Protein AF-A0A7R8V3K7-F1 (afdb_monomer_lite)

Structure (mmCIF, N/CA/C/O backbone):
data_AF-A0A7R8V3K7-F1
#
_entry.id   AF-A0A7R8V3K7-F1
#
loop_
_atom_site.group_PDB
_atom_site.id
_atom_site.type_symbol
_atom_site.label_atom_id
_atom_site.label_alt_id
_atom_site.label_comp_id
_atom_site.label_asym_id
_atom_site.label_entity_id
_atom_site.label_seq_id
_atom_site.pdbx_PDB_ins_code
_atom_site.Cartn_x
_atom_site.Cartn_y
_atom_site.Cartn_z
_atom_site.occupancy
_atom_site.B_iso_or_equiv
_atom_site.auth_seq_id
_atom_site.auth_comp_id
_atom_site.auth_asym_id
_atom_site.auth_atom_id
_atom_site.pdbx_PDB_model_num
ATOM 1 N N . MET A 1 1 ? -110.879 -53.919 148.125 1.00 37.84 1 MET A N 1
ATOM 2 C CA . MET A 1 1 ? -111.449 -55.057 148.894 1.00 37.84 1 MET A CA 1
ATOM 3 C C . MET A 1 1 ? -110.841 -55.031 150.306 1.00 37.84 1 MET A C 1
ATOM 5 O O . MET A 1 1 ? -109.874 -54.295 150.468 1.00 37.84 1 MET A O 1
ATOM 9 N N . ALA A 1 2 ? -111.431 -55.669 151.332 1.00 47.25 2 ALA A N 1
ATOM 10 C CA . ALA A 1 2 ? -111.263 -55.240 152.744 1.00 47.25 2 ALA A CA 1
ATOM 11 C C . ALA A 1 2 ? -111.258 -56.365 153.823 1.00 47.25 2 ALA A C 1
ATOM 13 O O . ALA A 1 2 ? -111.755 -57.453 153.549 1.00 47.25 2 ALA A O 1
ATOM 14 N N . GLY A 1 3 ? -110.789 -56.042 155.052 1.00 45.38 3 GLY A N 1
ATOM 15 C CA . GLY A 1 3 ? -110.945 -56.802 156.329 1.00 45.38 3 GLY A CA 1
ATOM 16 C C . GLY A 1 3 ? -109.651 -57.398 156.960 1.00 45.38 3 GLY A C 1
ATOM 17 O O . GLY A 1 3 ? -108.695 -57.584 156.219 1.00 45.38 3 GLY A O 1
ATOM 18 N N . ASP A 1 4 ? -109.524 -57.754 158.268 1.00 48.97 4 ASP A N 1
ATOM 19 C CA . ASP A 1 4 ? -110.300 -57.445 159.515 1.00 48.97 4 ASP A CA 1
ATOM 20 C C . ASP A 1 4 ? -109.651 -57.999 160.865 1.00 48.97 4 ASP A C 1
ATOM 22 O O . ASP A 1 4 ? -108.928 -58.986 160.793 1.00 48.97 4 ASP A O 1
ATOM 26 N N . LYS A 1 5 ? -110.003 -57.459 162.076 1.00 47.41 5 LYS A N 1
ATOM 27 C CA . LYS A 1 5 ? -109.915 -57.985 163.521 1.00 47.41 5 LYS A CA 1
ATOM 28 C C . LYS A 1 5 ? -108.565 -58.280 164.306 1.00 47.41 5 LYS A C 1
ATOM 30 O O . LYS A 1 5 ? -107.527 -58.355 163.670 1.00 47.41 5 LYS A O 1
ATOM 35 N N . LYS A 1 6 ? -108.498 -58.591 165.658 1.00 49.53 6 LYS A N 1
ATOM 36 C CA . LYS A 1 6 ? -108.843 -57.874 166.974 1.00 49.53 6 LYS A CA 1
ATOM 37 C C . LYS A 1 6 ? -108.502 -58.628 168.357 1.00 49.53 6 LYS A C 1
ATOM 39 O O . LYS A 1 6 ? -108.421 -59.844 168.301 1.00 49.53 6 LYS A O 1
ATOM 44 N N . VAL A 1 7 ? -108.497 -57.943 169.565 1.00 47.50 7 VAL A N 1
ATOM 45 C CA . VAL A 1 7 ? -108.725 -58.399 171.039 1.00 47.50 7 VAL A CA 1
ATOM 46 C C . VAL A 1 7 ? -107.551 -59.060 171.894 1.00 47.50 7 VAL A C 1
ATOM 48 O O . VAL A 1 7 ? -106.673 -59.589 171.231 1.00 47.50 7 VAL A O 1
ATOM 51 N N . ALA A 1 8 ? -107.390 -59.177 173.272 1.00 45.59 8 ALA A N 1
ATOM 52 C CA . ALA A 1 8 ? -107.702 -58.525 174.633 1.00 45.59 8 ALA A CA 1
ATOM 53 C C . ALA A 1 8 ? -107.110 -59.397 175.863 1.00 45.59 8 ALA A C 1
ATOM 55 O O . ALA A 1 8 ? -106.632 -60.473 175.524 1.00 45.59 8 ALA A O 1
ATOM 56 N N . ASP A 1 9 ? -107.113 -59.222 177.240 1.00 45.97 9 ASP A N 1
ATOM 57 C CA . ASP A 1 9 ? -107.102 -58.144 178.324 1.00 45.97 9 ASP A CA 1
ATOM 58 C C . ASP A 1 9 ? -107.103 -58.668 179.865 1.00 45.97 9 ASP A C 1
ATOM 60 O O . ASP A 1 9 ? -107.712 -59.704 180.108 1.00 45.97 9 ASP A O 1
ATOM 64 N N . LYS A 1 10 ? -106.529 -57.945 180.898 1.00 48.19 10 LYS A N 1
ATOM 65 C CA . LYS A 1 10 ? -106.645 -57.985 182.453 1.00 48.19 10 LYS A CA 1
ATOM 66 C C . LYS A 1 10 ? -106.120 -59.183 183.374 1.00 48.19 10 LYS A C 1
ATOM 68 O O . LYS A 1 10 ? -105.672 -60.154 182.789 1.00 48.19 10 LYS A O 1
ATOM 73 N N . THR A 1 11 ? -106.012 -59.259 184.762 1.00 45.34 11 THR A N 1
ATOM 74 C CA . THR A 1 11 ? -106.397 -58.501 186.051 1.00 45.34 11 THR A CA 1
ATOM 75 C C . THR A 1 11 ? -105.673 -58.914 187.431 1.00 45.34 11 THR A C 1
ATOM 77 O O . THR A 1 11 ? -105.114 -60.000 187.481 1.00 45.34 11 THR A O 1
ATOM 80 N N . LEU A 1 12 ? -105.852 -58.150 188.570 1.00 37.69 12 LEU A N 1
ATOM 81 C CA . LEU A 1 12 ? -105.896 -58.459 190.083 1.00 37.69 12 LEU A CA 1
ATOM 82 C C . LEU A 1 12 ? -104.739 -58.212 191.161 1.00 37.69 12 LEU A C 1
ATOM 84 O O . LEU A 1 12 ? -103.602 -57.955 190.787 1.00 37.69 12 LEU A O 1
ATOM 88 N N . MET A 1 13 ? -105.052 -58.184 192.505 1.00 46.16 13 MET A N 1
ATOM 89 C CA . MET A 1 13 ? -104.220 -57.685 193.681 1.00 46.16 13 MET A CA 1
ATOM 90 C C . MET A 1 13 ? -104.732 -58.047 195.147 1.00 46.16 13 MET A C 1
ATOM 92 O O . MET A 1 13 ? -105.946 -58.163 195.269 1.00 46.16 13 MET A O 1
ATOM 96 N N . GLN A 1 14 ? -103.878 -58.128 196.230 1.00 38.84 14 GLN A N 1
ATOM 97 C CA . GLN A 1 14 ? -104.053 -57.714 197.698 1.00 38.84 14 GLN A CA 1
ATOM 98 C C . GLN A 1 14 ? -103.357 -58.566 198.855 1.00 38.84 14 GLN A C 1
ATOM 100 O O . GLN A 1 14 ? -103.158 -59.761 198.686 1.00 38.84 14 GLN A O 1
ATOM 105 N N . VAL A 1 15 ? -103.126 -57.949 200.062 1.00 40.06 15 VAL A N 1
ATOM 106 C CA . VAL A 1 15 ? -102.964 -58.488 201.484 1.00 40.06 15 VAL A CA 1
ATOM 107 C C . VAL A 1 15 ? -101.554 -58.663 202.198 1.00 40.06 15 VAL A C 1
ATOM 109 O O . VAL A 1 15 ? -100.642 -59.248 201.633 1.00 40.06 15 VAL A O 1
ATOM 112 N N . LEU A 1 16 ? -101.469 -58.254 203.505 1.00 35.03 16 LEU A N 1
ATOM 113 C CA . LEU A 1 16 ? -100.551 -58.598 204.668 1.00 35.03 16 LEU A CA 1
ATOM 114 C C . LEU A 1 16 ? -99.273 -57.779 205.122 1.00 35.03 16 LEU A C 1
ATOM 116 O O . LEU A 1 16 ? -98.585 -57.147 204.332 1.00 35.03 16 LEU A O 1
ATOM 120 N N . THR A 1 17 ? -99.056 -57.827 206.466 1.00 41.84 17 THR A N 1
ATOM 121 C CA . THR A 1 17 ? -97.975 -57.429 207.450 1.00 41.84 17 THR A CA 1
ATOM 122 C C . THR A 1 17 ? -97.216 -56.064 207.466 1.00 41.84 17 THR A C 1
ATOM 124 O O . THR A 1 17 ? -97.067 -55.411 206.437 1.00 41.84 17 THR A O 1
ATOM 127 N N . PRO A 1 18 ? -96.703 -55.599 208.649 1.00 50.19 18 PRO A N 1
ATOM 128 C CA . PRO A 1 18 ? -96.034 -54.290 208.811 1.00 50.19 18 PRO A CA 1
ATOM 129 C C . PRO A 1 18 ? -94.519 -54.263 208.541 1.00 50.19 18 PRO A C 1
ATOM 131 O O . PRO A 1 18 ? -94.040 -53.293 207.971 1.00 50.19 18 PRO A O 1
ATOM 134 N N . GLU A 1 19 ? -93.754 -55.289 208.922 1.00 47.09 19 GLU A N 1
ATOM 135 C CA . GLU A 1 19 ? -92.291 -55.310 208.704 1.00 47.09 19 GLU A CA 1
ATOM 136 C C . GLU A 1 19 ? -91.955 -55.725 207.266 1.00 47.09 19 GLU A C 1
ATOM 138 O O . GLU A 1 19 ? -91.131 -55.096 206.603 1.00 47.09 19 GLU A O 1
ATOM 143 N N . ALA A 1 20 ? -92.731 -56.664 206.709 1.00 48.03 20 ALA A N 1
ATOM 144 C CA . ALA A 1 20 ? -92.765 -56.919 205.268 1.00 48.03 20 ALA A CA 1
ATOM 145 C C . ALA A 1 20 ? -93.051 -55.638 204.460 1.00 48.03 20 ALA A C 1
ATOM 147 O O . ALA A 1 20 ? -92.589 -55.502 203.331 1.00 48.03 20 ALA A O 1
ATOM 148 N N . ARG A 1 21 ? -93.765 -54.667 205.046 1.00 49.06 21 ARG A N 1
ATOM 149 C CA . ARG A 1 21 ? -94.119 -53.393 204.410 1.00 49.06 21 ARG A CA 1
ATOM 150 C C . ARG A 1 21 ? -92.898 -52.533 204.090 1.00 49.06 21 ARG A C 1
ATOM 152 O O . ARG A 1 21 ? -92.947 -51.848 203.077 1.00 49.06 21 ARG A O 1
ATOM 159 N N . GLU A 1 22 ? -91.815 -52.561 204.874 1.00 53.12 22 GLU A N 1
ATOM 160 C CA . GLU A 1 22 ? -90.592 -51.808 204.538 1.00 53.12 22 GLU A CA 1
ATOM 161 C C . GLU A 1 22 ? -89.775 -52.474 203.426 1.00 53.12 22 GLU A C 1
ATOM 163 O O . GLU A 1 22 ? -89.318 -51.784 202.511 1.00 53.12 22 GLU A O 1
ATOM 168 N N . GLU A 1 23 ? -89.635 -53.801 203.444 1.00 53.84 23 GLU A N 1
ATOM 169 C CA . GLU A 1 23 ? -88.931 -54.526 202.380 1.00 53.84 23 GLU A CA 1
ATOM 170 C C . GLU A 1 23 ? -89.713 -54.446 201.057 1.00 53.84 23 GLU A C 1
ATOM 172 O O . GLU A 1 23 ? -89.150 -54.105 200.012 1.00 53.84 23 GLU A O 1
ATOM 177 N N . ILE A 1 24 ? -91.041 -54.605 201.115 1.00 54.50 24 ILE A N 1
ATOM 178 C CA . ILE A 1 24 ? -91.942 -54.365 199.982 1.00 54.50 24 ILE A CA 1
ATOM 179 C C . ILE A 1 24 ? -91.881 -52.894 199.549 1.00 54.50 24 ILE A C 1
ATOM 181 O O . ILE A 1 24 ? -91.849 -52.644 198.351 1.00 54.50 24 ILE A O 1
ATOM 185 N N . LEU A 1 25 ? -91.790 -51.904 200.450 1.00 54.66 25 LEU A N 1
ATOM 186 C CA . LEU A 1 25 ? -91.627 -50.492 200.062 1.00 54.66 25 LEU A CA 1
ATOM 187 C C . LEU A 1 25 ? -90.273 -50.199 199.401 1.00 54.66 25 LEU A C 1
ATOM 189 O O . LEU A 1 25 ? -90.229 -49.364 198.497 1.00 54.66 25 LEU A O 1
ATOM 193 N N . LYS A 1 26 ? -89.176 -50.865 199.784 1.00 59.12 26 LYS A N 1
ATOM 194 C CA . LYS A 1 26 ? -87.898 -50.778 199.051 1.00 59.12 26 LYS A CA 1
ATOM 195 C C . LYS A 1 26 ? -88.031 -51.384 197.654 1.00 59.12 26 LYS A C 1
ATOM 197 O O . LYS A 1 26 ? -87.648 -50.734 196.681 1.00 59.12 26 LYS A O 1
ATOM 202 N N . GLN A 1 27 ? -88.628 -52.572 197.539 1.00 59.28 27 GLN A N 1
ATOM 203 C CA . GLN A 1 27 ? -88.876 -53.223 196.249 1.00 59.28 27 GLN A CA 1
ATOM 204 C C . GLN A 1 27 ? -89.802 -52.375 195.360 1.00 59.28 27 GLN A C 1
ATOM 206 O O . GLN A 1 27 ? -89.439 -52.076 194.226 1.00 59.28 27 GLN A O 1
ATOM 211 N N . TYR A 1 28 ? -90.913 -51.848 195.886 1.00 57.88 28 TYR A N 1
ATOM 212 C CA . TYR A 1 28 ? -91.815 -50.944 195.161 1.00 57.88 28 TYR A CA 1
ATOM 213 C C . TYR A 1 28 ? -91.170 -49.599 194.812 1.00 57.88 28 TYR A C 1
ATOM 215 O O . TYR A 1 28 ? -91.480 -49.037 193.766 1.00 57.88 28 TYR A O 1
ATOM 223 N N . ARG A 1 29 ? -90.254 -49.062 195.631 1.00 59.78 29 ARG A N 1
ATOM 224 C CA . ARG A 1 29 ? -89.466 -47.867 195.272 1.00 59.78 29 ARG A CA 1
ATOM 225 C C . ARG A 1 29 ? -88.481 -48.154 194.139 1.00 59.78 29 ARG A C 1
ATOM 227 O O . ARG A 1 29 ? -88.236 -47.259 193.333 1.00 59.78 29 ARG A O 1
ATOM 234 N N . ASN A 1 30 ? -87.947 -49.369 194.041 1.00 61.38 30 ASN A N 1
ATOM 235 C CA . ASN A 1 30 ? -87.094 -49.774 192.924 1.00 61.38 30 ASN A CA 1
ATOM 236 C C . ASN A 1 30 ? -87.922 -50.042 191.657 1.00 61.38 30 ASN A C 1
ATOM 238 O O . ASN A 1 30 ? -87.656 -49.398 190.647 1.00 61.38 30 ASN A O 1
ATOM 242 N N . HIS A 1 31 ? -89.010 -50.813 191.734 1.00 57.22 31 HIS A N 1
ATOM 243 C CA . HIS A 1 31 ? -89.963 -50.969 190.626 1.00 57.22 31 HIS A CA 1
ATOM 244 C C . HIS A 1 31 ? -90.587 -49.636 190.181 1.00 57.22 31 HIS A C 1
ATOM 246 O O . HIS A 1 31 ? -90.818 -49.433 188.996 1.00 57.22 31 HIS A O 1
ATOM 252 N N . SER A 1 32 ? -90.805 -48.676 191.084 1.00 56.97 32 SER A N 1
ATOM 253 C CA . SER A 1 32 ? -91.239 -47.318 190.726 1.00 56.97 32 SER A CA 1
ATOM 254 C C . SER A 1 32 ? -90.152 -46.552 189.958 1.00 56.97 32 SER A C 1
ATOM 256 O O . SER A 1 32 ? -90.452 -45.905 188.958 1.00 56.97 32 SER A O 1
ATOM 258 N N . LYS A 1 33 ? -88.871 -46.675 190.339 1.00 66.88 33 LYS A N 1
ATOM 259 C CA . LYS A 1 33 ? -87.746 -46.119 189.559 1.00 66.88 33 LYS A CA 1
ATOM 260 C C . LYS A 1 33 ? -87.598 -46.794 188.191 1.00 66.88 33 LYS A C 1
ATOM 262 O O . LYS A 1 33 ? -87.293 -46.105 187.221 1.00 66.88 33 LYS A O 1
ATOM 267 N N . GLU A 1 34 ? -87.832 -48.101 188.099 1.00 63.81 34 GLU A N 1
ATOM 268 C CA . GLU A 1 34 ? -87.831 -48.852 186.837 1.00 63.81 34 GLU A CA 1
ATOM 269 C C . GLU A 1 34 ? -89.012 -48.456 185.949 1.00 63.81 34 GLU A C 1
ATOM 271 O O . GLU A 1 34 ? -88.803 -48.136 184.785 1.00 63.81 34 GLU A O 1
ATOM 276 N N . LEU A 1 35 ? -90.225 -48.343 186.495 1.00 60.72 35 LEU A N 1
ATOM 277 C CA . LEU A 1 35 ? -91.392 -47.818 185.781 1.00 60.72 35 LEU A CA 1
ATOM 278 C C . LEU A 1 35 ? -91.189 -46.362 185.341 1.00 60.72 35 LEU A C 1
ATOM 280 O O . LEU A 1 35 ? -91.603 -46.006 184.244 1.00 60.72 35 LEU A O 1
ATOM 284 N N . VAL A 1 36 ? -90.505 -45.525 186.127 1.00 64.94 36 VAL A N 1
ATOM 285 C CA . VAL A 1 36 ? -90.144 -44.153 185.723 1.00 64.94 36 VAL A CA 1
ATOM 286 C C . VAL A 1 36 ? -89.047 -44.136 184.649 1.00 64.94 36 VAL A C 1
ATOM 288 O O . VAL A 1 36 ? -89.082 -43.257 183.789 1.00 64.94 36 VAL A O 1
ATOM 291 N N . LYS A 1 37 ? -88.106 -45.093 184.629 1.00 66.38 37 LYS A N 1
ATOM 292 C CA . LYS A 1 37 ? -87.187 -45.289 183.490 1.00 66.38 37 LYS A CA 1
ATOM 293 C C . LYS A 1 37 ? -87.947 -45.730 182.240 1.00 66.38 37 LYS A C 1
ATOM 295 O O . LYS A 1 37 ? -87.899 -45.033 181.232 1.00 66.38 37 LYS A O 1
ATOM 300 N N . LEU A 1 38 ? -88.725 -46.806 182.335 1.00 60.75 38 LEU A N 1
ATOM 301 C CA . LEU A 1 38 ? -89.507 -47.361 181.232 1.00 60.75 38 LEU A CA 1
ATOM 302 C C . LEU A 1 38 ? -90.515 -46.345 180.677 1.00 60.75 38 LEU A C 1
ATOM 304 O O . LEU A 1 38 ? -90.649 -46.236 179.466 1.00 60.75 38 LEU A O 1
ATOM 308 N N . GLN A 1 39 ? -91.157 -45.520 181.513 1.00 57.62 39 GLN A N 1
ATOM 309 C CA . GLN A 1 39 ? -92.018 -44.422 181.048 1.00 57.62 39 GLN A CA 1
ATOM 310 C C . GLN A 1 39 ? -91.245 -43.261 180.403 1.00 57.62 39 GLN A C 1
ATOM 312 O O . GLN A 1 39 ? -91.803 -42.588 179.536 1.00 57.62 39 GLN A O 1
ATOM 317 N N . ARG A 1 40 ? -89.981 -43.010 180.777 1.00 60.22 40 ARG A N 1
ATOM 318 C CA . ARG A 1 40 ? -89.111 -42.051 180.067 1.00 60.22 40 ARG A CA 1
ATOM 319 C C . ARG A 1 40 ? -88.677 -42.605 178.711 1.00 60.22 40 ARG A C 1
ATOM 321 O O . ARG A 1 40 ? -88.725 -41.878 177.726 1.00 60.22 40 ARG A O 1
ATOM 328 N N . GLU A 1 41 ? -88.333 -43.886 178.641 1.00 56.81 41 GLU A N 1
ATOM 329 C CA . GLU A 1 41 ? -87.937 -44.570 177.405 1.00 56.81 41 GLU A CA 1
ATOM 330 C C . GLU A 1 41 ? -89.127 -44.724 176.436 1.00 56.81 41 GLU A C 1
ATOM 332 O O . GLU A 1 41 ? -89.000 -44.383 175.260 1.00 56.81 41 GLU A O 1
ATOM 337 N N . TYR A 1 42 ? -90.326 -45.073 176.922 1.00 53.38 42 TYR A N 1
ATOM 338 C CA . TYR A 1 42 ? -91.550 -45.071 176.105 1.00 53.38 42 TYR A CA 1
ATOM 339 C C . TYR A 1 42 ? -91.961 -43.664 175.642 1.00 53.38 42 TYR A C 1
ATOM 341 O O . TYR A 1 42 ? -92.395 -43.509 174.500 1.00 53.38 42 TYR A O 1
ATOM 349 N N . LYS A 1 43 ? -91.783 -42.620 176.471 1.00 55.19 43 LYS A N 1
ATOM 350 C CA . LYS A 1 43 ? -91.965 -41.222 176.029 1.00 55.19 43 LYS A CA 1
ATOM 351 C C . LYS A 1 43 ? -90.911 -40.765 175.019 1.00 55.19 43 LYS A C 1
ATOM 353 O O . LYS A 1 43 ? -91.214 -39.883 174.224 1.00 55.19 43 LYS A O 1
ATOM 358 N N . SER A 1 44 ? -89.714 -41.350 175.033 1.00 50.19 44 SER A N 1
ATOM 359 C CA . SER A 1 44 ? -88.674 -41.093 174.031 1.00 50.19 44 SER A CA 1
ATOM 360 C C . SER A 1 44 ? -89.042 -41.717 172.678 1.00 50.19 44 SER A C 1
ATOM 362 O O . SER A 1 44 ? -89.018 -41.041 171.654 1.00 50.19 44 SER A O 1
ATOM 364 N N . LEU A 1 45 ? -89.471 -42.986 172.667 1.00 51.31 45 LEU A N 1
ATOM 365 C CA . LEU A 1 45 ? -89.758 -43.725 171.429 1.00 51.31 45 LEU A CA 1
ATOM 366 C C . LEU A 1 45 ? -91.073 -43.323 170.744 1.00 51.31 45 LEU A C 1
ATOM 368 O O . LEU A 1 45 ? -91.095 -43.157 169.526 1.00 51.31 45 LEU A O 1
ATOM 372 N N . LEU A 1 46 ? -92.147 -43.074 171.502 1.00 46.00 46 LEU A N 1
ATOM 373 C CA . LEU A 1 46 ? -93.382 -42.474 170.963 1.00 46.00 46 LEU A CA 1
ATOM 374 C C . LEU A 1 46 ? -93.279 -40.940 170.810 1.00 46.00 46 LEU A C 1
ATOM 376 O O . LEU A 1 46 ? -94.244 -40.284 170.424 1.00 46.00 46 LEU A O 1
ATOM 380 N N . GLY A 1 47 ? -92.104 -40.368 171.088 1.00 40.34 47 GLY A N 1
ATOM 381 C CA . GLY A 1 47 ? -91.781 -38.944 170.999 1.00 40.34 47 GLY A CA 1
ATOM 382 C C . GLY A 1 47 ? -91.253 -38.487 169.635 1.00 40.34 47 GLY A C 1
ATOM 383 O O . GLY A 1 47 ? -90.486 -37.530 169.588 1.00 40.34 47 GLY A O 1
ATOM 384 N N . THR A 1 48 ? -91.646 -39.132 168.529 1.00 42.44 48 THR A N 1
ATOM 385 C CA . THR A 1 48 ? -91.208 -38.787 167.155 1.00 42.44 48 THR A CA 1
ATOM 386 C C . THR A 1 48 ? -92.339 -38.237 166.258 1.00 42.44 48 THR A C 1
ATOM 388 O O . THR A 1 48 ? -92.734 -38.870 165.277 1.00 42.44 48 THR A O 1
ATOM 391 N N . PRO A 1 49 ? -92.899 -37.044 166.552 1.00 43.56 49 PRO A N 1
ATOM 392 C CA . PRO A 1 49 ? -93.932 -36.427 165.724 1.00 43.56 49 PRO A CA 1
ATOM 393 C C . PRO A 1 49 ? -93.359 -35.664 164.513 1.00 43.56 49 PRO A C 1
ATOM 395 O O . PRO A 1 49 ? -92.466 -34.837 164.658 1.00 43.56 49 PRO A O 1
ATOM 398 N N . VAL A 1 50 ? -94.000 -35.849 163.352 1.00 42.78 50 VAL A N 1
ATOM 399 C CA . VAL A 1 50 ? -93.980 -34.959 162.166 1.00 42.78 50 VAL A CA 1
ATOM 400 C C . VAL A 1 50 ? -92.614 -34.753 161.478 1.00 42.78 50 VAL A C 1
ATOM 402 O O . VAL A 1 50 ? -91.808 -33.910 161.864 1.00 42.78 50 VAL A O 1
ATOM 405 N N . LEU A 1 51 ? -92.426 -35.440 160.342 1.00 40.28 51 LEU A N 1
ATOM 406 C CA . LEU A 1 51 ? -91.370 -35.143 159.359 1.00 40.28 51 LEU A CA 1
ATOM 407 C C . LEU A 1 51 ? -91.461 -33.693 158.851 1.00 40.28 51 LEU A C 1
ATOM 409 O O . LEU A 1 51 ? -92.549 -33.124 158.718 1.00 40.28 51 LEU A O 1
ATOM 413 N N . SER A 1 52 ? -90.313 -33.087 158.551 1.00 44.41 52 SER A N 1
ATOM 414 C CA . SER A 1 52 ? -90.210 -31.636 158.370 1.00 44.41 52 SER A CA 1
ATOM 415 C C . SER A 1 52 ? -90.911 -31.133 157.101 1.00 44.41 52 SER A C 1
ATOM 417 O O . SER A 1 52 ? -90.917 -31.797 156.060 1.00 44.41 52 SER A O 1
ATOM 419 N N . LYS A 1 53 ? -91.400 -29.878 157.126 1.00 56.34 53 LYS A N 1
ATOM 420 C CA . LYS A 1 53 ? -91.837 -29.150 155.912 1.00 56.34 53 LYS A CA 1
ATOM 421 C C . LYS A 1 53 ? -90.800 -29.248 154.787 1.00 56.34 53 LYS A C 1
ATOM 423 O O . LYS A 1 53 ? -91.181 -29.382 153.629 1.00 56.34 53 LYS A O 1
ATOM 428 N N . VAL A 1 54 ? -89.507 -29.234 155.125 1.00 59.50 54 VAL A N 1
ATOM 429 C CA . VAL A 1 54 ? -88.393 -29.343 154.167 1.00 59.50 54 VAL A CA 1
ATOM 430 C C . VAL A 1 54 ? -88.436 -30.655 153.376 1.00 59.50 54 VAL A C 1
ATOM 432 O O . VAL A 1 54 ? -88.109 -30.666 152.193 1.00 59.50 54 VAL A O 1
ATOM 435 N N . GLU A 1 55 ? -88.871 -31.757 153.982 1.00 54.19 55 GLU A N 1
ATOM 436 C CA . GLU A 1 55 ? -88.885 -33.079 153.345 1.00 54.19 55 GLU A CA 1
ATOM 437 C C . GLU A 1 55 ? -90.114 -33.267 152.453 1.00 54.19 55 GLU A C 1
ATOM 439 O O . GLU A 1 55 ? -89.996 -33.816 151.360 1.00 54.19 55 GLU A O 1
ATOM 444 N N . ASN A 1 56 ? -91.265 -32.703 152.835 1.00 59.81 56 ASN A N 1
ATOM 445 C CA . ASN A 1 56 ? -92.419 -32.598 151.937 1.00 59.81 56 ASN A CA 1
ATOM 446 C C . ASN A 1 56 ? -92.164 -31.623 150.770 1.00 59.81 56 ASN A C 1
ATOM 448 O O . ASN A 1 56 ? -92.600 -31.894 149.650 1.00 59.81 56 ASN A O 1
ATOM 452 N N . ILE A 1 57 ? -91.395 -30.547 150.977 1.00 62.06 57 ILE A N 1
ATOM 453 C CA . ILE A 1 57 ? -90.928 -29.672 149.886 1.00 62.06 57 ILE A CA 1
ATOM 454 C C . ILE A 1 57 ? -89.968 -30.439 148.965 1.00 62.06 57 ILE A C 1
ATOM 456 O O . ILE A 1 57 ? -90.166 -30.436 147.755 1.00 62.06 57 ILE A O 1
ATOM 460 N N . LYS A 1 58 ? -88.994 -31.187 149.503 1.00 67.12 58 LYS A N 1
ATOM 461 C CA . LYS A 1 58 ? -88.137 -32.073 148.692 1.00 67.12 58 LYS A CA 1
ATOM 462 C C . LYS A 1 58 ? -88.961 -33.104 147.913 1.00 67.12 58 LYS A C 1
ATOM 464 O O . LYS A 1 58 ? -88.747 -33.252 146.719 1.00 67.12 58 LYS A O 1
ATOM 469 N N . ARG A 1 59 ? -89.935 -33.774 148.540 1.00 62.47 59 ARG A N 1
ATOM 470 C CA . ARG A 1 59 ? -90.777 -34.796 147.889 1.00 62.47 59 ARG A CA 1
ATOM 471 C C . ARG A 1 59 ? -91.670 -34.219 146.789 1.00 62.47 59 ARG A C 1
ATOM 473 O O . ARG A 1 59 ? -91.789 -34.828 145.731 1.00 62.47 59 ARG A O 1
ATOM 480 N N . THR A 1 60 ? -92.255 -33.042 147.001 1.00 64.50 60 THR A N 1
ATOM 481 C CA . THR A 1 60 ? -93.035 -32.345 145.962 1.00 64.50 60 THR A CA 1
ATOM 482 C C . THR A 1 60 ? -92.150 -31.770 144.854 1.00 64.50 60 THR A C 1
ATOM 484 O O . THR A 1 60 ? -92.560 -31.801 143.698 1.00 64.50 60 THR A O 1
ATOM 487 N N . ASN A 1 61 ? -90.917 -31.349 145.151 1.00 72.06 61 ASN A N 1
ATOM 488 C CA . ASN A 1 61 ? -89.931 -30.987 144.129 1.00 72.06 61 ASN A CA 1
ATOM 489 C C . ASN A 1 61 ? -89.460 -32.209 143.323 1.00 72.06 61 ASN A C 1
ATOM 491 O O . ASN A 1 61 ? -89.410 -32.126 142.106 1.00 72.06 61 ASN A O 1
ATOM 495 N N . PHE A 1 62 ? -89.202 -33.367 143.942 1.00 74.12 62 PHE A N 1
ATOM 496 C CA . PHE A 1 62 ? -88.879 -34.595 143.200 1.00 74.12 62 PHE A CA 1
ATOM 497 C C . PHE A 1 62 ? -90.029 -35.046 142.288 1.00 74.12 62 PHE A C 1
ATOM 499 O O . PHE A 1 62 ? -89.773 -35.467 141.165 1.00 74.12 62 PHE A O 1
ATOM 506 N N . LEU A 1 63 ? -91.287 -34.905 142.723 1.00 75.25 63 LEU A N 1
ATOM 507 C CA . LEU A 1 63 ? -92.455 -35.171 141.873 1.00 75.25 63 LEU A CA 1
ATOM 508 C C . LEU A 1 63 ? -92.583 -34.163 140.719 1.00 75.25 63 LEU A C 1
ATOM 510 O O . LEU A 1 63 ? -92.882 -34.570 139.602 1.00 75.25 63 LEU A O 1
ATOM 514 N N . LYS A 1 64 ? -92.299 -32.873 140.948 1.00 77.75 64 LYS A N 1
ATOM 515 C CA . LYS A 1 64 ? -92.235 -31.864 139.874 1.00 77.75 64 LYS A CA 1
ATOM 516 C C . LYS A 1 64 ? -91.109 -32.145 138.881 1.00 77.75 64 LYS A C 1
ATOM 518 O O . LYS A 1 64 ? -91.340 -32.048 137.685 1.00 77.75 64 LYS A O 1
ATOM 523 N N . ASN A 1 65 ? -89.925 -32.526 139.358 1.00 79.31 65 ASN A N 1
ATOM 524 C CA . ASN A 1 65 ? -88.795 -32.878 138.501 1.00 79.31 65 ASN A CA 1
ATOM 525 C C . ASN A 1 65 ? -89.087 -34.151 137.691 1.00 79.31 65 ASN A C 1
ATOM 527 O O . ASN A 1 65 ? -88.719 -34.209 136.526 1.00 79.31 65 ASN A O 1
ATOM 531 N N . LEU A 1 66 ? -89.791 -35.137 138.262 1.00 78.25 66 LEU A N 1
ATOM 532 C CA . LEU A 1 66 ? -90.300 -36.290 137.509 1.00 78.25 66 LEU A CA 1
ATOM 533 C C . LEU A 1 66 ? -91.282 -35.857 136.415 1.00 78.25 66 LEU A C 1
ATOM 535 O O . LEU A 1 66 ? -91.068 -36.202 135.263 1.00 78.25 66 LEU A O 1
ATOM 539 N N . GLN A 1 67 ? -92.277 -35.027 136.738 1.00 80.19 67 GLN A N 1
ATOM 540 C CA . GLN A 1 67 ? -93.219 -34.488 135.746 1.00 80.19 67 GLN A CA 1
ATOM 541 C C . GLN A 1 67 ? -92.543 -33.610 134.680 1.00 80.19 67 GLN A C 1
ATOM 543 O O . GLN A 1 67 ? -93.037 -33.512 133.559 1.00 80.19 67 GLN A O 1
ATOM 548 N N . GLN A 1 68 ? -91.427 -32.956 135.011 1.00 82.25 68 GLN A N 1
ATOM 549 C CA . GLN A 1 68 ? -90.622 -32.213 134.047 1.00 82.25 68 GLN A CA 1
ATOM 550 C C . GLN A 1 68 ? -89.838 -33.167 133.134 1.00 82.25 68 GLN A C 1
ATOM 552 O O . GLN A 1 68 ? -89.912 -33.012 131.924 1.00 82.25 68 GLN A O 1
ATOM 557 N N . LEU A 1 69 ? -89.186 -34.198 133.680 1.00 82.19 69 LEU A N 1
ATOM 558 C CA . LEU A 1 69 ? -88.489 -35.231 132.901 1.00 82.19 69 LEU A CA 1
ATOM 559 C C . LEU A 1 69 ? -89.446 -36.068 132.033 1.00 82.19 69 LEU A C 1
ATOM 561 O O . LEU A 1 69 ? -89.077 -36.495 130.943 1.00 82.19 69 LEU A O 1
ATOM 565 N N . GLU A 1 70 ? -90.682 -36.293 132.485 1.00 80.31 70 GLU A N 1
ATOM 566 C CA . GLU A 1 70 ? -91.741 -36.922 131.687 1.00 80.31 70 GLU A CA 1
ATOM 567 C C . GLU A 1 70 ? -92.142 -36.032 130.504 1.00 80.31 70 GLU A C 1
ATOM 569 O O . GLU A 1 70 ? -92.225 -36.531 129.384 1.00 80.31 70 GLU A O 1
ATOM 574 N N . LYS A 1 71 ? -92.276 -34.714 130.711 1.00 84.44 71 LYS A N 1
ATOM 575 C CA . LYS A 1 71 ? -92.508 -33.751 129.623 1.00 84.44 71 LYS A CA 1
ATOM 576 C C . LYS A 1 71 ? -91.325 -33.628 128.672 1.00 84.44 71 LYS A C 1
ATOM 578 O O . LYS A 1 71 ? -91.537 -33.668 127.472 1.00 84.44 71 LYS A O 1
ATOM 583 N N . GLU A 1 72 ? -90.097 -33.536 129.177 1.00 84.88 72 GLU A N 1
ATOM 584 C CA . GLU A 1 72 ? -88.880 -33.502 128.354 1.00 84.88 72 GLU A CA 1
ATOM 585 C C . GLU A 1 72 ? -88.752 -34.791 127.524 1.00 84.88 72 GLU A C 1
ATOM 587 O O . GLU A 1 72 ? -88.388 -34.745 126.353 1.00 84.88 72 GLU A O 1
ATOM 592 N N . LYS A 1 73 ? -89.139 -35.948 128.078 1.00 83.44 73 LYS A N 1
ATOM 593 C CA . LYS A 1 73 ? -89.240 -37.214 127.338 1.00 83.44 73 LYS A CA 1
ATOM 594 C C . LYS A 1 73 ? -90.338 -37.181 126.267 1.00 83.44 73 LYS A C 1
ATOM 596 O O . LYS A 1 73 ? -90.092 -37.653 125.160 1.00 83.44 73 LYS A O 1
ATOM 601 N N . GLU A 1 74 ? -91.534 -36.676 126.567 1.00 83.31 74 GLU A N 1
ATOM 602 C CA . GLU A 1 74 ? -92.623 -36.529 125.585 1.00 83.31 74 GLU A CA 1
ATOM 603 C C . GLU A 1 74 ? -92.256 -35.535 124.471 1.00 83.31 74 GLU A C 1
ATOM 605 O O . GLU A 1 74 ? -92.506 -35.802 123.297 1.00 83.31 74 GLU A O 1
ATOM 610 N N . GLU A 1 75 ? -91.576 -34.444 124.814 1.00 85.75 75 GLU A N 1
ATOM 611 C CA . GLU A 1 75 ? -91.045 -33.448 123.889 1.00 85.75 75 GLU A CA 1
ATOM 612 C C . GLU A 1 75 ? -89.953 -34.056 122.996 1.00 85.75 75 GLU A C 1
ATOM 614 O O . GLU A 1 75 ? -90.063 -33.984 121.774 1.00 85.75 75 GLU A O 1
ATOM 619 N N . ILE A 1 76 ? -88.971 -34.773 123.557 1.00 82.88 76 ILE A N 1
ATOM 620 C CA . ILE A 1 76 ? -87.963 -35.526 122.788 1.00 82.88 76 ILE A CA 1
ATOM 621 C C . ILE A 1 76 ? -88.614 -36.582 121.880 1.00 82.88 76 ILE A C 1
ATOM 623 O O . ILE A 1 76 ? -88.198 -36.727 120.731 1.00 82.88 76 ILE A O 1
ATOM 627 N N . LEU A 1 77 ? -89.646 -37.294 122.344 1.00 83.19 77 LEU A N 1
ATOM 628 C CA . LEU A 1 77 ? -90.385 -38.255 121.518 1.00 83.19 77 LEU A CA 1
ATOM 629 C C . LEU A 1 77 ? -91.154 -37.567 120.382 1.00 83.19 77 LEU A C 1
ATOM 631 O O . LEU A 1 77 ? -91.131 -38.071 119.261 1.00 83.19 77 LEU A O 1
ATOM 635 N N . SER A 1 78 ? -91.763 -36.403 120.626 1.00 78.56 78 SER A N 1
ATOM 636 C CA . SER A 1 78 ? -92.401 -35.605 119.572 1.00 78.56 78 SER A CA 1
ATOM 637 C C . SER A 1 78 ? -91.381 -35.069 118.563 1.00 78.56 78 SER A C 1
ATOM 639 O O . SER A 1 78 ? -91.610 -35.173 117.363 1.00 78.56 78 SER A O 1
ATOM 641 N N . ASN A 1 79 ? -90.209 -34.615 119.016 1.00 82.62 79 ASN A N 1
ATOM 642 C CA . ASN A 1 79 ? -89.121 -34.146 118.156 1.00 82.62 79 ASN A CA 1
ATOM 643 C C . ASN A 1 79 ? -88.536 -35.289 117.310 1.00 82.62 79 ASN A C 1
ATOM 645 O O . ASN A 1 79 ? -88.292 -35.104 116.120 1.00 82.62 79 ASN A O 1
ATOM 649 N N . LEU A 1 80 ? -88.395 -36.494 117.874 1.00 77.88 80 LEU A N 1
ATOM 650 C CA . LEU A 1 80 ? -88.063 -37.709 117.119 1.00 77.88 80 LEU A CA 1
ATOM 651 C C . LEU A 1 80 ? -89.158 -38.073 116.107 1.00 77.88 80 LEU A C 1
ATOM 653 O O . LEU A 1 80 ? -88.841 -38.452 114.984 1.00 77.88 80 LEU A O 1
ATOM 657 N N . GLN A 1 81 ? -90.436 -37.939 116.465 1.00 78.75 81 GLN A N 1
ATOM 658 C CA . GLN A 1 81 ? -91.562 -38.239 115.574 1.00 78.75 81 GLN A CA 1
ATOM 659 C C . GLN A 1 81 ? -91.731 -37.200 114.449 1.00 78.75 81 GLN A C 1
ATOM 661 O O . GLN A 1 81 ? -92.163 -37.559 113.354 1.00 78.75 81 GLN A O 1
ATOM 666 N N . VAL A 1 82 ? -91.350 -35.941 114.689 1.00 78.75 82 VAL A N 1
ATOM 667 C CA . VAL A 1 82 ? -91.244 -34.884 113.671 1.00 78.75 82 VAL A CA 1
ATOM 668 C C . VAL A 1 82 ? -90.038 -35.136 112.765 1.00 78.75 82 VAL A C 1
ATOM 670 O O . VAL A 1 82 ? -90.205 -35.149 111.549 1.00 78.75 82 VAL A O 1
ATOM 673 N N . ALA A 1 83 ? -88.856 -35.429 113.319 1.00 71.94 83 ALA A N 1
ATOM 674 C CA . ALA A 1 83 ? -87.639 -35.722 112.551 1.00 71.94 83 ALA A CA 1
ATOM 675 C C . ALA A 1 83 ? -87.757 -36.993 111.683 1.00 71.94 83 ALA A C 1
ATOM 677 O O . ALA A 1 83 ? -87.277 -37.023 110.553 1.00 71.94 83 ALA A O 1
ATOM 678 N N . LEU A 1 84 ? -88.451 -38.023 112.180 1.00 75.19 84 LEU A N 1
ATOM 679 C CA . LEU A 1 84 ? -88.850 -39.223 111.426 1.00 75.19 84 LEU A CA 1
ATOM 680 C C . LEU A 1 84 ? -90.162 -39.021 110.638 1.00 75.19 84 LEU A C 1
ATOM 682 O O . LEU A 1 84 ? -90.731 -39.971 110.094 1.00 75.19 84 LEU A O 1
ATOM 686 N N . GLY A 1 85 ? -90.662 -37.787 110.580 1.00 79.19 85 GLY A N 1
ATOM 687 C CA . GLY A 1 85 ? -91.854 -37.407 109.844 1.00 79.19 85 GLY A CA 1
ATOM 688 C C . GLY A 1 85 ? -91.671 -37.590 108.339 1.00 79.19 85 GLY A C 1
ATOM 689 O O . GLY A 1 85 ? -90.608 -37.339 107.770 1.00 79.19 85 GLY A O 1
ATOM 690 N N . LYS A 1 86 ? -92.749 -38.002 107.662 1.00 77.00 86 LYS A N 1
ATOM 691 C CA . LYS A 1 86 ? -92.725 -38.310 106.220 1.00 77.00 86 LYS A CA 1
ATOM 692 C C . LYS A 1 86 ? -92.261 -37.137 105.348 1.00 77.00 86 LYS A C 1
ATOM 694 O O . LYS A 1 86 ? -91.698 -37.389 104.291 1.00 77.00 86 LYS A O 1
ATOM 699 N N . VAL A 1 87 ? -92.473 -35.895 105.794 1.00 76.25 87 VAL A N 1
ATOM 700 C CA . VAL A 1 87 ? -92.028 -34.680 105.092 1.00 76.25 87 VAL A CA 1
ATOM 701 C C . VAL A 1 87 ? -90.500 -34.615 105.051 1.00 76.25 87 VAL A C 1
ATOM 703 O O . VAL A 1 87 ? -89.937 -34.625 103.963 1.00 76.25 87 VAL A O 1
ATOM 706 N N . HIS A 1 88 ? -89.821 -34.677 106.201 1.00 76.12 88 HIS A N 1
ATOM 707 C CA . HIS A 1 88 ? -88.356 -34.650 106.243 1.00 76.12 88 HIS A CA 1
ATOM 708 C C . HIS A 1 88 ? -87.726 -35.864 105.547 1.00 76.12 88 HIS A C 1
ATOM 710 O O . HIS A 1 88 ? -86.726 -35.718 104.854 1.00 76.12 88 HIS A O 1
ATOM 716 N N . LEU A 1 89 ? -88.339 -37.052 105.620 1.00 78.19 89 LEU A N 1
ATOM 717 C CA . LEU A 1 89 ? -87.897 -38.210 104.825 1.00 78.19 89 LEU A CA 1
ATOM 718 C C . LEU A 1 89 ? -88.002 -37.963 103.306 1.00 78.19 89 LEU A C 1
ATOM 720 O O . LEU A 1 89 ? -87.095 -38.337 102.562 1.00 78.19 89 LEU A O 1
ATOM 724 N N . GLN A 1 90 ? -89.064 -37.297 102.840 1.00 79.56 90 GLN A N 1
ATOM 725 C CA . GLN A 1 90 ? -89.216 -36.897 101.436 1.00 79.56 90 GLN A CA 1
ATOM 726 C C . GLN A 1 90 ? -88.243 -35.778 101.035 1.00 79.56 90 GLN A C 1
ATOM 728 O O . GLN A 1 90 ? -87.738 -35.793 99.913 1.00 79.56 90 GLN A O 1
ATOM 733 N N . GLU A 1 91 ? -87.923 -34.852 101.940 1.00 81.50 91 GLU A N 1
ATOM 734 C CA . GLU A 1 91 ? -86.887 -33.831 101.742 1.00 81.50 91 GLU A CA 1
ATOM 735 C C . GLU A 1 91 ? -85.495 -34.469 101.649 1.00 81.50 91 GLU A C 1
ATOM 737 O O . GLU A 1 91 ? -84.775 -34.194 100.693 1.00 81.50 91 GLU A O 1
ATOM 742 N N . TYR A 1 92 ? -85.134 -35.402 102.538 1.00 81.44 92 TYR A N 1
ATOM 743 C CA . TYR A 1 92 ? -83.885 -36.166 102.437 1.00 81.44 92 TYR A CA 1
ATOM 744 C C . TYR A 1 92 ? -83.806 -36.974 101.135 1.00 81.44 92 TYR A C 1
ATOM 746 O O . TYR A 1 92 ? -82.778 -36.941 100.460 1.00 81.44 92 TYR A O 1
ATOM 754 N N . GLU A 1 93 ? -84.885 -37.646 100.719 1.00 84.00 93 GLU A N 1
ATOM 755 C CA . GLU A 1 93 ? -84.946 -38.290 99.401 1.00 84.00 93 GLU A CA 1
ATOM 756 C C . GLU A 1 93 ? -84.772 -37.294 98.245 1.00 84.00 93 GLU A C 1
ATOM 758 O O . GLU A 1 93 ? -84.113 -37.617 97.256 1.00 84.00 93 GLU A O 1
ATOM 763 N N . SER A 1 94 ? -85.363 -36.101 98.348 1.00 83.94 94 SER A N 1
ATOM 764 C CA . SER A 1 94 ? -85.235 -35.028 97.358 1.00 83.94 94 SER A CA 1
ATOM 765 C C . SER A 1 94 ? -83.789 -34.540 97.272 1.00 83.94 94 SER A C 1
ATOM 767 O O . SER A 1 94 ? -83.198 -34.553 96.195 1.00 83.94 94 SER A O 1
ATOM 769 N N . HIS A 1 95 ? -83.157 -34.237 98.409 1.00 85.44 95 HIS A N 1
ATOM 770 C CA . HIS A 1 95 ? -81.743 -33.873 98.482 1.00 85.44 95 HIS A CA 1
ATOM 771 C C . HIS A 1 95 ? -80.834 -34.977 97.926 1.00 85.44 95 HIS A C 1
ATOM 773 O O . HIS A 1 95 ? -79.923 -34.671 97.165 1.00 85.44 95 HIS A O 1
ATOM 779 N N . ILE A 1 96 ? -81.103 -36.258 98.206 1.00 87.12 96 ILE A N 1
ATOM 780 C CA . ILE A 1 96 ? -80.349 -37.387 97.631 1.00 87.12 96 ILE A CA 1
ATOM 781 C C . ILE A 1 96 ? -80.523 -37.466 96.104 1.00 87.12 96 ILE A C 1
ATOM 783 O O . ILE A 1 96 ? -79.553 -37.743 95.398 1.00 87.12 96 ILE A O 1
ATOM 787 N N . LYS A 1 97 ? -81.723 -37.204 95.569 1.00 88.12 97 LYS A N 1
ATOM 788 C CA . LYS A 1 97 ? -81.972 -37.146 94.115 1.00 88.12 97 LYS A CA 1
ATOM 789 C C . LYS A 1 97 ? -81.223 -35.970 93.475 1.00 88.12 97 LYS A C 1
ATOM 791 O O . LYS A 1 97 ? -80.557 -36.165 92.462 1.00 88.12 97 LYS A O 1
ATOM 796 N N . THR A 1 98 ? -81.240 -34.797 94.106 1.00 89.12 98 THR A N 1
ATOM 797 C CA . THR A 1 98 ? -80.503 -33.600 93.665 1.00 89.12 98 THR A CA 1
ATOM 798 C C . THR A 1 98 ? -78.985 -33.804 93.718 1.00 89.12 98 THR A C 1
ATOM 800 O O . THR A 1 98 ? -78.297 -33.493 92.751 1.00 89.12 98 THR A O 1
ATOM 803 N N . ILE A 1 99 ? -78.448 -34.411 94.783 1.00 87.75 99 ILE A N 1
ATOM 804 C CA . ILE A 1 99 ? -77.021 -34.760 94.893 1.00 87.75 99 ILE A CA 1
ATOM 805 C C . ILE A 1 99 ? -76.618 -35.743 93.786 1.00 87.75 99 ILE A C 1
ATOM 807 O O . ILE A 1 99 ? -75.614 -35.518 93.118 1.00 87.75 99 ILE A O 1
ATOM 811 N N . LYS A 1 100 ? -77.415 -36.789 93.523 1.00 89.69 100 LYS A N 1
ATOM 812 C CA . LYS A 1 100 ? -77.158 -37.725 92.411 1.00 89.69 100 LYS A CA 1
ATOM 813 C C . LYS A 1 100 ? -77.179 -37.035 91.044 1.00 89.69 100 LYS A C 1
ATOM 815 O O . LYS A 1 100 ? -76.339 -37.344 90.207 1.00 89.69 100 LYS A O 1
ATOM 820 N N . ALA A 1 101 ? -78.090 -36.085 90.830 1.00 88.62 101 ALA A N 1
ATOM 821 C CA . ALA A 1 101 ? -78.122 -35.283 89.608 1.00 88.62 101 ALA A CA 1
ATOM 822 C C . ALA A 1 101 ? -76.876 -34.386 89.470 1.00 88.62 101 ALA A C 1
ATOM 824 O O . ALA A 1 101 ? -76.332 -34.275 88.374 1.00 88.62 101 ALA A O 1
ATOM 825 N N . HIS A 1 102 ? -76.382 -33.795 90.564 1.00 89.56 102 HIS A N 1
ATOM 826 C CA . HIS A 1 102 ? -75.135 -33.025 90.552 1.00 89.56 102 HIS A CA 1
ATOM 827 C C . HIS A 1 102 ? -73.897 -33.894 90.303 1.00 89.56 102 HIS A C 1
ATOM 829 O O . HIS A 1 102 ? -73.058 -33.488 89.507 1.00 89.56 102 HIS A O 1
ATOM 835 N N . VAL A 1 103 ? -73.800 -35.085 90.906 1.00 91.56 103 VAL A N 1
ATOM 836 C CA . VAL A 1 103 ? -72.691 -36.026 90.652 1.00 91.56 103 VAL A CA 1
ATOM 837 C C . VAL A 1 103 ? -72.688 -36.473 89.189 1.00 91.56 103 VAL A C 1
ATOM 839 O O . VAL A 1 103 ? -71.675 -36.315 88.525 1.00 91.56 103 VAL A O 1
ATOM 842 N N . CYS A 1 104 ? -73.831 -36.896 88.643 1.00 90.75 104 CYS A N 1
ATOM 843 C CA . CYS A 1 104 ? -73.940 -37.281 87.231 1.00 90.75 104 CYS A CA 1
ATOM 844 C C . CYS A 1 104 ? -73.632 -36.112 86.268 1.00 90.75 104 CYS A C 1
ATOM 846 O O . CYS A 1 104 ? -73.029 -36.303 85.213 1.00 90.75 104 CYS A O 1
ATOM 848 N N . CYS A 1 105 ? -73.991 -34.879 86.643 1.00 89.75 105 CYS A N 1
ATOM 849 C CA . CYS A 1 105 ? -73.608 -33.681 85.895 1.00 89.75 105 CYS A CA 1
ATOM 850 C C . CYS A 1 105 ? -72.093 -33.417 85.968 1.00 89.75 105 CYS A C 1
ATOM 852 O O . CYS A 1 105 ? -71.487 -33.084 84.955 1.00 89.75 105 CYS A O 1
ATOM 854 N N . GLN A 1 106 ? -71.469 -33.604 87.136 1.00 90.25 106 GLN A N 1
ATOM 855 C CA . GLN A 1 106 ? -70.022 -33.475 87.321 1.00 90.25 106 GLN A CA 1
ATOM 856 C C . GLN A 1 106 ? -69.247 -34.550 86.545 1.00 90.25 106 GLN A C 1
ATOM 858 O O . GLN A 1 106 ? -68.250 -34.223 85.913 1.00 90.25 106 GLN A O 1
ATOM 863 N N . GLU A 1 107 ? -69.715 -35.800 86.550 1.00 91.31 107 GLU A N 1
ATOM 864 C CA . GLU A 1 107 ? -69.148 -36.904 85.766 1.00 91.31 107 GLU A CA 1
ATOM 865 C C . GLU A 1 107 ? -69.186 -36.575 84.266 1.00 91.31 107 GLU A C 1
ATOM 867 O O . GLU A 1 107 ? -68.149 -36.602 83.608 1.00 91.31 107 GLU A O 1
ATOM 872 N N . ARG A 1 108 ? -70.340 -36.140 83.738 1.00 91.75 108 ARG A N 1
ATOM 873 C CA . ARG A 1 108 ? -70.458 -35.755 82.322 1.00 91.75 108 ARG A CA 1
ATOM 874 C C . ARG A 1 108 ? -69.623 -34.519 81.966 1.00 91.75 108 ARG A C 1
ATOM 876 O O . ARG A 1 108 ? -69.041 -34.465 80.890 1.00 91.75 108 ARG A O 1
ATOM 883 N N . LEU A 1 109 ? -69.530 -33.531 82.860 1.00 91.69 109 LEU A N 1
ATOM 884 C CA . LEU A 1 109 ? -68.649 -32.374 82.666 1.00 91.69 109 LEU A CA 1
ATOM 885 C C . LEU A 1 109 ? -67.167 -32.775 82.685 1.00 91.69 109 LEU A C 1
ATOM 887 O O . LEU A 1 109 ? -66.386 -32.177 81.954 1.00 91.69 109 LEU A O 1
ATOM 891 N N . GLN A 1 110 ? -66.778 -33.790 83.463 1.00 92.00 110 GLN A N 1
ATOM 892 C CA . GLN A 1 110 ? -65.421 -34.338 83.431 1.00 92.00 110 GLN A CA 1
ATOM 893 C C . GLN A 1 110 ? -65.142 -35.039 82.092 1.00 92.00 110 GLN A C 1
ATOM 895 O O . GLN A 1 110 ? -64.110 -34.771 81.487 1.00 92.00 110 GLN A O 1
ATOM 900 N N . GLU A 1 111 ? -66.079 -35.842 81.574 1.00 92.19 111 GLU A N 1
ATOM 901 C CA . GLU A 1 111 ? -65.977 -36.439 80.230 1.00 92.19 111 GLU A CA 1
ATOM 902 C C . GLU A 1 111 ? -65.872 -35.367 79.125 1.00 92.19 111 GLU A C 1
ATOM 904 O O . GLU A 1 111 ? -65.041 -35.479 78.223 1.00 92.19 111 GLU A O 1
ATOM 909 N N . GLU A 1 112 ? -66.673 -34.296 79.207 1.00 92.25 112 GLU A N 1
ATOM 910 C CA . GLU A 1 112 ? -66.604 -33.142 78.296 1.00 92.25 112 GLU A CA 1
ATOM 911 C C . GLU A 1 112 ? -65.243 -32.413 78.395 1.00 92.25 112 GLU A C 1
ATOM 913 O O . GLU A 1 112 ? -64.681 -32.015 77.373 1.00 92.25 112 GLU A O 1
ATOM 918 N N . ILE A 1 113 ? -64.675 -32.277 79.599 1.00 92.00 113 ILE A N 1
ATOM 919 C CA . ILE A 1 113 ? -63.358 -31.666 79.849 1.00 92.00 113 ILE A CA 1
ATOM 920 C C . ILE A 1 113 ? -62.212 -32.541 79.317 1.00 92.00 113 ILE A C 1
ATOM 922 O O . ILE A 1 113 ? -61.317 -32.025 78.648 1.00 92.00 113 ILE A O 1
ATOM 926 N N . ASP A 1 114 ? -62.244 -33.852 79.545 1.00 93.38 114 ASP A N 1
ATOM 927 C CA . ASP A 1 114 ? -61.212 -34.785 79.076 1.00 93.38 114 ASP A CA 1
ATOM 928 C C . ASP A 1 114 ? -61.241 -34.917 77.536 1.00 93.38 114 ASP A C 1
ATOM 930 O O . ASP A 1 114 ? -60.196 -34.993 76.872 1.00 93.38 114 ASP A O 1
ATOM 934 N N . LEU A 1 115 ? -62.433 -34.830 76.932 1.00 94.31 115 LEU A N 1
ATOM 935 C CA . LEU A 1 115 ? -62.600 -34.693 75.483 1.00 94.31 115 LEU A CA 1
ATOM 936 C C . LEU A 1 115 ? -62.019 -33.363 74.967 1.00 94.31 115 LEU A C 1
ATOM 938 O O . LEU A 1 115 ? -61.404 -33.331 73.900 1.00 94.31 115 LEU A O 1
ATOM 942 N N . LEU A 1 116 ? -62.172 -32.256 75.698 1.00 92.38 116 LEU A N 1
ATOM 943 C CA . LEU A 1 116 ? -61.561 -30.977 75.323 1.00 92.38 116 LEU A CA 1
ATOM 944 C C . LEU A 1 116 ? -60.030 -31.012 75.446 1.00 92.38 116 LEU A C 1
ATOM 946 O O . LEU A 1 116 ? -59.358 -30.542 74.530 1.00 92.38 116 LEU A O 1
ATOM 950 N N . TYR A 1 117 ? -59.468 -31.622 76.495 1.00 94.69 117 TYR A N 1
ATOM 951 C CA . TYR A 1 117 ? -58.016 -31.800 76.631 1.00 94.69 117 TYR A CA 1
ATOM 952 C C . TYR A 1 117 ? -57.424 -32.628 75.485 1.00 94.69 117 TYR A C 1
ATOM 954 O O . TYR A 1 117 ? -56.479 -32.183 74.836 1.00 94.69 117 TYR A O 1
ATOM 962 N N . THR A 1 118 ? -58.020 -33.776 75.153 1.00 93.69 118 THR A N 1
ATOM 963 C CA . THR A 1 118 ? -57.543 -34.612 74.035 1.00 93.69 118 THR A CA 1
ATOM 964 C C . THR A 1 118 ? -57.665 -33.918 72.670 1.00 93.69 118 THR A C 1
ATOM 966 O O . THR A 1 118 ? -56.800 -34.095 71.809 1.00 93.69 118 THR A O 1
ATOM 969 N N . ASN A 1 119 ? -58.676 -33.062 72.471 1.00 94.25 119 ASN A N 1
ATOM 970 C CA . ASN A 1 119 ? -58.763 -32.198 71.288 1.00 94.25 119 ASN A CA 1
ATOM 971 C C . ASN A 1 119 ? -57.679 -31.104 71.268 1.00 94.25 119 ASN A C 1
ATOM 973 O O . ASN A 1 119 ? -57.123 -30.827 70.204 1.00 94.25 119 ASN A O 1
ATOM 977 N N . ILE A 1 120 ? -57.351 -30.501 72.416 1.00 92.50 120 ILE A N 1
ATOM 978 C CA . ILE A 1 120 ? -56.268 -29.512 72.542 1.00 92.50 120 ILE A CA 1
ATOM 979 C C . ILE A 1 120 ? -54.914 -30.157 72.219 1.00 92.50 120 ILE A C 1
ATOM 981 O O . ILE A 1 120 ? -54.193 -29.631 71.373 1.00 92.50 120 ILE A O 1
ATOM 985 N N . ASP A 1 121 ? -54.598 -31.320 72.793 1.00 94.12 121 ASP A N 1
ATOM 986 C CA . ASP A 1 121 ? -53.351 -32.049 72.514 1.00 94.12 121 ASP A CA 1
ATOM 987 C C . ASP A 1 121 ? -53.224 -32.425 71.030 1.00 94.12 121 ASP A C 1
ATOM 989 O O . ASP A 1 121 ? -52.157 -32.288 70.424 1.00 94.12 121 ASP A O 1
ATOM 993 N N . HIS A 1 122 ? -54.327 -32.844 70.401 1.00 94.62 122 HIS A N 1
ATOM 994 C CA . HIS A 1 122 ? -54.365 -33.116 68.967 1.00 94.62 122 HIS A CA 1
ATOM 995 C C . HIS A 1 122 ? -54.096 -31.855 68.126 1.00 94.62 122 HIS A C 1
ATOM 997 O O . HIS A 1 122 ? -53.305 -31.914 67.181 1.00 94.62 122 HIS A O 1
ATOM 1003 N N . LEU A 1 123 ? -54.690 -30.708 68.478 1.00 94.06 123 LEU A N 1
ATOM 1004 C CA . LEU A 1 123 ? -54.450 -29.429 67.798 1.00 94.06 123 LEU A CA 1
ATOM 1005 C C . LEU A 1 123 ? -53.008 -28.934 67.993 1.00 94.06 123 LEU A C 1
ATOM 1007 O O . LEU A 1 123 ? -52.382 -28.513 67.021 1.00 94.06 123 LEU A O 1
ATOM 1011 N N . VAL A 1 124 ? -52.436 -29.068 69.193 1.00 94.69 124 VAL A N 1
ATOM 1012 C CA . VAL A 1 124 ? -51.017 -28.772 69.468 1.00 94.69 124 VAL A CA 1
ATOM 1013 C C . VAL A 1 124 ? -50.102 -29.670 68.627 1.00 94.69 124 VAL A C 1
ATOM 1015 O O . VAL A 1 124 ? -49.150 -29.188 68.013 1.00 94.69 124 VAL A O 1
ATOM 1018 N N . HIS A 1 125 ? -50.414 -30.963 68.500 1.00 93.56 125 HIS A N 1
ATOM 1019 C CA . HIS A 1 125 ? -49.677 -31.867 67.614 1.00 93.56 125 HIS A CA 1
ATOM 1020 C C . HIS A 1 125 ? -49.826 -31.536 66.120 1.00 93.56 125 HIS A C 1
ATOM 1022 O O . HIS A 1 125 ? -48.888 -31.787 65.357 1.00 93.56 125 HIS A O 1
ATOM 1028 N N . GLN A 1 126 ? -50.960 -30.983 65.678 1.00 93.38 126 GLN A N 1
ATOM 1029 C CA . GLN A 1 126 ? -51.109 -30.477 64.309 1.00 93.38 126 GLN A CA 1
ATOM 1030 C C . GLN A 1 126 ? -50.306 -29.190 64.093 1.00 93.38 126 GLN A C 1
ATOM 1032 O O . GLN A 1 126 ? -49.593 -29.092 63.094 1.00 93.38 126 GLN A O 1
ATOM 1037 N N . GLN A 1 127 ? -50.340 -28.255 65.045 1.00 90.69 127 GLN A N 1
ATOM 1038 C CA . GLN A 1 127 ? -49.551 -27.024 64.999 1.00 90.69 127 GLN A CA 1
ATOM 1039 C C . GLN A 1 127 ? -48.048 -27.332 64.915 1.00 90.69 127 GLN A C 1
ATOM 1041 O O . GLN A 1 127 ? -47.385 -26.873 63.992 1.00 90.69 127 GLN A O 1
ATOM 1046 N N . LEU A 1 128 ? -47.530 -28.224 65.768 1.00 93.56 128 LEU A N 1
ATOM 1047 C CA . LEU A 1 128 ? -46.125 -28.653 65.731 1.00 93.56 128 LEU A CA 1
ATOM 1048 C C . LEU A 1 128 ? -45.716 -29.308 64.397 1.00 93.56 128 LEU A C 1
ATOM 1050 O O . LEU A 1 128 ? -44.554 -29.212 63.999 1.00 93.56 128 LEU A O 1
ATOM 1054 N N . LYS A 1 129 ? -46.639 -29.975 63.689 1.00 93.38 129 LYS A N 1
ATOM 1055 C CA . LYS A 1 129 ? -46.380 -30.495 62.333 1.00 93.38 129 LYS A CA 1
ATOM 1056 C C . LYS A 1 129 ? -46.333 -29.369 61.303 1.00 93.38 129 LYS A C 1
ATOM 1058 O O . LYS A 1 129 ? -45.397 -29.341 60.506 1.00 93.38 129 LYS A O 1
ATOM 1063 N N . ALA A 1 130 ? -47.283 -28.435 61.354 1.00 91.38 130 ALA A N 1
ATOM 1064 C CA . ALA A 1 130 ? -47.302 -27.262 60.486 1.00 91.38 130 ALA A CA 1
ATOM 1065 C C . ALA A 1 130 ? -4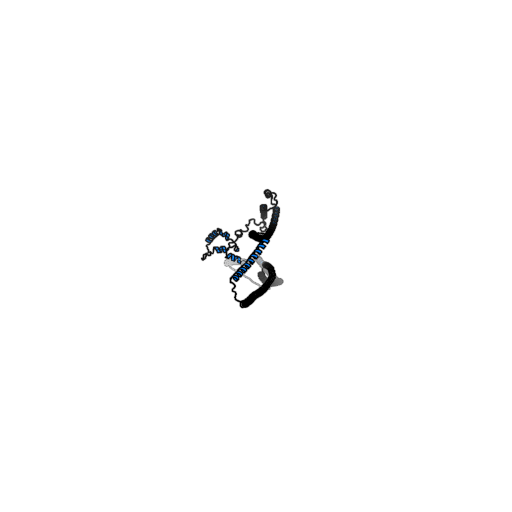6.037 -26.407 60.673 1.00 91.38 130 ALA A C 1
ATOM 1067 O O . ALA A 1 130 ? -45.380 -26.081 59.690 1.00 91.38 130 ALA A O 1
ATOM 1068 N N . ASP A 1 131 ? -45.616 -26.147 61.914 1.00 90.50 131 ASP A N 1
ATOM 1069 C CA . ASP A 1 131 ? -44.384 -25.415 62.234 1.00 90.50 131 ASP A CA 1
ATOM 1070 C C . ASP A 1 131 ? -43.134 -26.121 61.676 1.00 90.50 131 ASP A C 1
ATOM 1072 O O . ASP A 1 131 ? -42.248 -25.480 61.105 1.00 90.50 131 ASP A O 1
ATOM 1076 N N . GLN A 1 132 ? -43.068 -27.457 61.758 1.00 90.81 132 GLN A N 1
ATOM 1077 C CA . GLN A 1 132 ? -41.986 -28.233 61.142 1.00 90.81 132 GLN A CA 1
ATOM 1078 C C . GLN A 1 132 ? -42.002 -28.186 59.608 1.00 90.81 132 GLN A C 1
ATOM 1080 O O . GLN A 1 132 ? -40.938 -28.255 58.991 1.00 90.81 132 GLN A O 1
ATOM 1085 N N . GLU A 1 133 ? -43.169 -28.121 58.970 1.00 89.38 133 GLU A N 1
ATOM 1086 C CA . GLU A 1 133 ? -43.280 -27.994 57.513 1.00 89.38 133 GLU A CA 1
ATOM 1087 C C . GLU A 1 133 ? -42.952 -26.575 57.045 1.00 89.38 133 GLU A C 1
ATOM 1089 O O . GLU A 1 133 ? -42.158 -26.423 56.118 1.00 89.38 133 GLU A O 1
ATOM 1094 N N . ILE A 1 134 ? -43.427 -25.549 57.753 1.00 86.44 134 ILE A N 1
ATOM 1095 C CA . ILE A 1 134 ? -43.041 -24.145 57.565 1.00 86.44 134 ILE A CA 1
ATOM 1096 C C . ILE A 1 134 ? -41.522 -23.989 57.716 1.00 86.44 134 ILE A C 1
ATOM 1098 O O . ILE A 1 134 ? -40.891 -23.368 56.865 1.00 86.44 134 ILE A O 1
ATOM 1102 N N . TYR A 1 135 ? -40.898 -24.614 58.720 1.00 87.31 135 TYR A N 1
ATOM 1103 C CA . TYR A 1 135 ? -39.439 -24.607 58.871 1.00 87.31 135 TYR A CA 1
ATOM 1104 C C . TYR A 1 135 ? -38.723 -25.283 57.687 1.00 87.31 135 TYR A C 1
ATOM 1106 O O . TYR A 1 135 ? -37.782 -24.719 57.130 1.00 87.31 135 TYR A O 1
ATOM 1114 N N . LYS A 1 136 ? -39.185 -26.463 57.243 1.00 87.50 136 LYS A N 1
ATOM 1115 C CA . LYS A 1 136 ? -38.620 -27.176 56.075 1.00 87.50 136 LYS A CA 1
ATOM 1116 C C . LYS A 1 136 ? -38.797 -26.398 54.767 1.00 87.50 136 LYS A C 1
ATOM 1118 O O . LYS A 1 136 ? -37.941 -26.505 53.889 1.00 87.50 136 LYS A O 1
ATOM 1123 N N . LEU A 1 137 ? -39.889 -25.647 54.622 1.00 83.38 137 LEU A N 1
ATOM 1124 C CA . LEU A 1 137 ? -40.147 -24.780 53.474 1.00 83.38 137 LEU A CA 1
ATOM 1125 C C . LEU A 1 137 ? -39.266 -23.530 53.532 1.00 83.38 137 LEU A C 1
ATOM 1127 O O . LEU A 1 137 ? -38.553 -23.276 52.570 1.00 83.38 137 LEU A O 1
ATOM 1131 N N . ASN A 1 138 ? -39.209 -22.827 54.665 1.00 80.00 138 ASN A N 1
ATOM 1132 C CA . ASN A 1 138 ? -38.359 -21.647 54.857 1.00 80.00 138 ASN A CA 1
ATOM 1133 C C . ASN A 1 138 ? -36.858 -21.962 54.729 1.00 80.00 138 ASN A C 1
ATOM 1135 O O . ASN A 1 138 ? -36.106 -21.132 54.238 1.00 80.00 138 ASN A O 1
ATOM 1139 N N . PHE A 1 139 ? -36.416 -23.167 55.107 1.00 77.75 139 PHE A N 1
ATOM 1140 C CA . PHE A 1 139 ? -35.033 -23.616 54.898 1.00 77.75 139 PHE A CA 1
ATOM 1141 C C . PHE A 1 139 ? -34.705 -23.898 53.417 1.00 77.75 139 PHE A C 1
ATOM 1143 O O . PHE A 1 139 ? -33.556 -23.775 53.000 1.00 77.75 139 PHE A O 1
ATOM 1150 N N . LYS A 1 140 ? -35.704 -24.284 52.610 1.00 76.94 140 LYS A N 1
ATOM 1151 C CA . LYS A 1 140 ? -35.557 -24.497 51.156 1.00 76.94 140 LYS A CA 1
ATOM 1152 C C . LYS A 1 140 ? -35.813 -23.231 50.337 1.00 76.94 140 LYS A C 1
ATOM 1154 O O . LYS A 1 140 ? -35.310 -23.121 49.222 1.00 76.94 140 LYS A O 1
ATOM 1159 N N . ALA A 1 141 ? -36.607 -22.305 50.864 1.00 73.12 141 ALA A N 1
ATOM 1160 C CA . ALA A 1 141 ? -36.901 -21.028 50.244 1.00 73.12 141 ALA A CA 1
ATOM 1161 C C . ALA A 1 141 ? -35.638 -20.164 50.252 1.00 73.12 141 ALA A C 1
ATOM 1163 O O . ALA A 1 141 ? -35.209 -19.655 51.286 1.00 73.12 141 ALA A O 1
ATOM 1164 N N . THR A 1 142 ? -35.034 -19.989 49.077 1.00 66.25 142 THR A N 1
ATOM 1165 C CA . THR A 1 142 ? -33.993 -18.979 48.879 1.00 66.25 142 THR A CA 1
ATOM 1166 C C . THR A 1 142 ? -34.552 -17.621 49.295 1.00 66.25 142 THR A C 1
ATOM 1168 O O . THR A 1 142 ? -35.638 -17.249 48.849 1.00 66.25 142 THR A O 1
ATOM 1171 N N . SER A 1 143 ? -33.833 -16.888 50.150 1.00 76.12 143 SER A N 1
ATOM 1172 C CA . SER A 1 143 ? -34.296 -15.578 50.619 1.00 76.12 143 SER A CA 1
ATOM 1173 C C . SER A 1 143 ? -34.580 -14.665 49.427 1.00 76.12 143 SER A C 1
ATOM 1175 O O . SER A 1 143 ? -33.806 -14.642 48.469 1.00 76.12 143 SER A O 1
ATOM 1177 N N . GLU A 1 144 ? -35.653 -13.875 49.479 1.00 77.56 144 GLU A N 1
ATOM 1178 C CA . GLU A 1 144 ? -36.015 -12.958 48.393 1.00 77.56 144 GLU A CA 1
ATOM 1179 C C . GLU A 1 144 ? -34.870 -11.979 48.063 1.00 77.56 144 GLU A C 1
ATOM 1181 O O . GLU A 1 144 ? -34.661 -11.628 46.901 1.00 77.56 144 GLU A O 1
ATOM 1186 N N . ALA A 1 145 ? -34.047 -11.618 49.054 1.00 80.31 145 ALA A N 1
ATOM 1187 C CA . ALA A 1 145 ? -32.815 -10.862 48.842 1.00 80.31 145 ALA A CA 1
ATOM 1188 C C . ALA A 1 145 ? -31.784 -11.640 47.998 1.00 80.31 145 ALA A C 1
ATOM 1190 O O . ALA A 1 145 ? -31.253 -11.095 47.033 1.00 80.31 145 ALA A O 1
ATOM 1191 N N . GLN A 1 146 ? -31.546 -12.919 48.312 1.00 81.75 146 GLN A N 1
ATOM 1192 C CA . GLN A 1 146 ? -30.632 -13.797 47.568 1.00 81.75 146 GLN A CA 1
ATOM 1193 C C . GLN A 1 146 ? -31.141 -14.087 46.149 1.00 81.75 146 GLN A C 1
ATOM 1195 O O . GLN A 1 146 ? -30.348 -14.086 45.212 1.00 81.75 146 GLN A O 1
ATOM 1200 N N . TYR A 1 147 ? -32.450 -14.288 45.964 1.00 84.44 147 TYR A N 1
ATOM 1201 C CA . TYR A 1 147 ? -33.052 -14.452 44.637 1.00 84.44 147 TYR A CA 1
ATOM 1202 C C . TYR A 1 147 ? -32.906 -13.176 43.793 1.00 84.44 147 TYR A C 1
ATOM 1204 O O . TYR A 1 147 ? -32.467 -13.224 42.647 1.00 84.44 147 TYR A O 1
ATOM 1212 N N . ASN A 1 148 ? -33.183 -12.005 44.371 1.00 88.12 148 ASN A N 1
ATOM 1213 C CA . ASN A 1 148 ? -32.941 -10.736 43.687 1.00 88.12 148 ASN A CA 1
ATOM 1214 C C . ASN A 1 148 ? -31.446 -10.505 43.395 1.00 88.12 148 ASN A C 1
ATOM 1216 O O . ASN A 1 148 ? -31.108 -9.892 42.382 1.00 88.12 148 ASN A O 1
ATOM 1220 N N . GLU A 1 149 ? -30.537 -11.010 44.232 1.00 87.19 149 GLU A N 1
ATOM 1221 C CA . GLU A 1 149 ? -29.094 -10.956 43.990 1.00 87.19 149 GLU A CA 1
ATOM 1222 C C . GLU A 1 149 ? -28.651 -11.895 42.852 1.00 87.19 149 GLU A C 1
ATOM 1224 O O . GLU A 1 149 ? -27.870 -11.478 41.996 1.00 87.19 149 GLU A O 1
ATOM 1229 N N . THR A 1 150 ? -29.170 -13.128 42.771 1.00 88.69 150 THR A N 1
ATOM 1230 C CA . THR A 1 150 ? -28.877 -14.034 41.645 1.00 88.69 150 THR A CA 1
ATOM 1231 C C . THR A 1 150 ? -29.478 -13.524 40.338 1.00 88.69 150 THR A C 1
ATOM 1233 O O . THR A 1 150 ? -28.801 -13.581 39.315 1.00 88.69 150 THR A O 1
ATOM 1236 N N . VAL A 1 151 ? -30.676 -12.927 40.360 1.00 92.62 151 VAL A N 1
ATOM 1237 C CA . VAL A 1 151 ? -31.271 -12.256 39.190 1.00 92.62 151 VAL A CA 1
ATOM 1238 C C . VAL A 1 151 ? -30.444 -11.039 38.755 1.00 92.62 151 VAL A C 1
ATOM 1240 O O . VAL A 1 151 ? -30.220 -10.861 37.559 1.00 92.62 151 VAL A O 1
ATOM 1243 N N . LYS A 1 152 ? -29.930 -10.222 39.687 1.00 92.38 152 LYS A N 1
ATOM 1244 C CA . LYS A 1 152 ? -29.010 -9.111 39.362 1.00 92.38 152 LYS A CA 1
ATOM 1245 C C . LYS A 1 152 ? -27.701 -9.610 38.745 1.00 92.38 152 LYS A C 1
ATOM 1247 O O . LYS A 1 152 ? -27.283 -9.080 37.720 1.00 92.38 152 LYS A O 1
ATOM 1252 N N . LYS A 1 153 ? -27.090 -10.657 39.313 1.00 93.81 153 LYS A N 1
ATOM 1253 C CA . LYS A 1 153 ? -25.883 -11.298 38.758 1.00 93.81 153 LYS A CA 1
ATOM 1254 C C . LYS A 1 153 ? -26.143 -11.886 37.369 1.00 93.81 153 LYS A C 1
ATOM 1256 O O . LYS A 1 153 ? -25.335 -11.691 36.471 1.00 93.81 153 LYS A O 1
ATOM 1261 N N . ALA A 1 154 ? -27.287 -12.540 37.161 1.00 93.44 154 ALA A N 1
ATOM 1262 C CA . ALA A 1 154 ? -27.678 -13.075 35.859 1.00 93.44 154 ALA A CA 1
ATOM 1263 C C . ALA A 1 154 ? -27.858 -11.969 34.806 1.00 93.44 154 ALA A C 1
ATOM 1265 O O . ALA A 1 154 ? -27.350 -12.118 33.699 1.00 93.44 154 ALA A O 1
ATOM 1266 N N . LYS A 1 155 ? -28.510 -10.848 35.153 1.00 94.62 155 LYS A N 1
ATOM 1267 C CA . LYS A 1 155 ? -28.652 -9.683 34.261 1.00 94.62 155 LYS A CA 1
ATOM 1268 C C . LYS A 1 155 ? -27.307 -9.049 33.914 1.00 94.62 155 LYS A C 1
ATOM 1270 O O . LYS A 1 155 ? -27.014 -8.900 32.737 1.00 94.62 155 LYS A O 1
ATOM 1275 N N . SER A 1 156 ? -26.458 -8.785 34.907 1.00 94.94 156 SER A N 1
ATOM 1276 C CA . SER A 1 156 ? -25.123 -8.220 34.671 1.00 94.94 156 SER A CA 1
ATOM 1277 C C . SER A 1 156 ? -24.239 -9.148 33.823 1.00 94.94 156 SER A C 1
ATOM 1279 O O . SER A 1 156 ? -23.555 -8.691 32.912 1.00 94.94 156 SER A O 1
ATOM 1281 N N . ASN A 1 157 ? -24.314 -10.469 34.028 1.00 95.94 157 ASN A N 1
ATOM 1282 C CA . ASN A 1 157 ? -23.638 -11.439 33.161 1.00 95.94 157 ASN A CA 1
ATOM 1283 C C . ASN A 1 157 ? -24.183 -11.418 31.719 1.00 95.94 157 ASN A C 1
ATOM 1285 O O . ASN A 1 157 ? -23.409 -11.574 30.778 1.00 95.94 157 ASN A O 1
ATOM 1289 N N . LEU A 1 158 ? -25.494 -11.225 31.538 1.00 96.56 158 LEU A N 1
ATOM 1290 C CA . LEU A 1 158 ? -26.137 -11.112 30.225 1.00 96.56 158 LEU A CA 1
ATOM 1291 C C . LEU A 1 158 ? -25.666 -9.835 29.507 1.00 96.56 158 LEU A C 1
ATOM 1293 O O . LEU A 1 158 ? -25.176 -9.922 28.385 1.00 96.56 158 LEU A O 1
ATOM 1297 N N . GLU A 1 159 ? -25.677 -8.691 30.195 1.00 96.62 159 GLU A N 1
ATOM 1298 C CA . GLU A 1 159 ? -25.131 -7.413 29.713 1.00 96.62 159 GLU A CA 1
ATOM 1299 C C . GLU A 1 159 ? -23.646 -7.544 29.315 1.00 96.62 159 GLU A C 1
ATOM 1301 O O . GLU A 1 159 ? -23.231 -7.049 28.267 1.00 96.62 159 GLU A O 1
ATOM 1306 N N . ILE A 1 160 ? -22.827 -8.251 30.103 1.00 96.44 160 ILE A N 1
ATOM 1307 C CA . ILE A 1 160 ? -21.416 -8.519 29.774 1.00 96.44 160 ILE A CA 1
ATOM 1308 C C . ILE A 1 160 ? -21.293 -9.366 28.496 1.00 96.44 160 ILE A C 1
ATOM 1310 O O . ILE A 1 160 ? -20.455 -9.063 27.645 1.00 96.44 160 ILE A O 1
ATOM 1314 N N . LEU A 1 161 ? -22.122 -10.400 28.330 1.00 96.81 161 LEU A N 1
ATOM 1315 C CA . LEU A 1 161 ? -22.118 -11.261 27.141 1.00 96.81 161 LEU A CA 1
ATOM 1316 C C . LEU A 1 161 ? -22.617 -10.527 25.884 1.00 96.81 161 LEU A C 1
ATOM 1318 O O . LEU A 1 161 ? -22.052 -10.716 24.807 1.00 96.81 161 LEU A O 1
ATOM 1322 N N . GLU A 1 162 ? -23.612 -9.646 26.007 1.00 96.75 162 GLU A N 1
ATOM 1323 C CA . GLU A 1 162 ? -24.073 -8.779 24.915 1.00 96.75 162 GLU A CA 1
ATOM 1324 C C . GLU A 1 162 ? -22.990 -7.782 24.487 1.00 96.75 162 GLU A C 1
ATOM 1326 O O . GLU A 1 162 ? -22.715 -7.654 23.293 1.00 96.75 162 GLU A O 1
ATOM 1331 N N . ASN A 1 163 ? -22.299 -7.151 25.443 1.00 97.06 163 ASN A N 1
ATOM 1332 C CA . ASN A 1 163 ? -21.158 -6.279 25.156 1.00 97.06 163 ASN A CA 1
ATOM 1333 C C . ASN A 1 163 ? -19.996 -7.044 24.493 1.00 97.06 163 ASN A C 1
ATOM 1335 O O . ASN A 1 163 ? -19.389 -6.547 23.544 1.00 97.06 163 ASN A O 1
ATOM 1339 N N . GLN A 1 164 ? -19.699 -8.274 24.930 1.00 97.50 164 GLN A N 1
ATOM 1340 C CA . GLN A 1 164 ? -18.700 -9.129 24.274 1.00 97.50 164 GLN A CA 1
ATOM 1341 C C . GLN A 1 164 ? -19.111 -9.503 22.840 1.00 97.50 164 GLN A C 1
ATOM 1343 O O . GLN A 1 164 ? -18.268 -9.481 21.940 1.00 97.50 164 GLN A O 1
ATOM 1348 N N . LEU A 1 165 ? -20.394 -9.797 22.604 1.00 97.88 165 LEU A N 1
ATOM 1349 C CA . LEU A 1 165 ? -20.933 -10.102 21.278 1.00 97.88 165 LEU A CA 1
ATOM 1350 C C . LEU A 1 165 ? -20.898 -8.883 20.343 1.00 97.88 165 LEU A C 1
ATOM 1352 O O . LEU A 1 165 ? -20.541 -9.026 19.175 1.00 97.88 165 LEU A O 1
ATOM 1356 N N . ASP A 1 166 ? -21.228 -7.690 20.833 1.00 97.75 166 ASP A N 1
ATOM 1357 C CA . ASP A 1 166 ? -21.138 -6.444 20.066 1.00 97.75 166 ASP A CA 1
ATOM 1358 C C . ASP A 1 166 ? -19.680 -6.084 19.726 1.00 97.75 166 ASP A C 1
ATOM 1360 O O . ASP A 1 166 ? -19.367 -5.812 18.567 1.00 97.75 166 ASP A O 1
ATOM 1364 N N . VAL A 1 167 ? -18.751 -6.192 20.683 1.00 97.62 167 VAL A N 1
ATOM 1365 C CA . VAL A 1 167 ? -17.308 -6.025 20.422 1.00 97.62 167 VAL A CA 1
ATOM 1366 C C . VAL A 1 167 ? -16.796 -7.068 19.421 1.00 97.62 167 VAL A C 1
ATOM 1368 O O . VAL A 1 167 ? -15.986 -6.736 18.552 1.00 97.62 167 VAL A O 1
ATOM 1371 N N . SER A 1 168 ? -17.278 -8.313 19.493 1.00 97.06 168 SER A N 1
ATOM 1372 C CA . SER A 1 168 ? -16.952 -9.369 18.528 1.00 97.06 168 SER A CA 1
ATOM 1373 C C . SER A 1 168 ? -17.456 -9.025 17.120 1.00 97.06 168 SER A C 1
ATOM 1375 O O . SER A 1 168 ? -16.653 -8.990 16.188 1.00 97.06 168 SER A O 1
ATOM 1377 N N . LYS A 1 169 ? -18.732 -8.641 16.973 1.00 97.06 169 LYS A N 1
ATOM 1378 C CA . LYS A 1 169 ? -19.324 -8.199 15.697 1.00 97.06 169 LYS A CA 1
ATOM 1379 C C . LYS A 1 169 ? -18.636 -6.960 15.124 1.00 97.06 169 LYS A C 1
ATOM 1381 O O . LYS A 1 169 ? -18.379 -6.900 13.928 1.00 97.06 169 LYS A O 1
ATOM 1386 N N . LYS A 1 170 ? -18.277 -5.977 15.955 1.00 97.56 170 LYS A N 1
ATOM 1387 C CA . LYS A 1 170 ? -17.530 -4.781 15.521 1.00 97.56 170 LYS A CA 1
ATOM 1388 C C . LYS A 1 170 ? -16.136 -5.136 14.995 1.00 97.56 170 LYS A C 1
ATOM 1390 O O . LYS A 1 170 ? -15.701 -4.562 13.997 1.00 97.56 170 LYS A O 1
ATOM 1395 N N . ARG A 1 171 ? -15.451 -6.110 15.609 1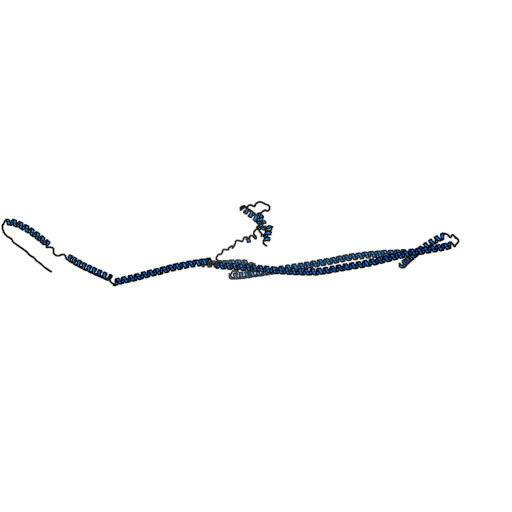.00 97.44 171 ARG A N 1
ATOM 1396 C CA . ARG A 1 171 ? -14.188 -6.663 15.084 1.00 97.44 171 ARG A CA 1
ATOM 1397 C C . ARG A 1 171 ? -14.405 -7.422 13.774 1.00 97.44 171 ARG A C 1
ATOM 1399 O O . ARG A 1 171 ? -13.644 -7.206 12.839 1.00 97.44 171 ARG A O 1
ATOM 1406 N N . GLU A 1 172 ? -15.444 -8.251 13.683 1.00 96.56 172 GLU A N 1
ATOM 1407 C CA . GLU A 1 172 ? -15.804 -8.981 12.461 1.00 96.56 172 GLU A CA 1
ATOM 1408 C C . GLU A 1 172 ? -16.080 -8.022 11.292 1.00 96.56 172 GLU A C 1
ATOM 1410 O O . GLU A 1 172 ? -15.463 -8.154 10.238 1.00 96.56 172 GLU A O 1
ATOM 1415 N N . CYS A 1 173 ? -16.904 -6.990 11.494 1.00 97.25 173 CYS A N 1
ATOM 1416 C CA . CYS A 1 173 ? -17.171 -5.954 10.495 1.00 97.25 173 CYS A CA 1
ATOM 1417 C C . CYS A 1 173 ? -15.888 -5.253 10.018 1.00 97.25 173 CYS A C 1
ATOM 1419 O O . CYS A 1 173 ? -15.700 -5.098 8.813 1.00 97.25 173 CYS A O 1
ATOM 1421 N N . SER A 1 174 ? -14.983 -4.881 10.931 1.00 97.69 174 SER A N 1
ATOM 1422 C CA . SER A 1 174 ? -13.687 -4.273 10.582 1.00 97.69 174 SER A CA 1
ATOM 1423 C C . SER A 1 174 ? -12.756 -5.227 9.820 1.00 97.69 174 SER A C 1
ATOM 1425 O O . SER A 1 174 ? -12.012 -4.798 8.941 1.00 97.69 174 SER A O 1
ATOM 1427 N N . LEU A 1 175 ? -12.804 -6.530 10.115 1.00 97.38 175 LEU A N 1
ATOM 1428 C CA . LEU A 1 175 ? -12.074 -7.543 9.349 1.00 97.38 175 LEU A CA 1
ATOM 1429 C C . LEU A 1 175 ? -12.699 -7.762 7.964 1.00 97.38 175 LEU A C 1
ATOM 1431 O O . LEU A 1 175 ? -11.966 -7.963 7.000 1.00 97.38 175 LEU A O 1
ATOM 1435 N N . ILE A 1 176 ? -14.027 -7.684 7.833 1.00 98.19 176 ILE A N 1
ATOM 1436 C CA . ILE A 1 176 ? -14.740 -7.800 6.552 1.00 98.19 176 ILE A CA 1
ATOM 1437 C C . ILE A 1 176 ? -14.459 -6.594 5.646 1.00 98.19 176 ILE A C 1
ATOM 1439 O O . ILE A 1 176 ? -14.204 -6.790 4.456 1.00 98.19 176 ILE A O 1
ATOM 1443 N N . THR A 1 177 ? -14.457 -5.363 6.172 1.00 98.06 177 THR A N 1
ATOM 1444 C CA . THR A 1 177 ? -14.137 -4.165 5.375 1.00 98.06 177 THR A CA 1
ATOM 1445 C C . THR A 1 177 ? -12.682 -4.166 4.910 1.00 98.06 177 THR A C 1
ATOM 1447 O O . THR A 1 177 ? -12.426 -3.887 3.738 1.00 98.06 177 THR A O 1
ATOM 1450 N N . GLU A 1 178 ? -11.736 -4.576 5.758 1.00 97.94 178 GLU A N 1
ATOM 1451 C CA . GLU A 1 178 ? -10.338 -4.748 5.349 1.00 97.94 178 GLU A CA 1
ATOM 1452 C C . GLU A 1 178 ? -10.170 -5.902 4.343 1.00 97.94 178 GLU A C 1
ATOM 1454 O O . GLU A 1 178 ? -9.467 -5.754 3.345 1.00 97.94 178 GLU A O 1
ATOM 1459 N N . ASN A 1 179 ? -10.879 -7.026 4.512 1.00 97.81 179 ASN A N 1
ATOM 1460 C CA . ASN A 1 179 ? -10.868 -8.123 3.538 1.00 97.81 179 ASN A CA 1
ATOM 1461 C C . ASN A 1 179 ? -11.423 -7.672 2.173 1.00 97.81 179 ASN A C 1
ATOM 1463 O O . ASN A 1 179 ? -10.866 -8.031 1.138 1.00 97.81 179 ASN A O 1
ATOM 1467 N N . MET A 1 180 ? -12.472 -6.841 2.156 1.00 98.12 180 MET A N 1
ATOM 1468 C CA . MET A 1 180 ? -12.993 -6.213 0.937 1.00 98.12 180 MET A CA 1
ATOM 1469 C C . MET A 1 180 ? -11.963 -5.267 0.304 1.00 98.12 180 MET A C 1
ATOM 1471 O O . MET A 1 180 ? -11.724 -5.352 -0.901 1.00 98.12 180 MET A O 1
ATOM 1475 N N . ARG A 1 181 ? -11.297 -4.419 1.099 1.00 98.06 181 ARG A N 1
ATOM 1476 C CA . ARG A 1 181 ? -10.238 -3.515 0.620 1.00 98.06 181 ARG A CA 1
ATOM 1477 C C . ARG A 1 181 ? -9.079 -4.285 -0.020 1.00 98.06 181 ARG A C 1
ATOM 1479 O O . ARG A 1 181 ? -8.618 -3.913 -1.097 1.00 98.06 181 ARG A O 1
ATOM 1486 N N . LEU A 1 182 ? -8.647 -5.382 0.605 1.00 98.19 182 LEU A N 1
ATOM 1487 C CA . LEU A 1 182 ? -7.599 -6.264 0.085 1.00 98.19 182 LEU A CA 1
ATOM 1488 C C . LEU A 1 182 ? -8.039 -7.008 -1.186 1.00 98.19 182 LEU A C 1
ATOM 1490 O O . LEU A 1 182 ? -7.243 -7.129 -2.114 1.00 98.19 182 LEU A O 1
ATOM 1494 N N . ARG A 1 183 ? -9.299 -7.459 -1.283 1.00 98.31 183 ARG A N 1
ATOM 1495 C CA . ARG A 1 183 ? -9.841 -8.055 -2.521 1.00 98.31 183 ARG A CA 1
ATOM 1496 C C . ARG A 1 183 ? -9.844 -7.063 -3.679 1.00 98.31 183 ARG A C 1
ATOM 1498 O O . ARG A 1 183 ? -9.420 -7.436 -4.768 1.00 98.31 183 ARG A O 1
ATOM 1505 N N . ASN A 1 184 ? -10.276 -5.825 -3.444 1.00 98.06 184 ASN A N 1
ATOM 1506 C CA . ASN A 1 184 ? -10.274 -4.783 -4.471 1.00 98.06 184 ASN A CA 1
ATOM 1507 C C . ASN A 1 184 ? -8.841 -4.506 -4.950 1.00 98.06 184 ASN A C 1
ATOM 1509 O O . ASN A 1 184 ? -8.577 -4.605 -6.142 1.00 98.06 184 ASN A O 1
ATOM 1513 N N . LEU A 1 185 ? -7.890 -4.335 -4.023 1.00 98.31 185 LEU A N 1
ATOM 1514 C CA . LEU A 1 185 ? -6.470 -4.160 -4.350 1.00 98.31 185 LEU A CA 1
ATOM 1515 C C . LEU A 1 185 ? -5.893 -5.329 -5.177 1.00 98.31 185 LEU A C 1
ATOM 1517 O O . LEU A 1 185 ? -5.102 -5.109 -6.091 1.00 98.31 185 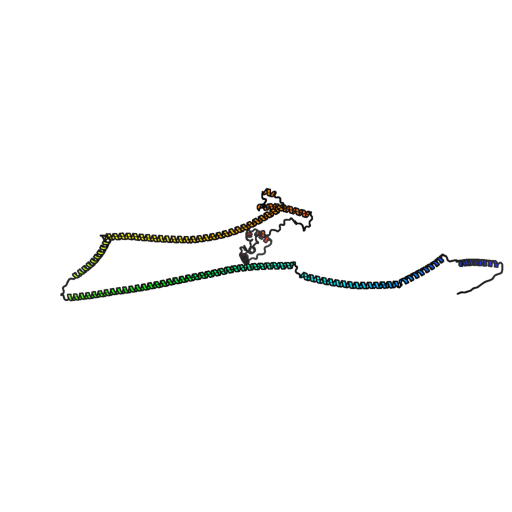LEU A O 1
ATOM 1521 N N . ILE A 1 186 ? -6.297 -6.572 -4.890 1.00 98.12 186 ILE A N 1
ATOM 1522 C CA . ILE A 1 186 ? -5.910 -7.749 -5.687 1.00 98.12 186 ILE A CA 1
ATOM 1523 C C . ILE A 1 186 ? -6.524 -7.693 -7.095 1.00 98.12 186 ILE A C 1
ATOM 1525 O O . ILE A 1 186 ? -5.840 -8.023 -8.062 1.00 98.12 186 ILE A O 1
ATOM 1529 N N . VAL A 1 187 ? -7.785 -7.270 -7.237 1.00 98.25 187 VAL A N 1
ATOM 1530 C CA . VAL A 1 187 ? -8.439 -7.089 -8.546 1.00 98.25 187 VAL A CA 1
ATOM 1531 C C . VAL A 1 187 ? -7.740 -6.000 -9.364 1.00 98.25 187 VAL A C 1
ATOM 1533 O O . VAL A 1 187 ? -7.449 -6.235 -10.537 1.00 98.25 187 VAL A O 1
ATOM 1536 N N . ASP A 1 188 ? -7.390 -4.872 -8.745 1.00 97.88 188 ASP A N 1
ATOM 1537 C CA . ASP A 1 188 ? -6.660 -3.773 -9.386 1.00 97.88 188 ASP A CA 1
ATOM 1538 C C . ASP A 1 188 ? -5.271 -4.241 -9.865 1.00 97.88 188 ASP A C 1
ATOM 1540 O O . ASP A 1 188 ? -4.934 -4.110 -11.042 1.00 97.88 188 ASP A O 1
ATOM 1544 N N . MET A 1 189 ? -4.502 -4.923 -9.004 1.00 98.06 189 MET A N 1
ATOM 1545 C CA . MET A 1 189 ? -3.200 -5.505 -9.372 1.00 98.06 189 MET A CA 1
ATOM 1546 C C . MET A 1 189 ? -3.300 -6.560 -10.489 1.00 98.06 189 MET A C 1
ATOM 1548 O O . MET A 1 189 ? -2.397 -6.677 -11.323 1.00 98.06 189 MET A O 1
ATOM 1552 N N . LEU A 1 190 ? -4.383 -7.344 -10.536 1.00 98.06 190 LEU A N 1
ATOM 1553 C CA . LEU A 1 190 ? -4.638 -8.297 -11.621 1.00 98.06 190 LEU A CA 1
ATOM 1554 C C . LEU A 1 190 ? -5.018 -7.586 -12.928 1.00 98.06 190 LEU A C 1
ATOM 1556 O O . LEU A 1 190 ? -4.587 -8.022 -14.001 1.00 98.06 190 LEU A O 1
ATOM 1560 N N . TYR A 1 191 ? -5.772 -6.486 -12.857 1.00 98.38 191 TYR A N 1
ATOM 1561 C CA . TYR A 1 191 ? -6.080 -5.645 -14.010 1.00 98.38 191 TYR A CA 1
ATOM 1562 C C . TYR A 1 191 ? -4.809 -5.014 -14.590 1.00 98.38 191 TYR A C 1
ATOM 1564 O O . TYR A 1 191 ? -4.554 -5.184 -15.789 1.00 98.38 191 TYR A O 1
ATOM 1572 N N . ASP A 1 192 ? -3.975 -4.399 -13.747 1.00 97.69 192 ASP A N 1
ATOM 1573 C CA . ASP A 1 192 ? -2.695 -3.791 -14.126 1.00 97.69 192 ASP A CA 1
ATOM 1574 C C . ASP A 1 192 ? -1.734 -4.820 -14.723 1.00 97.69 192 ASP A C 1
ATOM 1576 O O . ASP A 1 192 ? -1.159 -4.589 -15.787 1.00 97.69 192 ASP A O 1
ATOM 1580 N N . ARG A 1 193 ? -1.630 -6.016 -14.127 1.00 98.25 193 ARG A N 1
ATOM 1581 C CA . ARG A 1 193 ? -0.874 -7.132 -14.717 1.00 98.25 193 ARG A CA 1
ATOM 1582 C C . ARG A 1 193 ? -1.427 -7.536 -16.088 1.00 98.25 193 ARG A C 1
ATOM 1584 O O . ARG A 1 193 ? -0.651 -7.845 -16.993 1.00 98.25 193 ARG A O 1
ATOM 1591 N N . SER A 1 194 ? -2.750 -7.518 -16.279 1.00 98.31 194 SER A N 1
ATOM 1592 C CA . SER A 1 194 ? -3.361 -7.787 -17.588 1.00 98.31 194 SER A CA 1
ATOM 1593 C C . SER A 1 194 ? -3.022 -6.701 -18.616 1.00 98.31 194 SER A C 1
ATOM 1595 O O . SER A 1 194 ? -2.792 -7.016 -19.783 1.00 98.31 194 SER A O 1
ATOM 1597 N N . LEU A 1 195 ? -2.980 -5.433 -18.194 1.00 98.25 195 LEU A N 1
ATOM 1598 C CA . LEU A 1 195 ? -2.656 -4.283 -19.034 1.00 98.25 195 LEU A CA 1
ATOM 1599 C C . LEU A 1 195 ? -1.173 -4.289 -19.417 1.00 98.25 195 LEU A C 1
ATOM 1601 O O . LEU A 1 195 ? -0.855 -4.194 -20.602 1.00 98.25 195 LEU A O 1
ATOM 1605 N N . PHE A 1 196 ? -0.285 -4.508 -18.446 1.00 98.25 196 PHE A N 1
ATOM 1606 C CA . PHE A 1 196 ? 1.146 -4.687 -18.666 1.00 98.25 196 PHE A CA 1
ATOM 1607 C C . PHE A 1 196 ? 1.415 -5.824 -19.655 1.00 98.25 196 PHE A C 1
ATOM 1609 O O . PHE A 1 196 ? 2.093 -5.604 -20.654 1.00 98.25 196 PHE A O 1
ATOM 1616 N N . ASN A 1 197 ? 0.810 -7.003 -19.465 1.00 98.19 197 ASN A N 1
ATOM 1617 C CA . ASN A 1 197 ? 0.961 -8.119 -20.403 1.00 98.19 197 ASN A CA 1
ATOM 1618 C C . ASN A 1 197 ? 0.474 -7.758 -21.821 1.00 98.19 197 ASN A C 1
ATOM 1620 O O . ASN A 1 197 ? 1.149 -8.079 -22.797 1.00 98.19 197 ASN A O 1
ATOM 1624 N N . LYS A 1 198 ? -0.662 -7.057 -21.962 1.00 98.25 198 LYS A N 1
ATOM 1625 C CA . LYS A 1 198 ? -1.171 -6.593 -23.271 1.00 98.25 198 LYS A CA 1
ATOM 1626 C C . LYS A 1 198 ? -0.211 -5.613 -23.956 1.00 98.25 198 LYS A C 1
ATOM 1628 O O . LYS A 1 198 ? -0.076 -5.670 -25.176 1.00 98.25 198 LYS A O 1
ATOM 1633 N N . LEU A 1 199 ? 0.436 -4.721 -23.202 1.00 97.81 199 LEU A N 1
ATOM 1634 C CA . LEU A 1 199 ? 1.431 -3.775 -23.722 1.00 97.81 199 LEU A CA 1
ATOM 1635 C C . LEU A 1 199 ? 2.748 -4.482 -24.073 1.00 97.81 199 LEU A C 1
ATOM 1637 O O . LEU A 1 199 ? 3.260 -4.296 -25.175 1.00 97.81 199 LEU A O 1
ATOM 1641 N N . TRP A 1 200 ? 3.236 -5.356 -23.190 1.00 98.31 200 TRP A N 1
ATOM 1642 C CA . TRP A 1 200 ? 4.427 -6.182 -23.390 1.00 98.31 200 TRP A CA 1
ATOM 1643 C C . TRP A 1 200 ? 4.318 -7.051 -24.645 1.00 98.31 200 TRP A C 1
ATOM 1645 O O . TRP A 1 200 ? 5.210 -7.023 -25.488 1.00 98.31 200 TRP A O 1
ATOM 1655 N N . HIS A 1 201 ? 3.200 -7.765 -24.829 1.00 98.31 201 HIS A N 1
ATOM 1656 C CA . HIS A 1 201 ? 2.971 -8.543 -26.048 1.00 98.31 201 HIS A CA 1
ATOM 1657 C C . HIS A 1 201 ? 2.975 -7.661 -27.301 1.00 98.31 201 HIS A C 1
ATOM 1659 O O . HIS A 1 201 ? 3.579 -8.052 -28.295 1.00 98.31 201 HIS A O 1
ATOM 1665 N N . ARG A 1 202 ? 2.374 -6.463 -27.249 1.00 98.19 202 ARG A N 1
ATOM 1666 C CA . ARG A 1 202 ? 2.335 -5.527 -28.386 1.00 98.19 202 ARG A CA 1
ATOM 1667 C C . ARG A 1 202 ? 3.734 -5.014 -28.756 1.00 98.19 202 ARG A C 1
ATOM 1669 O O . ARG A 1 202 ? 4.090 -5.001 -29.932 1.00 98.19 202 ARG A O 1
ATOM 1676 N N . MET A 1 203 ? 4.541 -4.668 -27.752 1.00 97.81 203 MET A N 1
ATOM 1677 C CA . MET A 1 203 ? 5.946 -4.282 -27.916 1.00 97.81 203 MET A CA 1
ATOM 1678 C C . MET A 1 203 ? 6.788 -5.439 -28.472 1.00 97.81 203 MET A C 1
ATOM 1680 O O . MET A 1 203 ? 7.546 -5.246 -29.416 1.00 97.81 203 MET A O 1
ATOM 1684 N N . MET A 1 204 ? 6.602 -6.658 -27.955 1.00 97.75 204 MET A N 1
ATOM 1685 C CA . MET A 1 204 ? 7.303 -7.852 -28.434 1.00 97.75 204 MET A CA 1
ATOM 1686 C C . MET A 1 204 ? 6.925 -8.206 -29.881 1.00 97.75 204 MET A C 1
ATOM 1688 O O . MET A 1 204 ? 7.790 -8.603 -30.659 1.00 97.75 204 MET A O 1
ATOM 1692 N N . THR A 1 205 ? 5.659 -8.033 -30.285 1.00 98.12 205 THR A N 1
ATOM 1693 C CA . THR A 1 205 ? 5.258 -8.209 -31.692 1.00 98.12 205 THR A CA 1
ATOM 1694 C C . THR A 1 205 ? 5.864 -7.152 -32.611 1.00 98.12 205 THR A C 1
ATOM 1696 O O . THR A 1 205 ? 6.239 -7.499 -33.727 1.00 98.12 205 THR A O 1
ATOM 1699 N N . HIS A 1 206 ? 6.018 -5.907 -32.145 1.00 97.88 206 HIS A N 1
ATOM 1700 C CA . HIS A 1 206 ? 6.691 -4.851 -32.906 1.00 97.88 206 HIS A CA 1
ATOM 1701 C C . HIS A 1 206 ? 8.180 -5.178 -33.082 1.00 97.88 206 HIS A C 1
ATOM 1703 O O . HIS A 1 206 ? 8.643 -5.306 -34.206 1.00 97.88 206 HIS A O 1
ATOM 1709 N N . LEU A 1 207 ? 8.893 -5.475 -31.991 1.00 97.81 207 LEU A N 1
ATOM 1710 C CA . LEU A 1 207 ? 10.320 -5.818 -32.020 1.00 97.81 207 LEU A CA 1
ATOM 1711 C C . LEU A 1 207 ? 10.613 -7.060 -32.881 1.00 97.81 207 LEU A C 1
ATOM 1713 O O . LEU A 1 207 ? 11.616 -7.102 -33.591 1.00 97.81 207 LEU A O 1
ATOM 1717 N N . ASN A 1 208 ? 9.732 -8.066 -32.866 1.00 97.50 208 ASN A N 1
ATOM 1718 C CA . ASN A 1 208 ? 9.846 -9.227 -33.755 1.00 97.50 208 ASN A CA 1
ATOM 1719 C C . ASN A 1 208 ? 9.585 -8.876 -35.233 1.00 97.50 208 ASN A C 1
ATOM 1721 O O . ASN A 1 208 ? 10.210 -9.474 -36.109 1.00 97.50 208 ASN A O 1
ATOM 1725 N N . HIS A 1 209 ? 8.694 -7.920 -35.518 1.00 98.00 209 HIS A N 1
ATOM 1726 C CA . HIS A 1 209 ? 8.470 -7.406 -36.870 1.00 98.00 209 HIS A CA 1
ATOM 1727 C C . HIS A 1 209 ? 9.676 -6.595 -37.363 1.00 98.00 209 HIS A C 1
ATOM 1729 O O . HIS A 1 209 ? 10.190 -6.894 -38.437 1.00 98.00 209 HIS A O 1
ATOM 1735 N N . ASP A 1 210 ? 10.194 -5.669 -36.550 1.00 97.44 210 ASP A N 1
ATOM 1736 C CA . ASP A 1 210 ? 11.390 -4.872 -36.856 1.00 97.44 210 ASP A CA 1
ATOM 1737 C C . ASP A 1 210 ? 12.607 -5.774 -37.092 1.00 97.44 210 ASP A C 1
ATOM 1739 O O . ASP A 1 210 ? 13.340 -5.607 -38.064 1.00 97.44 210 ASP A O 1
ATOM 1743 N N . LYS A 1 211 ? 12.795 -6.794 -36.240 1.00 97.69 211 LYS A N 1
ATOM 1744 C CA . LYS A 1 211 ? 13.851 -7.795 -36.415 1.00 97.69 211 LYS A CA 1
ATOM 1745 C C . LYS A 1 211 ? 13.698 -8.555 -37.732 1.00 97.69 211 LYS A C 1
ATOM 1747 O O . LYS A 1 211 ? 14.708 -8.799 -38.386 1.00 97.69 211 LYS A O 1
ATOM 1752 N N . LYS A 1 212 ? 12.474 -8.933 -38.128 1.00 97.56 212 LYS A N 1
ATOM 1753 C CA . LYS A 1 212 ? 12.252 -9.570 -39.434 1.00 97.56 212 LYS A CA 1
ATOM 1754 C C . LYS A 1 212 ? 12.577 -8.598 -40.567 1.00 97.56 212 LYS A C 1
ATOM 1756 O O . LYS A 1 212 ? 13.337 -8.966 -41.444 1.00 97.56 212 LYS A O 1
ATOM 1761 N N . PHE A 1 213 ? 12.084 -7.363 -40.514 1.00 97.88 213 PHE A N 1
ATOM 1762 C CA . PHE A 1 213 ? 12.374 -6.340 -41.521 1.00 97.88 213 PHE A CA 1
ATOM 1763 C C . PHE A 1 213 ? 13.883 -6.088 -41.686 1.00 97.88 213 PHE A C 1
ATOM 1765 O O . PHE A 1 213 ? 14.362 -5.962 -42.808 1.00 97.88 213 PHE A O 1
ATOM 1772 N N . LEU A 1 214 ? 14.652 -6.084 -40.591 1.00 96.88 214 LEU A N 1
ATOM 1773 C CA . LEU A 1 214 ? 16.114 -5.983 -40.638 1.00 96.88 214 LEU A CA 1
ATOM 1774 C C . LEU A 1 214 ? 16.787 -7.217 -41.263 1.00 96.88 214 LEU A C 1
ATOM 1776 O O . LEU A 1 214 ? 17.789 -7.058 -41.951 1.00 96.88 214 LEU A O 1
ATOM 1780 N N . ILE A 1 215 ? 16.253 -8.425 -41.052 1.00 98.00 215 ILE A N 1
ATOM 1781 C CA . ILE A 1 215 ? 16.736 -9.647 -41.719 1.00 98.00 215 ILE A CA 1
ATOM 1782 C C . ILE A 1 215 ? 16.405 -9.590 -43.215 1.00 98.00 215 ILE A C 1
ATOM 1784 O O . ILE A 1 215 ? 17.321 -9.675 -44.025 1.00 98.00 215 ILE A O 1
ATOM 1788 N N . ASP A 1 216 ? 15.143 -9.332 -43.572 1.00 98.00 216 ASP A N 1
ATOM 1789 C CA . ASP A 1 216 ? 14.672 -9.188 -44.956 1.00 98.00 216 ASP A CA 1
ATOM 1790 C C . ASP A 1 216 ? 15.497 -8.117 -45.721 1.00 98.00 216 ASP A C 1
ATOM 1792 O O . ASP A 1 216 ? 15.813 -8.281 -46.900 1.00 98.00 216 ASP A O 1
ATOM 1796 N N . LEU A 1 217 ? 15.891 -7.024 -45.049 1.00 98.00 217 LEU A N 1
ATOM 1797 C CA . LEU A 1 217 ? 16.744 -5.962 -45.600 1.00 98.00 217 LEU A CA 1
ATOM 1798 C C . LEU A 1 217 ? 18.211 -6.392 -45.776 1.00 98.00 217 LEU A C 1
ATOM 1800 O O . LEU A 1 217 ? 18.845 -5.989 -46.751 1.00 98.00 217 LEU A O 1
ATOM 1804 N N . VAL A 1 218 ? 18.761 -7.186 -44.852 1.00 97.31 218 VAL A N 1
ATOM 1805 C CA . VAL A 1 218 ? 20.130 -7.725 -44.954 1.00 97.31 218 VAL A CA 1
ATOM 1806 C C . VAL A 1 218 ? 20.216 -8.792 -46.042 1.00 97.31 218 VAL A C 1
ATOM 1808 O O . VAL A 1 218 ? 21.156 -8.755 -46.829 1.00 97.31 218 VAL A O 1
ATOM 1811 N N . GLU A 1 219 ? 19.226 -9.679 -46.149 1.00 97.69 219 GLU A N 1
ATOM 1812 C CA . GLU A 1 219 ? 19.099 -10.639 -47.254 1.00 97.69 219 GLU A CA 1
ATOM 1813 C C . GLU A 1 219 ? 19.047 -9.893 -48.596 1.00 97.69 219 GLU A C 1
ATOM 1815 O O . GLU A 1 219 ? 19.893 -10.118 -49.461 1.00 97.69 219 GLU A O 1
ATOM 1820 N N . ARG A 1 220 ? 18.179 -8.877 -48.718 1.00 97.56 220 ARG A N 1
ATOM 1821 C CA . ARG A 1 220 ? 18.096 -8.041 -49.927 1.00 97.56 220 ARG A CA 1
ATOM 1822 C C . ARG A 1 220 ? 19.394 -7.285 -50.245 1.00 97.56 220 ARG A C 1
ATOM 1824 O O . ARG A 1 220 ? 19.671 -7.017 -51.415 1.00 97.56 220 ARG A O 1
ATOM 1831 N N . ALA A 1 221 ? 20.193 -6.927 -49.239 1.00 97.44 221 ALA A N 1
ATOM 1832 C CA . ALA A 1 221 ? 21.506 -6.318 -49.444 1.00 97.44 221 ALA A CA 1
ATOM 1833 C C . ALA A 1 221 ? 22.544 -7.343 -49.932 1.00 97.44 221 ALA A C 1
ATOM 1835 O O . ALA A 1 221 ? 23.332 -7.018 -50.819 1.00 97.44 221 ALA A O 1
ATOM 1836 N N . ILE A 1 222 ? 22.520 -8.570 -49.398 1.00 97.56 222 ILE A N 1
ATOM 1837 C CA . ILE A 1 222 ? 23.373 -9.682 -49.842 1.00 97.56 222 ILE A CA 1
ATOM 1838 C C . ILE A 1 222 ? 23.078 -10.021 -51.306 1.00 97.56 222 ILE A C 1
ATOM 1840 O O . ILE A 1 222 ? 24.025 -10.033 -52.088 1.00 97.56 222 ILE A O 1
ATOM 1844 N N . ASP A 1 223 ? 21.804 -10.154 -51.707 1.00 97.75 223 ASP A N 1
ATOM 1845 C CA . ASP A 1 223 ? 21.411 -10.347 -53.115 1.00 97.75 223 ASP A CA 1
ATOM 1846 C C . ASP A 1 223 ? 22.097 -9.318 -54.036 1.00 97.75 223 ASP A C 1
ATOM 1848 O O . ASP A 1 223 ? 22.737 -9.664 -55.027 1.00 97.75 223 ASP A O 1
ATOM 1852 N N . CYS A 1 224 ? 21.993 -8.029 -53.684 1.00 97.44 224 CYS A N 1
ATOM 1853 C CA . CYS A 1 224 ? 22.551 -6.928 -54.470 1.00 97.44 224 CYS A CA 1
ATOM 1854 C C . CYS A 1 224 ? 24.088 -6.973 -54.537 1.00 97.44 224 CYS A C 1
ATOM 1856 O O . CYS A 1 224 ? 24.675 -6.569 -55.545 1.00 97.44 224 CYS A O 1
ATOM 1858 N N . PHE A 1 225 ? 24.755 -7.453 -53.482 1.00 97.56 225 PHE A N 1
ATOM 1859 C CA . PHE A 1 225 ? 26.200 -7.674 -53.502 1.00 97.56 225 PHE A CA 1
ATOM 1860 C C . PHE A 1 225 ? 26.577 -8.884 -54.364 1.00 97.56 225 PHE A C 1
ATOM 1862 O O . PHE A 1 225 ? 27.531 -8.781 -55.133 1.00 97.56 225 PHE A O 1
ATOM 1869 N N . GLU A 1 226 ? 25.834 -9.990 -54.303 1.00 97.62 226 GLU A N 1
ATOM 1870 C CA . GLU A 1 226 ? 26.074 -11.168 -55.144 1.00 97.62 226 GLU A CA 1
ATOM 1871 C C . GLU A 1 226 ? 25.873 -10.834 -56.632 1.00 97.62 226 GLU A C 1
ATOM 1873 O O . GLU A 1 226 ? 26.808 -11.021 -57.418 1.00 97.62 226 GLU A O 1
ATOM 1878 N N . GLU A 1 227 ? 24.750 -10.198 -57.000 1.00 97.31 227 GLU A N 1
ATOM 1879 C CA . GLU A 1 227 ? 24.498 -9.625 -58.336 1.00 97.31 227 GLU A CA 1
ATOM 1880 C C . GLU A 1 227 ? 25.668 -8.727 -58.797 1.00 97.31 227 GLU A C 1
ATOM 1882 O O . GLU A 1 227 ? 26.171 -8.856 -59.920 1.00 97.31 227 GLU A O 1
ATOM 1887 N N . GLY A 1 228 ? 26.151 -7.845 -57.914 1.00 97.19 228 GLY A N 1
ATOM 1888 C CA . GLY A 1 228 ? 27.298 -6.974 -58.170 1.00 97.19 228 GLY A CA 1
ATOM 1889 C C . GLY A 1 228 ? 28.600 -7.742 -58.421 1.00 97.19 228 GLY A C 1
ATOM 1890 O O . GLY A 1 228 ? 29.322 -7.439 -59.376 1.00 97.19 228 GLY A O 1
ATOM 1891 N N . THR A 1 229 ? 28.900 -8.769 -57.618 1.00 97.38 229 THR A N 1
ATOM 1892 C CA . THR A 1 229 ? 30.096 -9.603 -57.821 1.00 97.38 229 THR A CA 1
ATOM 1893 C C . THR A 1 229 ? 30.024 -10.418 -59.108 1.00 97.38 229 THR A C 1
ATOM 1895 O O . THR A 1 229 ? 31.038 -10.514 -59.803 1.00 97.38 229 THR A O 1
ATOM 1898 N N . GLU A 1 230 ? 28.850 -10.931 -59.494 1.00 96.81 230 GLU A N 1
ATOM 1899 C CA . GLU A 1 230 ? 28.676 -11.583 -60.793 1.00 96.81 230 GLU A CA 1
ATOM 1900 C C . GLU A 1 230 ? 28.978 -10.621 -61.950 1.00 96.81 230 GLU A C 1
ATOM 1902 O O . GLU A 1 230 ? 29.626 -11.011 -62.923 1.00 96.81 230 GLU A O 1
ATOM 1907 N N . ILE A 1 231 ? 28.513 -9.369 -61.875 1.00 96.50 231 ILE A N 1
ATOM 1908 C CA . ILE A 1 231 ? 28.765 -8.355 -62.909 1.00 96.50 231 ILE A CA 1
ATOM 1909 C C . ILE A 1 231 ? 30.266 -8.055 -63.011 1.00 96.50 231 ILE A C 1
ATOM 1911 O O . ILE A 1 231 ? 30.805 -8.051 -64.121 1.00 96.50 231 ILE A O 1
ATOM 1915 N N . CYS A 1 232 ? 30.964 -7.894 -61.884 1.00 96.81 232 CYS A N 1
ATOM 1916 C CA . CYS A 1 232 ? 32.420 -7.726 -61.862 1.00 96.81 232 CYS A CA 1
ATOM 1917 C C . CYS A 1 232 ? 33.152 -8.930 -62.482 1.00 96.81 232 CYS A C 1
ATOM 1919 O O . CYS A 1 232 ? 33.952 -8.749 -63.398 1.00 96.81 232 CYS A O 1
ATOM 1921 N N . GLN A 1 233 ? 32.809 -10.164 -62.094 1.00 97.00 233 GLN A N 1
ATOM 1922 C CA . GLN A 1 233 ? 33.394 -11.379 -62.683 1.00 97.00 233 GLN A CA 1
ATOM 1923 C C . GLN A 1 233 ? 33.131 -11.482 -64.197 1.00 97.00 233 GLN A C 1
ATOM 1925 O O . GLN A 1 233 ? 34.016 -11.866 -64.970 1.00 97.00 233 GLN A O 1
ATOM 1930 N N . LYS A 1 234 ? 31.928 -11.107 -64.655 1.00 96.88 234 LYS A N 1
ATOM 1931 C CA . LYS A 1 234 ? 31.581 -11.058 -66.085 1.00 96.88 234 LYS A CA 1
ATOM 1932 C C . LYS A 1 234 ? 32.456 -10.036 -66.820 1.00 96.88 234 LYS A C 1
ATOM 1934 O O . LYS A 1 234 ? 33.012 -10.388 -67.866 1.00 96.88 234 LYS A O 1
ATOM 1939 N N . LEU A 1 235 ? 32.647 -8.835 -66.265 1.00 96.62 235 LEU A N 1
ATOM 1940 C CA . LEU A 1 235 ? 33.535 -7.795 -66.807 1.00 96.62 235 LEU A CA 1
ATOM 1941 C C . LEU A 1 235 ? 35.001 -8.253 -66.868 1.00 96.62 235 LEU A C 1
ATOM 1943 O O . LEU A 1 235 ? 35.617 -8.146 -67.931 1.00 96.62 235 LEU A O 1
ATOM 1947 N N . ASP A 1 236 ? 35.533 -8.843 -65.797 1.00 96.75 236 ASP A N 1
ATOM 1948 C CA . ASP A 1 236 ? 36.900 -9.382 -65.759 1.00 96.75 236 ASP A CA 1
ATOM 1949 C C . ASP A 1 236 ? 37.102 -10.507 -66.781 1.00 96.75 236 ASP A C 1
ATOM 1951 O O . ASP A 1 236 ? 38.145 -10.581 -67.440 1.00 96.75 236 ASP A O 1
ATOM 1955 N N . SER A 1 237 ? 36.084 -11.348 -67.002 1.00 96.81 237 SER A N 1
ATOM 1956 C CA . SER A 1 237 ? 36.119 -12.380 -68.045 1.00 96.81 237 SER A CA 1
ATOM 1957 C C . SER A 1 237 ? 36.184 -11.781 -69.458 1.00 96.81 237 SER A C 1
ATOM 1959 O O . SER A 1 237 ? 36.878 -12.319 -70.324 1.00 96.81 237 SER A O 1
ATOM 1961 N N . ILE A 1 238 ? 35.494 -10.659 -69.699 1.00 96.56 238 ILE A N 1
ATOM 1962 C CA . ILE A 1 238 ? 35.471 -9.952 -70.988 1.00 96.56 238 ILE A CA 1
ATOM 1963 C C . ILE A 1 238 ? 36.798 -9.224 -71.215 1.00 96.56 238 ILE A C 1
ATOM 1965 O O . ILE A 1 238 ? 37.381 -9.348 -72.291 1.00 96.56 238 ILE A O 1
ATOM 1969 N N . GLN A 1 239 ? 37.321 -8.528 -70.204 1.00 96.50 239 GLN A N 1
ATOM 1970 C CA . GLN A 1 239 ? 38.626 -7.869 -70.266 1.00 96.50 239 GLN A CA 1
ATOM 1971 C C . GLN A 1 239 ? 39.761 -8.897 -70.443 1.00 96.50 239 GLN A C 1
ATOM 1973 O O . GLN A 1 239 ? 40.657 -8.685 -71.258 1.00 96.50 239 GLN A O 1
ATOM 1978 N N . SER A 1 240 ? 39.683 -10.058 -69.784 1.00 95.56 240 SER A N 1
ATOM 1979 C CA . SER A 1 240 ? 40.630 -11.168 -69.974 1.00 95.56 240 SER A CA 1
ATOM 1980 C C . SER A 1 240 ? 40.578 -11.762 -71.386 1.00 95.56 240 SER A C 1
ATOM 1982 O O . SER A 1 240 ? 41.626 -12.045 -71.965 1.00 95.56 240 SER A O 1
ATOM 1984 N N . LYS A 1 241 ? 39.381 -11.932 -71.971 1.00 96.50 241 LYS A N 1
ATOM 1985 C CA . LYS A 1 241 ? 39.218 -12.347 -73.380 1.00 96.50 241 LYS A CA 1
ATOM 1986 C C . LYS A 1 241 ? 39.817 -11.307 -74.327 1.00 96.50 241 LYS A C 1
ATOM 1988 O O . LYS A 1 241 ? 40.680 -11.645 -75.124 1.00 96.50 241 LYS A O 1
ATOM 1993 N N . LYS A 1 242 ? 39.456 -10.033 -74.159 1.00 95.75 242 LYS A N 1
ATOM 1994 C CA . LYS A 1 242 ? 39.975 -8.901 -74.942 1.00 95.75 242 LYS A CA 1
ATOM 1995 C C . LYS A 1 242 ? 41.503 -8.793 -74.896 1.00 95.75 242 LYS A C 1
ATOM 1997 O O . LYS A 1 242 ? 42.107 -8.506 -75.924 1.00 95.75 242 LYS A O 1
ATOM 2002 N N . ASN A 1 243 ? 42.131 -9.029 -73.743 1.00 94.94 243 ASN A N 1
ATOM 2003 C CA . ASN A 1 243 ? 43.591 -9.029 -73.629 1.00 94.94 243 ASN A CA 1
ATOM 2004 C C . ASN A 1 243 ? 44.213 -10.173 -74.448 1.00 94.94 243 ASN A C 1
ATOM 2006 O O . ASN A 1 243 ? 45.103 -9.919 -75.257 1.00 94.94 243 ASN A O 1
ATOM 2010 N N . ARG A 1 244 ? 43.676 -11.397 -74.340 1.00 95.88 244 ARG A N 1
ATOM 2011 C CA . ARG A 1 244 ? 44.103 -12.545 -75.166 1.00 95.88 244 ARG A CA 1
ATOM 2012 C C . ARG A 1 244 ? 43.883 -12.291 -76.660 1.00 95.88 244 ARG A C 1
ATOM 2014 O O . ARG A 1 244 ? 44.763 -12.586 -77.456 1.00 95.88 244 ARG A O 1
ATOM 2021 N N . ASP A 1 245 ? 42.761 -11.678 -77.038 1.00 95.50 245 ASP A N 1
ATOM 2022 C CA . ASP A 1 245 ? 42.450 -11.293 -78.423 1.00 95.50 245 ASP A CA 1
ATOM 2023 C C . ASP A 1 245 ? 43.381 -10.200 -78.974 1.00 95.50 245 ASP A C 1
ATOM 2025 O O . ASP A 1 245 ? 43.465 -10.017 -80.189 1.00 95.50 245 ASP A O 1
ATOM 2029 N N . VAL A 1 246 ? 44.036 -9.424 -78.106 1.00 95.50 246 VAL A N 1
ATOM 2030 C CA . VAL A 1 246 ? 45.086 -8.466 -78.480 1.00 95.50 246 VAL A CA 1
ATOM 2031 C C . VAL A 1 246 ? 46.433 -9.181 -78.592 1.00 95.50 246 VAL A C 1
ATOM 2033 O O . VAL A 1 246 ? 47.156 -8.949 -79.558 1.00 95.50 246 VAL A O 1
ATOM 2036 N N . GLU A 1 247 ? 46.754 -10.089 -77.669 1.00 95.50 247 GLU A N 1
ATOM 2037 C CA . GLU A 1 247 ? 47.967 -10.916 -77.710 1.00 95.50 247 GLU A CA 1
ATOM 2038 C C . GLU A 1 247 ? 48.023 -11.795 -78.970 1.00 95.50 247 GLU A C 1
ATOM 2040 O O . GLU A 1 247 ? 49.034 -11.779 -79.676 1.00 95.50 247 GLU A O 1
ATOM 2045 N N . THR A 1 248 ? 46.934 -12.489 -79.322 1.00 95.25 248 THR A N 1
ATOM 2046 C CA . THR A 1 248 ? 46.853 -13.297 -80.553 1.00 95.25 248 THR A CA 1
ATOM 2047 C C . THR A 1 248 ? 47.036 -12.435 -81.797 1.00 95.25 248 THR A C 1
ATOM 2049 O O . THR A 1 248 ? 47.896 -12.745 -82.615 1.00 95.25 248 THR A O 1
ATOM 2052 N N . LYS A 1 249 ? 46.343 -11.294 -81.905 1.00 94.44 249 LYS A N 1
ATOM 2053 C CA . LYS A 1 249 ? 46.502 -10.354 -83.034 1.00 94.44 249 LYS A CA 1
ATOM 2054 C C . LYS A 1 249 ? 47.907 -9.758 -83.123 1.00 94.44 249 LYS A C 1
ATOM 2056 O O . LYS A 1 249 ? 48.393 -9.498 -84.223 1.00 94.44 249 LYS A O 1
ATOM 2061 N N . ILE A 1 250 ? 48.595 -9.559 -81.995 1.00 94.25 250 ILE A N 1
ATOM 2062 C CA . ILE A 1 250 ? 50.008 -9.157 -81.979 1.00 94.25 250 ILE A CA 1
ATOM 2063 C C . ILE A 1 250 ? 50.892 -10.284 -82.528 1.00 94.25 250 ILE A C 1
ATOM 2065 O O . ILE A 1 250 ? 51.775 -10.002 -83.340 1.00 94.25 250 ILE A O 1
ATOM 2069 N N . VAL A 1 251 ? 50.662 -11.544 -82.145 1.00 95.12 251 VAL A N 1
ATOM 2070 C CA . VAL A 1 251 ? 51.409 -12.703 -82.669 1.00 95.12 251 VAL A CA 1
ATOM 2071 C C . VAL A 1 251 ? 51.134 -12.918 -84.161 1.00 95.12 251 VAL A C 1
ATOM 2073 O O . VAL A 1 251 ? 52.082 -13.017 -84.938 1.00 95.12 251 VAL A O 1
ATOM 2076 N N . GLU A 1 252 ? 49.871 -12.888 -84.591 1.00 94.38 252 GLU A N 1
ATOM 2077 C CA . GLU A 1 252 ? 49.458 -12.961 -85.999 1.00 94.38 252 GLU A CA 1
ATOM 2078 C C . GLU A 1 252 ? 50.101 -11.848 -86.832 1.00 94.38 252 GLU A C 1
ATOM 2080 O O . GLU A 1 252 ? 50.697 -12.112 -87.877 1.00 94.38 252 GLU A O 1
ATOM 2085 N N . MET A 1 253 ? 50.058 -10.598 -86.358 1.00 92.44 253 MET A N 1
ATOM 2086 C CA . MET A 1 253 ? 50.688 -9.480 -87.059 1.00 92.44 253 MET A CA 1
ATOM 2087 C C . MET A 1 253 ? 52.217 -9.605 -87.076 1.00 92.44 253 MET A C 1
ATOM 2089 O O . MET A 1 253 ? 52.832 -9.312 -88.101 1.00 92.44 253 MET A O 1
ATOM 2093 N N . GLN A 1 254 ? 52.851 -10.102 -86.006 1.00 93.75 254 GLN A N 1
ATOM 2094 C CA . GLN A 1 254 ? 54.277 -10.442 -86.027 1.00 93.75 254 GLN A CA 1
ATOM 2095 C C . GLN A 1 254 ? 54.591 -11.550 -87.038 1.00 93.75 254 GLN A C 1
ATOM 2097 O O . GLN A 1 254 ? 55.628 -11.483 -87.694 1.00 93.75 254 GLN A O 1
ATOM 2102 N N . GLU A 1 255 ? 53.734 -12.559 -87.194 1.00 91.88 255 GLU A N 1
ATOM 2103 C CA . GLU A 1 255 ? 53.898 -13.591 -88.217 1.00 91.88 255 GLU A CA 1
ATOM 2104 C C . GLU A 1 255 ? 53.724 -13.048 -89.632 1.00 91.88 255 GLU A C 1
ATOM 2106 O O . GLU A 1 255 ? 54.573 -13.314 -90.478 1.00 91.88 255 GLU A O 1
ATOM 2111 N N . LEU A 1 256 ? 52.696 -12.243 -89.898 1.00 92.56 256 LEU A N 1
ATOM 2112 C CA . LEU A 1 256 ? 52.507 -11.587 -91.195 1.00 92.56 256 LEU A CA 1
ATOM 2113 C C . LEU A 1 256 ? 53.689 -10.665 -91.533 1.00 92.56 256 LEU A C 1
ATOM 2115 O O . LEU A 1 256 ? 54.158 -10.651 -92.671 1.00 92.56 256 LEU A O 1
ATOM 2119 N N . ILE A 1 257 ? 54.239 -9.963 -90.537 1.00 91.50 257 ILE A N 1
ATOM 2120 C CA . ILE A 1 257 ? 55.469 -9.173 -90.666 1.00 91.50 257 ILE A CA 1
ATOM 2121 C C . ILE A 1 257 ? 56.680 -10.079 -90.950 1.00 91.50 257 ILE A C 1
ATOM 2123 O O . ILE A 1 257 ? 57.452 -9.768 -91.856 1.00 91.50 257 ILE A O 1
ATOM 2127 N N . LYS A 1 258 ? 56.847 -11.213 -90.251 1.00 92.19 258 LYS A N 1
ATOM 2128 C CA . LYS A 1 258 ? 57.930 -12.190 -90.500 1.00 92.19 258 LYS A CA 1
ATOM 2129 C C . LYS A 1 258 ? 57.839 -12.793 -91.906 1.00 92.19 258 LYS A C 1
ATOM 2131 O O . LYS A 1 258 ? 58.845 -12.784 -92.610 1.00 92.19 258 LYS A O 1
ATOM 2136 N N . ARG A 1 259 ? 56.654 -13.248 -92.334 1.00 92.62 259 ARG A N 1
ATOM 2137 C CA . ARG A 1 259 ? 56.378 -13.782 -93.682 1.00 92.62 259 ARG A CA 1
ATOM 2138 C C . ARG A 1 259 ? 56.666 -12.716 -94.740 1.00 92.62 259 ARG A C 1
ATOM 2140 O O . ARG A 1 259 ? 57.566 -12.896 -95.548 1.00 92.62 259 ARG A O 1
ATOM 2147 N N . GLY A 1 260 ? 56.061 -11.532 -94.624 1.00 91.06 260 GLY A N 1
ATOM 2148 C CA . GLY A 1 260 ? 56.306 -10.414 -95.539 1.00 91.06 260 GLY A CA 1
ATOM 2149 C C . GLY A 1 260 ? 57.754 -9.899 -95.542 1.00 91.06 260 GLY A C 1
ATOM 2150 O O . GLY A 1 260 ? 58.199 -9.333 -96.541 1.00 91.06 260 GLY A O 1
ATOM 2151 N N . HIS A 1 261 ? 58.525 -10.092 -94.465 1.00 89.69 261 HIS A N 1
ATOM 2152 C CA . HIS A 1 261 ? 59.975 -9.885 -94.472 1.00 89.69 261 HIS A CA 1
ATOM 2153 C C . HIS A 1 261 ? 60.719 -11.010 -95.189 1.00 89.69 261 HIS A C 1
ATOM 2155 O O . HIS A 1 261 ? 61.598 -10.696 -95.988 1.00 89.69 261 HIS A O 1
ATOM 2161 N N . ALA A 1 262 ? 60.380 -12.277 -94.943 1.00 89.31 262 ALA A N 1
ATOM 2162 C CA . ALA A 1 262 ? 60.948 -13.424 -95.647 1.00 89.31 262 ALA A CA 1
ATOM 2163 C C . ALA A 1 262 ? 60.696 -13.320 -97.158 1.00 89.31 262 ALA A C 1
ATOM 2165 O O . ALA A 1 262 ? 61.640 -13.439 -97.928 1.00 89.31 262 ALA A O 1
ATOM 2166 N N . ASP A 1 263 ? 59.489 -12.949 -97.585 1.00 88.56 263 ASP A N 1
ATOM 2167 C CA . ASP A 1 263 ? 59.146 -12.706 -98.989 1.00 88.56 263 ASP A CA 1
ATOM 2168 C C . ASP A 1 263 ? 59.945 -11.535 -99.573 1.00 88.56 263 ASP A C 1
ATOM 2170 O O . ASP A 1 263 ? 60.527 -11.652 -100.649 1.00 88.56 263 ASP A O 1
ATOM 2174 N N . LYS A 1 264 ? 60.078 -10.419 -98.841 1.00 88.06 264 LYS A N 1
ATOM 2175 C CA . LYS A 1 264 ? 60.943 -9.296 -99.252 1.00 88.06 264 LYS A CA 1
ATOM 2176 C C . LYS A 1 264 ? 62.424 -9.684 -99.309 1.00 88.06 264 LYS A C 1
ATOM 2178 O O . LYS A 1 264 ? 63.144 -9.129 -100.138 1.00 88.06 264 LYS A O 1
ATOM 2183 N N . TYR A 1 265 ? 62.896 -10.599 -98.463 1.00 88.50 265 TYR A N 1
ATOM 2184 C CA . TYR A 1 265 ? 64.262 -11.126 -98.514 1.00 88.50 265 TYR A CA 1
ATOM 2185 C C . TYR A 1 265 ? 64.444 -12.131 -99.654 1.00 88.50 265 TYR A C 1
ATOM 2187 O O . TYR A 1 265 ? 65.447 -12.033 -100.350 1.00 88.50 265 TYR A O 1
ATOM 2195 N N . ASN A 1 266 ? 63.472 -13.003 -99.921 1.00 86.25 266 ASN A N 1
ATOM 2196 C CA . ASN A 1 266 ? 63.459 -13.934 -101.049 1.00 86.25 266 ASN A CA 1
ATOM 2197 C C . ASN A 1 266 ? 63.418 -13.178 -102.381 1.00 86.25 266 ASN A C 1
ATOM 2199 O O . ASN A 1 266 ? 64.249 -13.428 -103.247 1.00 86.25 266 ASN A O 1
ATOM 2203 N N . MET A 1 267 ? 62.545 -12.177 -102.522 1.00 84.19 267 MET A N 1
ATOM 2204 C CA . MET A 1 267 ? 62.511 -11.293 -103.691 1.00 84.19 267 MET A CA 1
ATOM 2205 C C . MET A 1 267 ? 63.830 -10.533 -103.859 1.00 84.19 267 MET A C 1
ATOM 2207 O O . MET A 1 267 ? 64.382 -10.506 -104.955 1.00 84.19 267 MET A O 1
ATOM 2211 N N . LYS A 1 268 ? 64.404 -9.978 -102.781 1.00 83.38 268 LYS A N 1
ATOM 2212 C CA . LYS A 1 268 ? 65.741 -9.359 -102.837 1.00 83.38 268 LYS A CA 1
ATOM 2213 C C . LYS A 1 268 ? 66.847 -10.354 -103.181 1.00 83.38 268 LYS A C 1
ATOM 2215 O O . LYS A 1 268 ? 67.769 -9.973 -103.887 1.00 83.38 268 LYS A O 1
ATOM 2220 N N . PHE A 1 269 ? 66.770 -11.596 -102.713 1.00 81.44 269 PHE A N 1
ATOM 2221 C CA . PHE A 1 269 ? 67.739 -12.648 -103.008 1.00 81.44 269 PHE A CA 1
ATOM 2222 C C . PHE A 1 269 ? 67.643 -13.100 -104.466 1.00 81.44 269 PHE A C 1
ATOM 2224 O O . PHE A 1 269 ? 68.670 -13.216 -105.121 1.00 81.44 269 PHE A O 1
ATOM 2231 N N . LEU A 1 270 ? 66.436 -13.261 -105.013 1.00 81.00 270 LEU A N 1
ATOM 2232 C CA . LEU A 1 270 ? 66.214 -13.527 -106.436 1.00 81.00 270 LEU A CA 1
ATOM 2233 C C . LEU A 1 270 ? 66.721 -12.360 -107.299 1.00 81.00 270 LEU A C 1
ATOM 2235 O O . LEU A 1 270 ? 67.487 -12.585 -108.231 1.00 81.00 270 LEU A O 1
ATOM 2239 N N . LEU A 1 271 ? 66.399 -11.114 -106.934 1.00 78.44 271 LEU A N 1
ATOM 2240 C CA . LEU A 1 271 ? 66.902 -9.907 -107.605 1.00 78.44 271 LEU A CA 1
ATOM 2241 C C . LEU A 1 271 ? 68.426 -9.725 -107.475 1.00 78.44 271 LEU A C 1
ATOM 2243 O O . LEU A 1 271 ? 69.040 -9.163 -108.374 1.00 78.44 271 LEU A O 1
ATOM 2247 N N . ALA A 1 272 ? 69.044 -10.180 -106.382 1.00 69.19 272 ALA A N 1
ATOM 2248 C CA . ALA A 1 272 ? 70.494 -10.129 -106.176 1.00 69.19 272 ALA A CA 1
ATOM 2249 C C . ALA A 1 272 ? 71.234 -11.316 -106.814 1.00 69.19 272 ALA A C 1
ATOM 2251 O O . ALA A 1 272 ? 72.398 -11.180 -107.166 1.00 69.19 272 ALA A O 1
ATOM 2252 N N . LYS A 1 273 ? 70.572 -12.466 -106.992 1.00 71.62 273 LYS A N 1
ATOM 2253 C CA . LYS A 1 273 ? 71.081 -13.634 -107.729 1.00 71.62 273 LYS A CA 1
ATOM 2254 C C . LYS A 1 273 ? 70.935 -13.452 -109.246 1.00 71.62 273 LYS A C 1
ATOM 2256 O O . LYS A 1 273 ? 71.740 -13.987 -109.996 1.00 71.62 273 LYS A O 1
ATOM 2261 N N . GLY A 1 274 ? 69.941 -12.674 -109.680 1.00 63.81 274 GLY A N 1
ATOM 2262 C CA . GLY A 1 274 ? 69.774 -12.181 -111.052 1.00 63.81 274 GLY A CA 1
ATOM 2263 C C . GLY A 1 274 ? 70.577 -10.913 -111.374 1.00 63.81 274 GLY A C 1
ATOM 2264 O O . GLY A 1 274 ? 70.391 -10.336 -112.442 1.00 63.81 274 GLY A O 1
ATOM 2265 N N . LYS A 1 275 ? 71.454 -10.463 -110.468 1.00 59.88 275 LYS A N 1
ATOM 2266 C CA . LYS A 1 275 ? 72.424 -9.387 -110.697 1.00 59.88 275 LYS A CA 1
ATOM 2267 C C . LYS A 1 275 ? 73.838 -9.923 -110.503 1.00 59.88 275 LYS A C 1
ATOM 2269 O O . LYS A 1 275 ? 74.079 -10.761 -109.637 1.00 59.88 275 LYS A O 1
ATOM 2274 N N . ASN A 1 276 ? 74.785 -9.398 -111.274 1.00 51.03 276 ASN A N 1
ATOM 2275 C CA . ASN A 1 276 ? 76.199 -9.635 -111.002 1.00 51.03 276 ASN A CA 1
ATOM 2276 C C . ASN A 1 276 ? 76.588 -8.980 -109.664 1.00 51.03 276 ASN A C 1
ATOM 2278 O O . ASN A 1 276 ? 76.001 -7.978 -109.252 1.00 51.03 276 ASN A O 1
ATOM 2282 N N . ARG A 1 277 ? 77.551 -9.582 -108.957 1.00 46.38 277 ARG A N 1
ATOM 2283 C CA . ARG A 1 277 ? 77.949 -9.159 -107.606 1.00 46.38 277 ARG A CA 1
ATOM 2284 C C . ARG A 1 277 ? 78.749 -7.856 -107.634 1.00 46.38 277 ARG A C 1
ATOM 2286 O O . ARG A 1 277 ? 79.969 -7.887 -107.746 1.00 46.38 277 ARG A O 1
ATOM 2293 N N . GLU A 1 278 ? 78.071 -6.737 -107.427 1.00 51.53 278 GLU A N 1
ATOM 2294 C CA . GLU A 1 278 ? 78.707 -5.493 -106.987 1.00 51.53 278 GLU A CA 1
ATOM 2295 C C . GLU A 1 278 ? 78.778 -5.465 -105.452 1.00 51.53 278 GLU A C 1
ATOM 2297 O O . GLU A 1 278 ? 77.767 -5.612 -104.759 1.00 51.53 278 GLU A O 1
ATOM 2302 N N . LEU A 1 279 ? 79.988 -5.298 -104.912 1.00 45.47 279 LEU A N 1
ATOM 2303 C CA . LEU A 1 279 ? 80.230 -5.128 -103.479 1.00 45.47 279 LEU A CA 1
ATOM 2304 C C . LEU A 1 279 ? 79.963 -3.668 -103.087 1.00 45.47 279 LEU A C 1
ATOM 2306 O O . LEU A 1 279 ? 80.856 -2.829 -103.140 1.00 45.47 279 LEU A O 1
ATOM 2310 N N . ALA A 1 280 ? 78.721 -3.370 -102.704 1.00 50.75 280 ALA A N 1
ATOM 2311 C CA . ALA A 1 280 ? 78.356 -2.084 -102.112 1.00 50.75 280 ALA A CA 1
ATOM 2312 C C . ALA A 1 280 ? 78.680 -2.056 -100.605 1.00 50.75 280 ALA A C 1
ATOM 2314 O O . ALA A 1 280 ? 78.373 -3.008 -99.883 1.00 50.75 280 ALA A O 1
ATOM 2315 N N . ASP A 1 281 ? 79.283 -0.958 -100.146 1.00 52.25 281 ASP A N 1
ATOM 2316 C CA . ASP A 1 281 ? 79.935 -0.865 -98.834 1.00 52.25 281 ASP A CA 1
ATOM 2317 C C . ASP A 1 281 ? 78.973 -0.909 -97.622 1.00 52.25 281 ASP A C 1
ATOM 2319 O O . ASP A 1 281 ? 77.799 -0.521 -97.683 1.00 52.25 281 ASP A O 1
ATOM 2323 N N . LEU A 1 282 ? 79.495 -1.368 -96.483 1.00 55.06 282 LEU A N 1
ATOM 2324 C CA . LEU A 1 282 ? 78.800 -1.540 -95.207 1.00 55.06 282 LEU A CA 1
ATOM 2325 C C . LEU A 1 282 ? 78.352 -0.207 -94.581 1.00 55.06 282 LEU A C 1
ATOM 2327 O O . LEU A 1 282 ? 77.303 -0.161 -93.925 1.00 55.06 282 LEU A O 1
ATOM 2331 N N . GLU A 1 283 ? 79.093 0.882 -94.810 1.00 58.34 283 GLU A N 1
ATOM 2332 C CA . GLU A 1 283 ? 78.857 2.197 -94.189 1.00 58.34 283 GLU A CA 1
ATOM 2333 C C . GLU A 1 283 ? 77.450 2.762 -94.456 1.00 58.34 283 GLU A C 1
ATOM 2335 O O . GLU A 1 283 ? 76.796 3.320 -93.566 1.00 58.34 283 GLU A O 1
ATOM 2340 N N . ALA A 1 284 ? 76.913 2.548 -95.662 1.00 59.81 284 ALA A N 1
ATOM 2341 C CA . ALA A 1 284 ? 75.601 3.060 -96.065 1.00 59.81 284 ALA A CA 1
ATOM 2342 C C . ALA A 1 284 ? 74.431 2.493 -95.226 1.00 59.81 284 ALA A C 1
ATOM 2344 O O . ALA A 1 284 ? 73.325 3.050 -95.225 1.00 59.81 284 ALA A O 1
ATOM 2345 N N . ARG A 1 285 ? 74.654 1.385 -94.501 1.00 59.28 285 ARG A N 1
ATOM 2346 C CA . ARG A 1 285 ? 73.669 0.748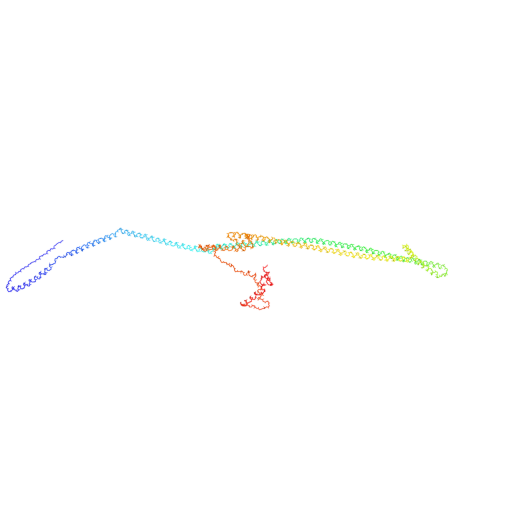 -93.611 1.00 59.28 285 ARG A CA 1
ATOM 2347 C C . ARG A 1 285 ? 73.762 1.240 -92.162 1.00 59.28 285 ARG A C 1
ATOM 2349 O O . ARG A 1 285 ? 72.739 1.258 -91.478 1.00 59.28 285 ARG A O 1
ATOM 2356 N N . GLU A 1 286 ? 74.944 1.669 -91.720 1.00 60.22 286 GLU A N 1
ATOM 2357 C CA . GLU A 1 286 ? 75.176 2.356 -90.439 1.00 60.22 286 GLU A CA 1
ATOM 2358 C C . GLU A 1 286 ? 74.484 3.726 -90.428 1.00 60.22 286 GLU A C 1
ATOM 2360 O O . GLU A 1 286 ? 73.672 4.017 -89.543 1.00 60.22 286 GLU A O 1
ATOM 2365 N N . TYR A 1 287 ? 74.737 4.539 -91.462 1.00 61.66 287 TYR A N 1
ATOM 2366 C CA . TYR A 1 287 ? 74.228 5.912 -91.574 1.00 61.66 287 TYR A CA 1
ATOM 2367 C C . TYR A 1 287 ? 72.699 5.977 -91.413 1.00 61.66 287 TYR A C 1
ATOM 2369 O O . TYR A 1 287 ? 72.172 6.769 -90.630 1.00 61.66 287 TYR A O 1
ATOM 2377 N N . LYS A 1 288 ? 71.978 5.054 -92.064 1.00 65.25 288 LYS A N 1
ATOM 2378 C CA . LYS A 1 288 ? 70.508 4.973 -92.014 1.00 65.25 288 LYS A CA 1
ATOM 2379 C C . LYS A 1 288 ? 69.943 4.599 -90.637 1.00 65.25 288 LYS A C 1
ATOM 2381 O O . LYS A 1 288 ? 68.801 4.953 -90.356 1.00 65.25 288 LYS A O 1
ATOM 2386 N N . ARG A 1 289 ? 70.704 3.945 -89.745 1.00 65.19 289 ARG A N 1
ATOM 2387 C CA . ARG A 1 289 ? 70.270 3.763 -88.342 1.00 65.19 289 ARG A CA 1
ATOM 2388 C C . ARG A 1 289 ? 70.388 5.065 -87.552 1.00 65.19 289 ARG A C 1
ATOM 2390 O O . ARG A 1 289 ? 69.474 5.405 -86.803 1.00 65.19 289 ARG A O 1
ATOM 2397 N N . ARG A 1 290 ? 71.495 5.795 -87.740 1.00 64.81 290 ARG A N 1
ATOM 2398 C CA . ARG A 1 290 ? 71.767 7.074 -87.058 1.00 64.81 290 ARG A CA 1
ATOM 2399 C C . ARG A 1 290 ? 70.733 8.138 -87.460 1.00 64.81 290 ARG A C 1
ATOM 2401 O O . ARG A 1 290 ? 70.217 8.832 -86.590 1.00 64.81 290 ARG A O 1
ATOM 2408 N N . GLU A 1 291 ? 70.353 8.175 -88.737 1.00 69.38 291 GLU A N 1
ATOM 2409 C CA . GLU A 1 291 ? 69.211 8.939 -89.271 1.00 69.38 291 GLU A CA 1
ATOM 2410 C C . GLU A 1 291 ? 67.895 8.649 -88.528 1.00 69.38 291 GLU A C 1
ATOM 2412 O O . GLU A 1 291 ? 67.296 9.548 -87.939 1.00 69.38 291 GLU A O 1
ATOM 2417 N N . ILE A 1 292 ? 67.451 7.386 -88.493 1.00 72.62 292 ILE A N 1
ATOM 2418 C CA . ILE A 1 292 ? 66.166 7.005 -87.877 1.00 72.62 292 ILE A CA 1
ATOM 2419 C C . ILE A 1 292 ? 66.138 7.345 -86.376 1.00 72.62 292 ILE A C 1
ATOM 2421 O O . ILE A 1 292 ? 65.117 7.817 -85.870 1.00 72.62 292 ILE A O 1
ATOM 2425 N N . PHE A 1 293 ? 67.258 7.157 -85.670 1.00 70.81 293 PHE A N 1
ATOM 2426 C CA . PHE A 1 293 ? 67.384 7.513 -84.254 1.00 70.81 293 PHE A CA 1
ATOM 2427 C C . PHE A 1 293 ? 67.312 9.031 -84.017 1.00 70.81 293 PHE A C 1
ATOM 2429 O O . PHE A 1 293 ? 66.646 9.468 -83.075 1.00 70.81 293 PHE A O 1
ATOM 2436 N N . LYS A 1 294 ? 67.936 9.845 -84.883 1.00 71.31 294 LYS A N 1
ATOM 2437 C CA . LYS A 1 294 ? 67.789 11.310 -84.853 1.00 71.31 294 LYS A CA 1
ATOM 2438 C C . LYS A 1 294 ? 66.334 11.717 -85.090 1.00 71.31 294 LYS A C 1
ATOM 2440 O O . LYS A 1 294 ? 65.782 12.471 -84.294 1.00 71.31 294 LYS A O 1
ATOM 2445 N N . VAL A 1 295 ? 65.689 11.189 -86.132 1.00 75.62 295 VAL A N 1
ATOM 2446 C CA . VAL A 1 295 ? 64.303 11.539 -86.495 1.00 75.62 295 VAL A CA 1
ATOM 2447 C C . VAL A 1 295 ? 63.306 11.180 -85.385 1.00 75.62 295 VAL A C 1
ATOM 2449 O O . VAL A 1 295 ? 62.390 11.958 -85.118 1.00 75.62 295 VAL A O 1
ATOM 2452 N N . SER A 1 296 ? 63.473 10.048 -84.692 1.00 74.12 296 SER A N 1
ATOM 2453 C CA . SER A 1 296 ? 62.584 9.679 -83.579 1.00 74.12 296 SER A CA 1
ATOM 2454 C C . SER A 1 296 ? 62.761 10.580 -82.349 1.00 74.12 296 SER A C 1
ATOM 2456 O O . SER A 1 296 ? 61.766 10.956 -81.726 1.00 74.12 296 SER A O 1
ATOM 2458 N N . HIS A 1 297 ? 63.990 11.001 -82.035 1.00 74.94 297 HIS A N 1
ATOM 2459 C CA . HIS A 1 297 ? 64.248 11.942 -80.940 1.00 74.94 297 HIS A CA 1
ATOM 2460 C C . HIS A 1 297 ? 63.812 13.368 -81.278 1.00 74.94 297 HIS A C 1
ATOM 2462 O O . HIS A 1 297 ? 63.202 14.018 -80.432 1.00 74.94 297 HIS A O 1
ATOM 2468 N N . MET A 1 298 ? 64.005 13.825 -82.520 1.00 73.56 298 MET A N 1
ATOM 2469 C CA . MET A 1 298 ? 63.459 15.103 -82.993 1.00 73.56 298 MET A CA 1
ATOM 2470 C C . MET A 1 298 ? 61.932 15.151 -82.843 1.00 73.56 298 MET A C 1
ATOM 2472 O O . MET A 1 298 ? 61.415 16.152 -82.359 1.00 73.56 298 MET A O 1
ATOM 2476 N N . LYS A 1 299 ? 61.212 14.058 -83.149 1.00 78.25 299 LYS A N 1
ATOM 2477 C CA . LYS A 1 299 ? 59.751 13.973 -82.948 1.00 78.25 299 LYS A CA 1
ATOM 2478 C C . LYS A 1 299 ? 59.325 14.032 -81.476 1.00 78.25 299 LYS A C 1
ATOM 2480 O O . LYS A 1 299 ? 58.302 14.639 -81.169 1.00 78.25 299 LYS A O 1
ATOM 2485 N N . LYS A 1 300 ? 60.093 13.434 -80.555 1.00 79.12 300 LYS A N 1
ATOM 2486 C CA . LYS A 1 300 ? 59.843 13.586 -79.108 1.00 79.12 300 LYS A CA 1
ATOM 2487 C C . LYS A 1 300 ? 60.100 15.024 -78.652 1.00 79.12 300 LYS A C 1
ATOM 2489 O O . LYS A 1 300 ? 59.266 15.598 -77.964 1.00 79.12 300 LYS A O 1
ATOM 2494 N N . ILE A 1 301 ? 61.210 15.622 -79.082 1.00 80.75 301 ILE A N 1
ATOM 2495 C CA . ILE A 1 301 ? 61.582 17.002 -78.741 1.00 80.75 301 ILE A CA 1
ATOM 2496 C C . ILE A 1 301 ? 60.562 18.006 -79.296 1.00 80.75 301 ILE A C 1
ATOM 2498 O O . ILE A 1 301 ? 60.175 18.918 -78.573 1.00 80.75 301 ILE A O 1
ATOM 2502 N N . SER A 1 302 ? 60.054 17.824 -80.521 1.00 79.81 302 SER A N 1
ATOM 2503 C CA . SER A 1 302 ? 58.988 18.678 -81.065 1.00 79.81 302 SER A CA 1
ATOM 2504 C C . SER A 1 302 ? 57.663 18.523 -80.316 1.00 79.81 302 SER A C 1
ATOM 2506 O O . SER A 1 302 ? 56.929 19.495 -80.192 1.00 79.81 302 SER A O 1
ATOM 2508 N N . LEU A 1 303 ? 57.356 17.329 -79.795 1.00 82.88 303 LEU A N 1
ATOM 2509 C CA . LEU A 1 303 ? 56.148 17.093 -78.999 1.00 82.88 303 LEU A CA 1
ATOM 2510 C C . LEU A 1 303 ? 56.263 17.736 -77.609 1.00 82.88 303 LEU A C 1
ATOM 2512 O O . LEU A 1 303 ? 55.329 18.408 -77.185 1.00 82.88 303 LEU A O 1
ATOM 2516 N N . TYR A 1 304 ? 57.409 17.607 -76.932 1.00 82.00 304 TYR A N 1
ATOM 2517 C CA . TYR A 1 304 ? 57.645 18.302 -75.661 1.00 82.00 304 TYR A CA 1
ATOM 2518 C C . TYR A 1 304 ? 57.668 19.825 -75.828 1.00 82.00 304 TYR A C 1
ATOM 2520 O O . TYR A 1 304 ? 57.072 20.514 -75.005 1.00 82.00 304 TYR A O 1
ATOM 2528 N N . LYS A 1 305 ? 58.257 20.351 -76.915 1.00 81.19 305 LYS A N 1
ATOM 2529 C CA . LYS A 1 305 ? 58.123 21.771 -77.276 1.00 81.19 305 LYS A CA 1
ATOM 2530 C C . LYS A 1 305 ? 56.657 22.159 -77.449 1.00 81.19 305 LYS A C 1
ATOM 2532 O O . LYS A 1 305 ? 56.188 22.985 -76.690 1.00 81.19 305 LYS A O 1
ATOM 2537 N N . ALA A 1 306 ? 55.887 21.456 -78.280 1.00 83.31 306 ALA A N 1
ATOM 2538 C CA . ALA A 1 306 ? 54.466 21.756 -78.484 1.00 83.31 306 ALA A CA 1
ATOM 2539 C C . ALA A 1 306 ? 53.579 21.633 -77.219 1.00 83.31 306 ALA A C 1
ATOM 2541 O O . ALA A 1 306 ? 52.459 22.145 -77.213 1.00 83.31 306 ALA A O 1
ATOM 2542 N N . ILE A 1 307 ? 54.037 20.957 -76.156 1.00 82.12 307 ILE A N 1
ATOM 2543 C CA . ILE A 1 307 ? 53.399 20.983 -74.828 1.00 82.12 307 ILE A CA 1
ATOM 2544 C C . ILE A 1 307 ? 53.838 22.225 -74.039 1.00 82.12 307 ILE A C 1
ATOM 2546 O O . ILE A 1 307 ? 52.985 22.915 -73.488 1.00 82.12 307 ILE A O 1
ATOM 2550 N N . LEU A 1 308 ? 55.135 22.542 -74.014 1.00 79.00 308 LEU A N 1
ATOM 2551 C CA . LEU A 1 308 ? 55.667 23.747 -73.368 1.00 79.00 308 LEU A CA 1
ATOM 2552 C C . LEU A 1 308 ? 55.112 25.027 -74.010 1.00 79.00 308 LEU A C 1
ATOM 2554 O O . LEU A 1 308 ? 54.615 25.884 -73.293 1.00 79.00 308 LEU A O 1
ATOM 2558 N N . ASP A 1 309 ? 55.088 25.111 -75.339 1.00 78.31 309 ASP A N 1
ATOM 2559 C CA . ASP A 1 309 ? 54.518 26.219 -76.113 1.00 78.31 309 ASP A CA 1
ATOM 2560 C C . ASP A 1 309 ? 53.028 26.423 -75.770 1.00 78.31 309 ASP A C 1
ATOM 2562 O O . ASP A 1 309 ? 52.563 27.553 -75.620 1.00 78.31 309 ASP A O 1
ATOM 2566 N N . LYS A 1 310 ? 52.276 25.328 -75.558 1.00 80.38 310 LYS A N 1
ATOM 2567 C CA . LYS A 1 310 ? 50.886 25.387 -75.077 1.00 80.38 310 LYS A CA 1
ATOM 2568 C C . LYS A 1 310 ? 50.786 25.919 -73.649 1.00 80.38 310 LYS A C 1
ATOM 2570 O O . LYS A 1 310 ? 49.936 26.770 -73.401 1.00 80.38 310 LYS A O 1
ATOM 2575 N N . ILE A 1 311 ? 51.637 25.455 -72.733 1.00 78.19 311 ILE A N 1
ATOM 2576 C CA . ILE A 1 311 ? 51.670 25.934 -71.341 1.00 78.19 311 ILE A CA 1
ATOM 2577 C C . ILE A 1 311 ? 52.011 27.431 -71.304 1.00 78.19 311 ILE A C 1
ATOM 2579 O O . ILE A 1 311 ? 51.285 28.196 -70.679 1.00 78.19 311 ILE A O 1
ATOM 2583 N N . LEU A 1 312 ? 53.030 27.871 -72.048 1.00 76.62 312 LEU A N 1
ATOM 2584 C CA . LEU A 1 312 ? 53.401 29.284 -72.192 1.00 76.62 312 LEU A CA 1
ATOM 2585 C C . LEU A 1 312 ? 52.239 30.124 -72.753 1.00 76.62 312 LEU A C 1
ATOM 2587 O O . LEU A 1 312 ? 51.920 31.176 -72.198 1.00 76.62 312 LEU A O 1
ATOM 2591 N N . SER A 1 313 ? 51.539 29.623 -73.782 1.00 75.81 313 SER A N 1
ATOM 2592 C CA . SER A 1 313 ? 50.367 30.299 -74.363 1.00 75.81 313 SER A CA 1
ATOM 2593 C C . SER A 1 313 ? 49.160 30.385 -73.419 1.00 75.81 313 SER A C 1
ATOM 2595 O O . SER A 1 313 ? 48.381 31.329 -73.516 1.00 75.81 313 SER A O 1
ATOM 2597 N N . PHE A 1 314 ? 49.007 29.429 -72.496 1.00 77.06 314 PHE A N 1
ATOM 2598 C CA . PHE A 1 314 ? 47.918 29.403 -71.514 1.00 77.06 314 PHE A CA 1
ATOM 2599 C C . PHE A 1 314 ? 48.230 30.267 -70.284 1.00 77.06 314 PHE A C 1
ATOM 2601 O O . PHE A 1 314 ? 47.363 30.984 -69.794 1.00 77.06 314 PHE A O 1
ATOM 2608 N N . SER A 1 315 ? 49.475 30.234 -69.804 1.00 70.06 315 SER A N 1
ATOM 2609 C CA . SER A 1 315 ? 49.934 31.020 -68.653 1.00 70.06 315 SER A CA 1
ATOM 2610 C C . SER A 1 315 ? 50.282 32.477 -68.999 1.00 70.06 315 SER A C 1
ATOM 2612 O O . SER A 1 315 ? 50.510 33.269 -68.084 1.00 70.06 315 SER A O 1
ATOM 2614 N N . GLY A 1 316 ? 50.356 32.836 -70.287 1.00 74.81 316 GLY A N 1
ATOM 2615 C CA . GLY A 1 316 ? 50.693 34.187 -70.749 1.00 74.81 316 GLY A CA 1
ATOM 2616 C C . GLY A 1 316 ? 52.112 34.606 -70.355 1.00 74.81 316 GLY A C 1
ATOM 2617 O O . GLY A 1 316 ? 52.300 35.637 -69.707 1.00 74.81 316 GLY A O 1
ATOM 2618 N N . VAL A 1 317 ? 53.104 33.762 -70.657 1.00 73.94 317 VAL A N 1
ATOM 2619 C CA . VAL A 1 317 ? 54.507 33.951 -70.243 1.00 73.94 317 VAL A CA 1
ATOM 2620 C C . VAL A 1 317 ? 55.441 33.623 -71.400 1.00 73.94 317 VAL A C 1
ATOM 2622 O O . VAL A 1 317 ? 55.215 32.640 -72.099 1.00 73.94 317 VAL A O 1
ATOM 2625 N N . GLU A 1 318 ? 56.500 34.411 -71.586 1.00 71.56 318 GLU A N 1
ATOM 2626 C CA . GLU A 1 318 ? 57.462 34.198 -72.678 1.00 71.56 318 GLU A CA 1
ATOM 2627 C C . GLU A 1 318 ? 58.573 33.200 -72.297 1.00 71.56 318 GLU A C 1
ATOM 2629 O O . GLU A 1 318 ? 59.042 32.445 -73.151 1.00 71.56 318 GLU A O 1
ATOM 2634 N N . THR A 1 319 ? 58.944 33.117 -71.011 1.00 76.38 319 THR A N 1
ATOM 2635 C CA . THR A 1 319 ? 60.033 32.248 -70.527 1.00 76.38 319 THR A CA 1
ATOM 2636 C C . THR A 1 319 ? 59.533 31.079 -69.667 1.00 76.38 319 THR A C 1
ATOM 2638 O O . THR A 1 319 ? 58.724 31.241 -68.755 1.00 76.38 319 THR A O 1
ATOM 2641 N N . ILE A 1 320 ? 60.087 29.880 -69.892 1.00 74.12 320 ILE A N 1
ATOM 2642 C CA . ILE A 1 320 ? 59.749 28.655 -69.136 1.00 74.12 320 ILE A CA 1
ATOM 2643 C C . ILE A 1 320 ? 60.085 28.783 -67.638 1.00 74.12 320 ILE A C 1
ATOM 2645 O O . ILE A 1 320 ? 59.345 28.270 -66.801 1.00 74.12 320 ILE A O 1
ATOM 2649 N N . THR A 1 321 ? 61.167 29.480 -67.281 1.00 79.31 321 THR A N 1
ATOM 2650 C CA . THR A 1 321 ? 61.561 29.712 -65.878 1.00 79.31 321 THR A CA 1
ATOM 2651 C C . THR A 1 321 ? 60.533 30.553 -65.127 1.00 79.31 321 THR A C 1
ATOM 2653 O O . THR A 1 321 ? 60.121 30.181 -64.033 1.00 79.31 321 THR A O 1
ATOM 2656 N N . GLU A 1 322 ? 60.045 31.632 -65.741 1.00 78.94 322 GLU A N 1
ATOM 2657 C CA . GLU A 1 322 ? 58.979 32.470 -65.182 1.00 78.94 322 GLU A CA 1
ATOM 2658 C C . GLU A 1 322 ? 57.662 31.701 -65.020 1.00 78.94 322 GLU A C 1
ATOM 2660 O O . GLU A 1 322 ? 56.933 31.929 -64.056 1.00 78.94 322 GLU A O 1
ATOM 2665 N N . ALA A 1 323 ? 57.343 30.782 -65.939 1.00 78.62 323 ALA A N 1
ATOM 2666 C CA . ALA A 1 323 ? 56.167 29.924 -65.807 1.00 78.62 323 ALA A CA 1
ATOM 2667 C C . ALA A 1 323 ? 56.289 28.996 -64.585 1.00 78.62 323 ALA A C 1
ATOM 2669 O O . ALA A 1 323 ? 55.347 28.905 -63.801 1.00 78.62 323 ALA A O 1
ATOM 2670 N N . ILE A 1 324 ? 57.457 28.374 -64.375 1.00 81.69 324 ILE A N 1
ATOM 2671 C CA . ILE A 1 324 ? 57.739 27.549 -63.186 1.00 81.69 324 ILE A CA 1
ATOM 2672 C C . ILE A 1 324 ? 57.635 28.391 -61.907 1.00 81.69 324 ILE A C 1
ATOM 2674 O O . ILE A 1 324 ? 56.932 27.991 -60.983 1.00 81.69 324 ILE A O 1
ATOM 2678 N N . GLU A 1 325 ? 58.240 29.582 -61.870 1.00 83.44 325 GLU A N 1
ATOM 2679 C CA . GLU A 1 325 ? 58.126 30.489 -60.720 1.00 83.44 325 GLU A CA 1
ATOM 2680 C C . GLU A 1 325 ? 56.678 30.913 -60.432 1.00 83.44 325 GLU A C 1
ATOM 2682 O O . GLU A 1 325 ? 56.294 31.015 -59.268 1.00 83.44 325 GLU A O 1
ATOM 2687 N N . LYS A 1 326 ? 55.863 31.179 -61.464 1.00 81.94 326 LYS A N 1
ATOM 2688 C CA . LYS A 1 326 ? 54.439 31.511 -61.283 1.00 81.94 326 LYS A CA 1
ATOM 2689 C C . LYS A 1 326 ? 53.654 30.321 -60.733 1.00 81.94 326 LYS A C 1
ATOM 2691 O O . LYS A 1 326 ? 52.837 30.530 -59.842 1.00 81.94 326 LYS A O 1
ATOM 2696 N N . PHE A 1 327 ? 53.914 29.100 -61.208 1.00 84.00 327 PHE A N 1
ATOM 2697 C CA . PHE A 1 327 ? 53.271 27.900 -60.667 1.00 84.00 327 PHE A CA 1
ATOM 2698 C C . PHE A 1 327 ? 53.691 27.621 -59.221 1.00 84.00 327 PHE A C 1
ATOM 2700 O O . PHE A 1 327 ? 52.813 27.380 -58.403 1.00 84.00 327 PHE A O 1
ATOM 2707 N N . GLN A 1 328 ? 54.973 27.755 -58.869 1.00 86.94 328 GLN A N 1
ATOM 2708 C CA . GLN A 1 328 ? 55.437 27.611 -57.481 1.00 86.94 328 GLN A CA 1
ATOM 2709 C C . GLN A 1 328 ? 54.792 28.653 -56.557 1.00 86.94 328 GLN A C 1
ATOM 2711 O O . GLN A 1 328 ? 54.204 28.294 -55.545 1.00 86.94 328 GLN A O 1
ATOM 2716 N N . LYS A 1 329 ? 54.771 29.933 -56.957 1.00 86.94 329 LYS A N 1
ATOM 2717 C CA . LYS A 1 329 ? 54.106 31.002 -56.186 1.00 86.94 329 LYS A CA 1
ATOM 2718 C C . LYS A 1 329 ? 52.591 30.788 -56.057 1.00 86.94 329 LYS A C 1
ATOM 2720 O O . LYS A 1 329 ? 52.001 31.223 -55.074 1.00 86.94 329 LYS A O 1
ATOM 2725 N N . GLN A 1 330 ? 51.949 30.131 -57.026 1.00 86.81 330 GLN A N 1
ATOM 2726 C CA . GLN A 1 330 ? 50.548 29.710 -56.918 1.00 86.81 330 GLN A CA 1
ATOM 2727 C C . GLN A 1 330 ? 50.381 28.498 -55.991 1.00 86.81 330 GLN A C 1
ATOM 2729 O O . GLN A 1 330 ? 49.450 28.486 -55.194 1.00 86.81 330 GLN A O 1
ATOM 2734 N N . GLU A 1 331 ? 51.275 27.512 -56.056 1.00 88.81 331 GLU A N 1
ATOM 2735 C CA . GLU A 1 331 ? 51.284 26.322 -55.198 1.00 88.81 331 GLU A CA 1
ATOM 2736 C C . GLU A 1 331 ? 51.497 26.692 -53.721 1.00 88.81 331 GLU A C 1
ATOM 2738 O O . GLU A 1 331 ? 50.704 26.271 -52.882 1.00 88.81 331 GLU A O 1
ATOM 2743 N N . ASP A 1 332 ? 52.452 27.577 -53.414 1.00 89.62 332 ASP A N 1
ATOM 2744 C CA . ASP A 1 332 ? 52.667 28.152 -52.076 1.00 89.62 332 ASP A CA 1
ATOM 2745 C C . ASP A 1 332 ? 51.396 28.839 -51.541 1.00 89.62 332 ASP A C 1
ATOM 2747 O O . ASP A 1 332 ? 50.989 28.646 -50.390 1.00 89.62 332 ASP A O 1
ATOM 2751 N N . VAL A 1 333 ? 50.727 29.624 -52.392 1.00 90.75 333 VAL A N 1
ATOM 2752 C CA . VAL A 1 333 ? 49.479 30.320 -52.049 1.00 90.75 333 VAL A CA 1
ATOM 2753 C C . VAL A 1 333 ? 48.336 29.326 -51.822 1.00 90.75 333 VAL A C 1
ATOM 2755 O O . VAL A 1 333 ? 47.638 29.435 -50.811 1.00 90.75 333 VAL A O 1
ATOM 2758 N N . PHE A 1 334 ? 48.162 28.321 -52.685 1.00 91.00 334 PHE A N 1
ATOM 2759 C CA . PHE A 1 334 ? 47.151 27.275 -52.501 1.00 91.00 334 PHE A CA 1
ATOM 2760 C C . PHE A 1 334 ? 47.422 26.416 -51.261 1.00 91.00 334 PHE A C 1
ATOM 2762 O O . PHE A 1 334 ? 46.477 26.082 -50.549 1.00 91.00 334 PHE A O 1
ATOM 2769 N N . TYR A 1 335 ? 48.685 26.126 -50.943 1.00 92.50 335 TYR A N 1
ATOM 2770 C CA . TYR A 1 335 ? 49.076 25.452 -49.706 1.00 92.50 335 TYR A CA 1
ATOM 2771 C C . TYR A 1 335 ? 48.737 26.306 -48.474 1.00 92.50 335 TYR A C 1
ATOM 2773 O O . TYR A 1 335 ? 48.183 25.793 -47.501 1.00 92.50 335 TYR A O 1
ATOM 2781 N N . SER A 1 336 ? 48.959 27.626 -48.532 1.00 92.88 336 SER A N 1
ATOM 2782 C CA . SER A 1 336 ? 48.548 28.543 -47.459 1.00 92.88 336 SER A CA 1
ATOM 2783 C C . SER A 1 336 ? 47.022 28.575 -47.264 1.00 92.88 336 SER A C 1
ATOM 2785 O O . SER A 1 336 ? 46.550 28.491 -46.128 1.00 92.88 336 SER A O 1
ATOM 2787 N N . TYR A 1 337 ? 46.240 28.588 -48.353 1.00 92.94 337 TYR A N 1
ATOM 2788 C CA . TYR A 1 337 ? 44.777 28.517 -48.295 1.00 92.94 337 TYR A CA 1
ATOM 2789 C C . TYR A 1 337 ? 44.268 27.164 -47.791 1.00 92.94 337 TYR A C 1
ATOM 2791 O O . TYR A 1 337 ? 43.316 27.134 -47.015 1.00 92.94 337 TYR A O 1
ATOM 2799 N N . PHE A 1 338 ? 44.898 26.054 -48.181 1.00 94.19 338 PHE A N 1
ATOM 2800 C CA . PHE A 1 338 ? 44.542 24.719 -47.698 1.00 94.19 338 PHE A CA 1
ATOM 2801 C C . PHE A 1 338 ? 44.786 24.588 -46.190 1.00 94.19 338 PHE A C 1
ATOM 2803 O O . PHE A 1 338 ? 43.902 24.142 -45.462 1.00 94.19 338 PHE A O 1
ATOM 2810 N N . ASN A 1 339 ? 45.931 25.065 -45.696 1.00 93.75 339 ASN A N 1
ATOM 2811 C CA . ASN A 1 339 ? 46.227 25.081 -44.263 1.00 93.75 339 ASN A CA 1
ATOM 2812 C C . ASN A 1 339 ? 45.239 25.970 -43.490 1.00 93.75 339 ASN A C 1
ATOM 2814 O O . ASN A 1 339 ? 44.709 25.539 -42.470 1.00 93.75 339 ASN A O 1
ATOM 2818 N N . TYR A 1 340 ? 44.911 27.160 -44.006 1.00 95.44 340 TYR A N 1
ATOM 2819 C CA . TYR A 1 340 ? 43.890 28.027 -43.408 1.00 95.44 340 TYR A CA 1
ATOM 2820 C C . TYR A 1 340 ? 42.491 27.381 -43.397 1.00 95.44 340 TYR A C 1
ATOM 2822 O O . TYR A 1 340 ? 41.773 27.481 -42.406 1.00 95.44 340 TYR A O 1
ATOM 2830 N N . MET A 1 341 ? 42.109 26.672 -44.464 1.00 95.75 341 MET A N 1
ATOM 2831 C CA . MET A 1 341 ? 40.842 25.937 -44.539 1.00 95.75 341 MET A CA 1
ATOM 2832 C C . MET A 1 341 ? 40.790 24.774 -43.536 1.00 95.75 341 MET A C 1
ATOM 2834 O O . MET A 1 341 ? 39.738 24.525 -42.947 1.00 95.75 341 MET A O 1
ATOM 2838 N N . ASN A 1 342 ? 41.912 24.086 -43.308 1.00 94.88 342 ASN A N 1
ATOM 2839 C CA . ASN A 1 342 ? 42.020 23.016 -42.315 1.00 94.88 342 ASN A CA 1
ATOM 2840 C C . ASN A 1 342 ? 41.925 23.566 -40.883 1.00 94.88 342 ASN A C 1
ATOM 2842 O O . ASN A 1 342 ? 41.147 23.041 -40.090 1.00 94.88 342 ASN A O 1
ATOM 2846 N N . GLU A 1 343 ? 42.632 24.657 -40.576 1.00 95.00 343 GLU A N 1
ATOM 2847 C CA . GLU A 1 343 ? 42.523 25.375 -39.295 1.00 95.00 343 GLU A CA 1
ATOM 2848 C C . GLU A 1 343 ? 41.095 25.873 -39.037 1.00 95.00 343 GLU A C 1
ATOM 2850 O O . GLU A 1 343 ? 40.553 25.677 -37.951 1.00 95.00 343 GLU A O 1
ATOM 2855 N N . LEU A 1 344 ? 40.437 26.452 -40.047 1.00 94.94 344 LEU A N 1
ATOM 2856 C CA . LEU A 1 344 ? 39.044 26.887 -39.943 1.00 94.94 344 LEU A CA 1
ATOM 2857 C C . LEU A 1 344 ? 38.095 25.697 -39.715 1.00 94.94 344 LEU A C 1
ATOM 2859 O O . LEU A 1 344 ? 37.192 25.779 -38.887 1.00 94.94 344 LEU A O 1
ATOM 2863 N N . SER A 1 345 ? 38.322 24.573 -40.400 1.00 95.56 345 SER A N 1
ATOM 2864 C CA . SER A 1 345 ? 37.535 23.343 -40.225 1.00 95.56 345 SER A CA 1
ATOM 2865 C C . SER A 1 345 ? 37.715 22.740 -38.828 1.00 95.56 345 SER A C 1
ATOM 2867 O O . SER A 1 345 ? 36.744 22.294 -38.218 1.00 95.56 345 SER A O 1
ATOM 2869 N N . TYR A 1 346 ? 38.936 22.773 -38.289 1.00 96.62 346 TYR A N 1
ATOM 2870 C CA . TYR A 1 346 ? 39.229 22.366 -36.916 1.00 96.62 346 TYR A CA 1
ATOM 2871 C C . TYR A 1 346 ? 38.563 23.301 -35.895 1.00 96.62 346 TYR A C 1
ATOM 2873 O O . TYR A 1 346 ? 37.931 22.830 -34.952 1.00 96.62 346 TYR A O 1
ATOM 2881 N N . GLN A 1 347 ? 38.609 24.619 -36.112 1.00 95.94 347 GLN A N 1
ATOM 2882 C CA . GLN A 1 347 ? 37.913 25.596 -35.267 1.00 95.94 347 GLN A CA 1
ATOM 2883 C C . GLN A 1 347 ? 36.392 25.385 -35.270 1.00 95.94 347 GLN A C 1
ATOM 2885 O O . GLN A 1 347 ? 35.779 25.445 -34.206 1.00 95.94 347 GLN A O 1
ATOM 2890 N N . VAL A 1 348 ? 35.786 25.064 -36.421 1.00 95.81 348 VAL A N 1
ATOM 2891 C CA . VAL A 1 348 ? 34.364 24.680 -36.503 1.00 95.81 348 VAL A CA 1
ATOM 2892 C C . VAL A 1 348 ? 34.086 23.417 -35.682 1.00 95.81 348 VAL A C 1
ATOM 2894 O O . VAL A 1 348 ? 33.184 23.438 -34.854 1.00 95.81 348 VAL A O 1
ATOM 2897 N N . GLN A 1 349 ? 34.898 22.360 -35.803 1.00 95.12 349 GLN A N 1
ATOM 2898 C CA . GLN A 1 349 ? 34.730 21.139 -34.996 1.00 95.12 349 GLN A CA 1
ATOM 2899 C C . GLN A 1 349 ? 34.871 21.395 -33.485 1.00 95.12 349 GLN A C 1
ATOM 2901 O O . GLN A 1 349 ? 34.117 20.837 -32.688 1.00 95.12 349 GLN A O 1
ATOM 2906 N N . VAL A 1 350 ? 35.805 22.255 -33.067 1.00 97.00 350 VAL A N 1
ATOM 2907 C CA . VAL A 1 350 ? 35.962 22.659 -31.657 1.00 97.00 350 VAL A CA 1
ATOM 2908 C C . VAL A 1 350 ? 34.746 23.455 -31.166 1.00 97.00 350 VAL A C 1
ATOM 2910 O O . VAL A 1 350 ? 34.289 23.236 -30.042 1.00 97.00 350 VAL A O 1
ATOM 2913 N N . LEU A 1 351 ? 34.188 24.338 -32.000 1.00 95.81 351 LEU A N 1
ATOM 2914 C CA . LEU A 1 351 ? 32.971 25.090 -31.686 1.00 95.81 351 LEU A CA 1
ATOM 2915 C C . LEU A 1 351 ? 31.731 24.188 -31.619 1.00 95.81 351 LEU A C 1
ATOM 2917 O O . LEU A 1 351 ? 30.961 24.326 -30.673 1.00 95.81 351 LEU A O 1
ATOM 2921 N N . ASP A 1 352 ? 31.567 23.238 -32.542 1.00 95.94 352 ASP A N 1
ATOM 2922 C CA . ASP A 1 352 ? 30.470 22.263 -32.528 1.00 95.94 352 ASP A CA 1
ATOM 2923 C C . ASP A 1 352 ? 30.544 21.346 -31.298 1.00 95.94 352 ASP A C 1
ATOM 2925 O O . ASP A 1 352 ? 29.526 21.081 -30.658 1.00 95.94 352 ASP A O 1
ATOM 2929 N N . ASN A 1 353 ? 31.739 20.897 -30.903 1.00 95.69 353 ASN A N 1
ATOM 2930 C CA . ASN A 1 353 ? 31.925 20.125 -29.671 1.00 95.69 353 ASN A CA 1
ATOM 2931 C C . ASN A 1 353 ? 31.555 20.955 -28.428 1.00 95.69 353 ASN A C 1
ATOM 2933 O O . ASN A 1 353 ? 30.747 20.512 -27.614 1.00 95.69 353 ASN A O 1
ATOM 2937 N N . CYS A 1 354 ? 32.046 22.195 -28.329 1.00 96.81 354 CYS A N 1
ATOM 2938 C CA . CYS A 1 354 ? 31.694 23.121 -27.248 1.00 96.81 354 CYS A CA 1
ATOM 2939 C C . CYS A 1 354 ? 30.179 23.413 -27.197 1.00 96.81 354 CYS A C 1
ATOM 2941 O O . CYS A 1 354 ? 29.572 23.441 -26.126 1.00 96.81 354 CYS A O 1
ATOM 2943 N N . LEU A 1 355 ? 29.538 23.575 -28.358 1.00 95.12 355 LEU A N 1
ATOM 2944 C CA . LEU A 1 355 ? 28.096 23.770 -28.488 1.00 95.12 355 LEU A CA 1
ATOM 2945 C C . LEU A 1 355 ? 27.310 22.535 -28.016 1.00 95.12 355 LEU A C 1
ATOM 2947 O O . LEU A 1 355 ? 26.322 22.676 -27.294 1.00 95.12 355 LEU A O 1
ATOM 2951 N N . ASN A 1 356 ? 27.766 21.329 -28.365 1.00 95.81 356 ASN A N 1
ATOM 2952 C CA . ASN A 1 356 ? 27.184 20.071 -27.896 1.00 95.81 356 ASN A CA 1
ATOM 2953 C C . ASN A 1 356 ? 27.329 19.896 -26.375 1.00 95.81 356 ASN A C 1
ATOM 2955 O O . ASN A 1 356 ? 26.351 19.538 -25.715 1.00 95.81 356 ASN A O 1
ATOM 2959 N N . ASP A 1 357 ? 28.494 20.204 -25.801 1.00 95.81 357 ASP A N 1
ATOM 2960 C CA . ASP A 1 357 ? 28.723 20.171 -24.349 1.00 95.81 357 ASP A CA 1
ATOM 2961 C C . ASP A 1 357 ? 27.821 21.177 -23.612 1.00 95.81 357 ASP A C 1
ATOM 2963 O O . ASP A 1 357 ? 27.212 20.853 -22.587 1.00 95.81 357 ASP A O 1
ATOM 2967 N N . LEU A 1 358 ? 27.652 22.385 -24.164 1.00 95.56 358 LEU A N 1
ATOM 2968 C CA . LEU A 1 358 ? 26.722 23.389 -23.642 1.00 95.56 358 LEU A CA 1
ATOM 2969 C C . LEU A 1 358 ? 25.261 22.919 -23.726 1.00 95.56 358 LEU A C 1
ATOM 2971 O O . LEU A 1 358 ? 24.518 23.086 -22.755 1.00 95.56 358 LEU A O 1
ATOM 2975 N N . TYR A 1 359 ? 24.838 22.287 -24.826 1.00 95.62 359 TYR A N 1
ATOM 2976 C CA . TYR A 1 359 ? 23.494 21.709 -24.935 1.00 95.62 359 TYR A CA 1
ATOM 2977 C C . TYR A 1 359 ? 23.265 20.572 -23.931 1.00 95.62 359 TYR A C 1
ATOM 2979 O O . TYR A 1 359 ? 22.228 20.560 -23.261 1.00 95.62 359 TYR A O 1
ATOM 2987 N N . GLN A 1 360 ? 24.231 19.665 -23.755 1.00 95.12 360 GLN A N 1
ATOM 2988 C CA . GLN A 1 360 ? 24.167 18.618 -22.730 1.00 95.12 360 GLN A CA 1
ATOM 2989 C C . GLN A 1 360 ? 24.090 19.221 -21.319 1.00 95.12 360 GLN A C 1
ATOM 2991 O O . GLN A 1 360 ? 23.239 18.820 -20.523 1.00 95.12 360 GLN A O 1
ATOM 2996 N N . GLY A 1 361 ? 24.890 20.253 -21.027 1.00 95.62 361 GLY A N 1
ATOM 2997 C CA . GLY A 1 361 ? 24.842 20.994 -19.765 1.00 95.62 361 GLY A CA 1
ATOM 2998 C C . GLY A 1 361 ? 23.496 21.686 -19.508 1.00 95.62 361 GLY A C 1
ATOM 2999 O O . GLY A 1 361 ? 23.001 21.672 -18.379 1.00 95.62 361 GLY A O 1
ATOM 3000 N N . ILE A 1 362 ? 22.857 22.242 -20.543 1.00 94.69 362 ILE A N 1
ATOM 3001 C CA . ILE A 1 362 ? 21.504 22.818 -20.459 1.00 94.69 362 ILE A CA 1
ATOM 3002 C C . ILE A 1 362 ? 20.461 21.728 -20.178 1.00 94.69 362 ILE A C 1
ATOM 3004 O O . ILE A 1 362 ? 19.585 21.931 -19.335 1.00 94.69 362 ILE A O 1
ATOM 3008 N N . ILE A 1 363 ? 20.548 20.572 -20.843 1.00 94.56 363 ILE A N 1
ATOM 3009 C CA . ILE A 1 363 ? 19.633 19.441 -20.626 1.00 94.56 363 ILE A CA 1
ATOM 3010 C C . ILE A 1 363 ? 19.782 18.898 -19.198 1.00 94.56 363 ILE A C 1
ATOM 3012 O O . ILE A 1 363 ? 18.779 18.770 -18.498 1.00 94.56 363 ILE A O 1
ATOM 3016 N N . ALA A 1 364 ? 21.012 18.672 -18.730 1.00 94.19 364 ALA A N 1
ATOM 3017 C CA . ALA A 1 364 ? 21.293 18.199 -17.374 1.00 94.19 364 ALA A CA 1
ATOM 3018 C C . ALA A 1 364 ? 20.811 19.184 -16.292 1.00 94.19 364 ALA A C 1
ATOM 3020 O O . ALA A 1 364 ? 20.210 18.777 -15.299 1.00 94.19 364 ALA A O 1
ATOM 3021 N N . ARG A 1 365 ? 20.991 20.498 -16.492 1.00 93.50 365 ARG A N 1
ATOM 3022 C CA . ARG A 1 365 ? 20.431 21.512 -15.578 1.00 93.50 365 ARG A CA 1
ATOM 3023 C C . ARG A 1 365 ? 18.901 21.527 -15.596 1.00 93.50 365 ARG A C 1
ATOM 3025 O O . ARG A 1 365 ? 18.290 21.681 -14.545 1.00 93.50 365 ARG A O 1
ATOM 3032 N N . ARG A 1 366 ? 18.264 21.330 -16.756 1.00 93.81 366 ARG A N 1
ATOM 3033 C CA . ARG A 1 366 ? 16.796 21.235 -16.854 1.00 93.81 366 ARG A CA 1
ATOM 3034 C C . ARG A 1 366 ? 16.246 20.008 -16.126 1.00 93.81 366 ARG A C 1
ATOM 3036 O O . ARG A 1 366 ? 15.261 20.153 -15.409 1.00 93.81 366 ARG A O 1
ATOM 3043 N N . THR A 1 367 ? 16.861 18.832 -16.264 1.00 91.69 367 THR A N 1
ATOM 3044 C CA . THR A 1 367 ? 16.396 17.623 -15.560 1.00 91.69 367 THR A CA 1
ATOM 3045 C C . THR A 1 367 ? 16.582 17.742 -14.048 1.00 91.69 367 THR A C 1
ATOM 3047 O O . THR A 1 367 ? 15.641 17.453 -13.311 1.00 91.69 367 THR A O 1
ATOM 3050 N N . VAL A 1 368 ? 17.727 18.253 -13.580 1.00 93.75 368 VAL A N 1
ATOM 3051 C CA . VAL A 1 368 ? 17.962 18.532 -12.150 1.00 93.75 368 VAL A CA 1
ATOM 3052 C C . VAL A 1 368 ? 16.946 19.538 -11.601 1.00 93.75 368 VAL A C 1
ATOM 3054 O O . VAL A 1 368 ? 16.340 19.271 -10.566 1.00 93.75 368 VAL A O 1
ATOM 3057 N N . ASN A 1 369 ? 16.686 20.646 -12.305 1.00 93.88 369 ASN A N 1
ATOM 3058 C CA . ASN A 1 369 ? 15.702 21.640 -11.865 1.00 93.88 369 ASN A CA 1
ATOM 3059 C C . ASN A 1 369 ? 14.283 21.059 -11.773 1.00 93.88 369 ASN A C 1
ATOM 3061 O O . ASN A 1 369 ? 13.596 21.318 -10.791 1.00 93.88 369 ASN A O 1
ATOM 3065 N N . VAL A 1 370 ? 13.844 20.255 -12.750 1.00 93.69 370 VAL A N 1
ATOM 3066 C CA . VAL A 1 370 ? 12.513 19.615 -12.717 1.00 93.69 370 VAL A CA 1
ATOM 3067 C C . VAL A 1 370 ? 12.390 18.640 -11.541 1.00 93.69 370 VAL A C 1
ATOM 3069 O O . VAL A 1 370 ? 11.344 18.597 -10.897 1.00 93.69 370 VAL A O 1
ATOM 3072 N N . VAL A 1 371 ? 13.449 17.891 -11.216 1.00 92.81 371 VAL A N 1
ATOM 3073 C CA . VAL A 1 371 ? 13.461 16.997 -10.045 1.00 92.81 371 VAL A CA 1
ATOM 3074 C C . VAL A 1 371 ? 13.466 17.790 -8.729 1.00 92.81 371 VAL A C 1
ATOM 3076 O O . VAL A 1 371 ? 12.714 17.433 -7.823 1.00 92.81 371 VAL A O 1
ATOM 3079 N N . SER A 1 372 ? 14.231 18.886 -8.628 1.00 93.06 372 SER A N 1
ATOM 3080 C CA . SER A 1 372 ? 14.224 19.764 -7.441 1.00 93.06 372 SER A CA 1
ATOM 3081 C C . SER A 1 372 ? 12.855 20.406 -7.230 1.00 93.06 372 SER A C 1
ATOM 3083 O O . SER A 1 372 ? 12.289 20.306 -6.148 1.00 93.06 372 SER A O 1
ATOM 3085 N N . GLU A 1 373 ? 12.253 20.962 -8.285 1.00 93.06 373 GLU A N 1
ATOM 3086 C CA . GLU A 1 373 ? 10.933 21.592 -8.221 1.00 93.06 373 GLU A CA 1
ATOM 3087 C C . GLU A 1 373 ? 9.836 20.580 -7.827 1.00 93.06 373 GLU A C 1
ATOM 3089 O O . GLU A 1 373 ? 8.917 20.906 -7.074 1.00 93.06 373 GLU A O 1
ATOM 3094 N N . GLN A 1 374 ? 9.930 19.326 -8.288 1.00 91.62 374 GLN A N 1
ATOM 3095 C CA . GLN A 1 374 ? 9.038 18.246 -7.850 1.00 91.62 374 GLN A CA 1
ATOM 3096 C C . GLN A 1 374 ? 9.262 17.868 -6.379 1.00 91.62 374 GLN A C 1
ATOM 3098 O O . GLN A 1 374 ? 8.286 17.672 -5.651 1.00 91.62 374 GLN A O 1
ATOM 3103 N N . PHE A 1 375 ? 10.515 17.792 -5.922 1.00 93.88 375 PHE A N 1
ATOM 3104 C CA . PHE A 1 375 ? 10.849 17.530 -4.522 1.00 93.88 375 PHE A CA 1
ATOM 3105 C C . PHE A 1 375 ? 10.345 18.650 -3.600 1.00 93.88 375 PHE A C 1
ATOM 3107 O O . PHE A 1 375 ? 9.661 18.370 -2.618 1.00 93.88 375 PHE A O 1
ATOM 3114 N N . GLU A 1 376 ? 10.583 19.912 -3.958 1.00 92.88 376 GLU A N 1
ATOM 3115 C CA . GLU A 1 376 ? 10.103 21.099 -3.245 1.00 92.88 376 GLU A CA 1
ATOM 3116 C C . GLU A 1 376 ? 8.571 21.140 -3.189 1.00 92.88 376 GLU A C 1
ATOM 3118 O O . GLU A 1 376 ? 8.004 21.258 -2.105 1.00 92.88 376 GLU A O 1
ATOM 3123 N N . LYS A 1 377 ? 7.873 20.931 -4.316 1.00 93.50 377 LYS A N 1
ATOM 3124 C CA . LYS A 1 377 ? 6.398 20.845 -4.348 1.00 93.50 377 LYS A CA 1
ATOM 3125 C C . LYS A 1 377 ? 5.852 19.703 -3.489 1.00 93.50 377 LYS A C 1
ATOM 3127 O O . LYS A 1 377 ? 4.785 19.849 -2.895 1.00 93.50 377 LYS A O 1
ATOM 3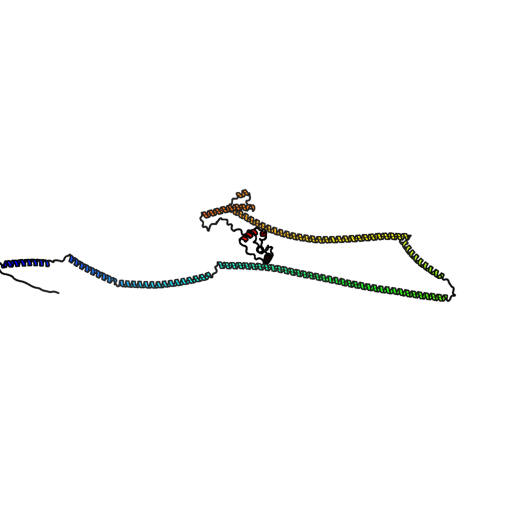132 N N . ASN A 1 378 ? 6.552 18.573 -3.411 1.00 93.00 378 ASN A N 1
ATOM 3133 C CA . ASN A 1 378 ? 6.163 17.468 -2.536 1.00 93.00 378 ASN A CA 1
ATOM 3134 C C . ASN A 1 378 ? 6.439 17.787 -1.058 1.00 93.00 378 ASN A C 1
ATOM 3136 O O . ASN A 1 378 ? 5.609 17.459 -0.212 1.00 93.00 378 ASN A O 1
ATOM 3140 N N . LYS A 1 379 ? 7.541 18.481 -0.746 1.00 93.94 379 LYS A N 1
ATOM 3141 C CA . LYS A 1 379 ? 7.869 18.907 0.620 1.00 93.94 379 LYS A CA 1
ATOM 3142 C C . LYS A 1 379 ? 6.921 19.994 1.130 1.00 93.94 379 LYS A C 1
ATOM 3144 O O . LYS A 1 379 ? 6.493 19.917 2.277 1.00 93.94 379 LYS A O 1
ATOM 3149 N N . ILE A 1 380 ? 6.528 20.943 0.280 1.00 94.94 380 ILE A N 1
ATOM 3150 C CA . ILE A 1 380 ? 5.493 21.942 0.585 1.00 94.94 380 ILE A CA 1
ATOM 3151 C C . ILE A 1 380 ? 4.175 21.235 0.927 1.00 94.94 380 ILE A C 1
ATOM 3153 O O . ILE A 1 380 ? 3.653 21.448 2.013 1.00 94.94 380 ILE A O 1
ATOM 3157 N N . LYS A 1 381 ? 3.710 20.290 0.098 1.00 94.56 381 LYS A N 1
ATOM 3158 C CA . LYS A 1 381 ? 2.496 19.489 0.375 1.00 94.56 381 LYS A CA 1
ATOM 3159 C C . LYS A 1 381 ? 2.568 18.637 1.644 1.00 94.56 381 LYS A C 1
ATOM 3161 O O . LYS A 1 381 ? 1.533 18.290 2.210 1.00 94.56 381 LYS A O 1
ATOM 3166 N N . GLU A 1 382 ? 3.761 18.233 2.070 1.00 94.62 382 GLU A N 1
ATOM 3167 C CA . GLU A 1 382 ? 3.954 17.552 3.351 1.00 94.62 382 GLU A CA 1
ATOM 3168 C C . GLU A 1 382 ? 3.818 18.538 4.521 1.00 94.62 382 GLU A C 1
ATOM 3170 O O . GLU A 1 382 ? 3.090 18.260 5.472 1.00 94.62 382 GLU A O 1
ATOM 3175 N N . LEU A 1 383 ? 4.454 19.710 4.420 1.00 94.88 383 LEU A N 1
ATOM 3176 C CA . LEU A 1 383 ? 4.379 20.774 5.423 1.00 94.88 383 LEU A CA 1
ATOM 3177 C C . LEU A 1 383 ? 2.964 21.363 5.541 1.00 94.88 383 LEU A C 1
ATOM 3179 O O . LEU A 1 383 ? 2.501 21.579 6.653 1.00 94.88 383 LEU A O 1
ATOM 3183 N N . GLU A 1 384 ? 2.239 21.538 4.433 1.00 94.38 384 GLU A N 1
ATOM 3184 C CA . GLU A 1 384 ? 0.822 21.941 4.408 1.00 94.38 384 GLU A CA 1
ATOM 3185 C C . GLU A 1 384 ? -0.062 20.952 5.186 1.00 94.38 384 GLU A C 1
ATOM 3187 O O . GLU A 1 384 ? -0.923 21.360 5.964 1.00 94.38 384 GLU A O 1
ATOM 3192 N N . LYS A 1 385 ? 0.172 19.641 5.029 1.00 94.06 385 LYS A N 1
ATOM 3193 C CA . LYS A 1 385 ? -0.547 18.600 5.783 1.00 94.06 385 LYS A CA 1
ATOM 3194 C C . LYS A 1 385 ? -0.186 18.594 7.266 1.00 94.06 385 LYS A C 1
ATOM 3196 O O . LYS A 1 385 ? -1.069 18.384 8.093 1.00 94.06 385 LYS A O 1
ATOM 3201 N N . GLN A 1 386 ? 1.087 18.807 7.601 1.00 94.06 386 GLN A N 1
ATOM 3202 C CA . GLN A 1 386 ? 1.537 18.912 8.991 1.00 94.06 386 GLN A CA 1
ATOM 3203 C C . GLN A 1 386 ? 0.929 20.151 9.663 1.00 94.06 386 GLN A C 1
ATOM 3205 O O . GLN A 1 386 ? 0.356 20.031 10.742 1.00 94.06 386 GLN A O 1
ATOM 3210 N N . LEU A 1 387 ? 0.946 21.305 8.987 1.00 93.88 387 LEU A N 1
ATOM 3211 C CA . LEU A 1 387 ? 0.313 22.539 9.452 1.00 93.88 387 LEU A CA 1
ATOM 3212 C C . LEU A 1 387 ? -1.193 22.353 9.669 1.00 93.88 387 LEU A C 1
ATOM 3214 O O . LEU A 1 387 ? -1.684 22.664 10.747 1.00 93.88 387 LEU A O 1
ATOM 3218 N N . ALA A 1 388 ? -1.915 21.774 8.704 1.00 94.62 388 ALA A N 1
ATOM 3219 C CA . ALA A 1 388 ? -3.349 21.512 8.840 1.00 94.62 388 ALA A CA 1
ATOM 3220 C C . ALA A 1 388 ? -3.679 20.560 10.011 1.00 94.62 388 ALA A C 1
ATOM 3222 O O . ALA A 1 388 ? -4.694 20.741 10.686 1.00 94.62 388 ALA A O 1
ATOM 3223 N N . ALA A 1 389 ? -2.818 19.572 10.283 1.00 93.94 389 ALA A N 1
ATOM 3224 C CA . ALA A 1 389 ? -2.979 18.654 11.409 1.00 93.94 389 ALA A CA 1
ATOM 3225 C C . ALA A 1 389 ? -2.711 19.326 12.771 1.00 93.94 389 ALA A C 1
ATOM 3227 O O . ALA A 1 389 ? -3.474 19.108 13.714 1.00 93.94 389 ALA A O 1
ATOM 3228 N N . GLU A 1 390 ? -1.676 20.166 12.892 1.00 93.69 390 GLU A N 1
ATOM 3229 C CA . GLU A 1 390 ? -1.428 20.936 14.123 1.00 93.69 390 GLU A CA 1
ATOM 3230 C C . GLU A 1 390 ? -2.458 22.060 14.326 1.00 93.69 390 GLU A C 1
ATOM 3232 O O . GLU A 1 390 ? -2.889 22.296 15.455 1.00 93.69 390 GLU A O 1
ATOM 3237 N N . GLU A 1 391 ? -2.942 22.699 13.256 1.00 93.75 391 GLU A N 1
ATOM 3238 C CA . GLU A 1 391 ? -4.078 23.626 13.311 1.00 93.75 391 GLU A CA 1
ATOM 3239 C C . GLU A 1 391 ? -5.344 22.938 13.830 1.00 93.75 391 GLU A C 1
ATOM 3241 O O . GLU A 1 391 ? -6.077 23.530 14.622 1.00 93.75 391 GLU A O 1
ATOM 3246 N N . GLN A 1 392 ? -5.623 21.701 13.400 1.00 93.56 392 GLN A N 1
ATOM 3247 C CA . GLN A 1 392 ? -6.773 20.952 13.903 1.00 93.56 392 GLN A CA 1
ATOM 3248 C C . GLN A 1 392 ? -6.620 20.648 15.400 1.00 93.56 392 GLN A C 1
ATOM 3250 O O . GLN A 1 392 ? -7.540 20.943 16.161 1.00 93.56 392 GLN A O 1
ATOM 3255 N N . LYS A 1 393 ? -5.457 20.150 15.842 1.00 93.06 393 LYS A N 1
ATOM 3256 C CA . LYS A 1 393 ? -5.179 19.913 17.272 1.00 93.06 393 LYS A CA 1
ATOM 3257 C C . LYS A 1 393 ? -5.281 21.192 18.100 1.00 93.06 393 LYS A C 1
ATOM 3259 O O . LYS A 1 393 ? -5.837 21.164 19.192 1.00 93.06 393 LYS A O 1
ATOM 3264 N N . THR A 1 394 ? -4.780 22.315 17.582 1.00 93.62 394 THR A N 1
ATOM 3265 C CA . THR A 1 394 ? -4.902 23.629 18.232 1.00 93.62 394 THR A CA 1
ATOM 3266 C C . THR A 1 394 ? -6.374 23.996 18.404 1.00 93.62 394 THR A C 1
ATOM 3268 O O . THR A 1 394 ? -6.799 24.242 19.525 1.00 93.62 394 THR A O 1
ATOM 3271 N N . LYS A 1 395 ? -7.187 23.887 17.345 1.00 94.25 395 LYS A N 1
ATOM 3272 C CA . LYS A 1 395 ? -8.640 24.147 17.385 1.00 94.25 395 LYS A CA 1
ATOM 3273 C C . LYS A 1 395 ? -9.421 23.151 18.251 1.00 94.25 395 LYS A C 1
ATOM 3275 O O . LYS A 1 395 ? -10.539 23.447 18.668 1.00 94.25 395 LYS A O 1
ATOM 3280 N N . GLU A 1 396 ? -8.887 21.959 18.503 1.00 93.00 396 GLU A N 1
ATOM 3281 C CA . GLU A 1 396 ? -9.434 20.994 19.464 1.00 93.00 396 GLU A CA 1
ATOM 3282 C C . GLU A 1 396 ? -9.073 21.389 20.906 1.00 93.00 396 GLU A C 1
ATOM 3284 O O . GLU A 1 396 ? -9.955 21.406 21.763 1.00 93.00 396 GLU A O 1
ATOM 3289 N N . LYS A 1 397 ? -7.832 21.822 21.168 1.00 93.19 397 LYS A N 1
ATOM 3290 C CA . LYS A 1 397 ? -7.409 22.330 22.486 1.00 93.19 397 LYS A CA 1
ATOM 3291 C C . LYS A 1 397 ? -8.002 23.688 22.853 1.00 93.19 397 LYS A C 1
ATOM 3293 O O . LYS A 1 397 ? -8.299 23.907 24.023 1.00 93.19 397 LYS A O 1
ATOM 3298 N N . GLU A 1 398 ? -8.261 24.557 21.882 1.00 94.06 398 GLU A N 1
ATOM 3299 C CA . GLU A 1 398 ? -9.041 25.783 22.078 1.00 94.06 398 GLU A CA 1
ATOM 3300 C C . GLU A 1 398 ? -10.473 25.453 22.520 1.00 94.06 398 GLU A C 1
ATOM 3302 O O . GLU A 1 398 ? -10.954 26.043 23.478 1.00 94.06 398 GLU A O 1
ATOM 3307 N N . LYS A 1 399 ? -11.127 24.444 21.923 1.00 92.88 399 LYS A N 1
ATOM 3308 C CA . LYS A 1 399 ? -12.469 23.994 22.349 1.00 92.88 399 LYS A CA 1
ATOM 3309 C C . LYS A 1 399 ? -12.482 23.343 23.730 1.00 92.88 399 LYS A C 1
ATOM 3311 O O . LYS A 1 399 ? -13.434 23.559 24.473 1.00 92.88 399 LYS A O 1
ATOM 3316 N N . GLU A 1 400 ? -11.467 22.545 24.070 1.00 92.31 400 GLU A N 1
ATOM 3317 C CA . GLU A 1 400 ? -11.310 22.008 25.431 1.00 92.31 400 GLU A CA 1
ATOM 3318 C C . GLU A 1 400 ? -11.159 23.150 26.443 1.00 92.31 400 GLU A C 1
ATOM 3320 O O . GLU A 1 400 ? -11.885 23.197 27.433 1.00 92.31 400 GLU A O 1
ATOM 3325 N N . LYS A 1 401 ? -10.275 24.117 26.165 1.00 92.06 401 LYS A N 1
ATOM 3326 C CA . LYS A 1 401 ? -10.081 25.299 27.011 1.00 92.06 401 LYS A CA 1
ATOM 3327 C C . LYS A 1 401 ? -11.372 26.117 27.142 1.00 92.06 401 LYS A C 1
ATOM 3329 O O . LYS A 1 401 ? -11.777 26.427 28.252 1.00 92.06 401 LYS A O 1
ATOM 3334 N N . ASP A 1 402 ? -12.056 26.400 26.038 1.00 92.06 402 ASP A N 1
ATOM 3335 C CA . ASP A 1 402 ? -13.336 27.116 26.016 1.00 92.06 402 ASP A CA 1
ATOM 3336 C C . ASP A 1 402 ? -14.460 26.376 26.760 1.00 92.06 402 ASP A C 1
ATOM 3338 O O . ASP A 1 402 ? -15.465 27.001 27.108 1.00 92.06 402 ASP A O 1
ATOM 3342 N N . ALA A 1 403 ? -14.351 25.060 26.966 1.00 91.75 403 ALA A N 1
ATOM 3343 C CA . ALA A 1 403 ? -15.260 24.301 27.820 1.00 91.75 403 ALA A CA 1
ATOM 3344 C C . ALA A 1 403 ? -14.879 24.463 29.299 1.00 91.75 403 ALA A C 1
ATOM 3346 O O . ALA A 1 403 ? -15.734 24.843 30.098 1.00 91.75 403 ALA A O 1
ATOM 3347 N N . TYR A 1 404 ? -13.600 24.283 29.647 1.00 89.75 404 TYR A N 1
ATOM 3348 C CA . TYR A 1 404 ? -13.109 24.466 31.017 1.00 89.75 404 TYR A CA 1
ATOM 3349 C C . TYR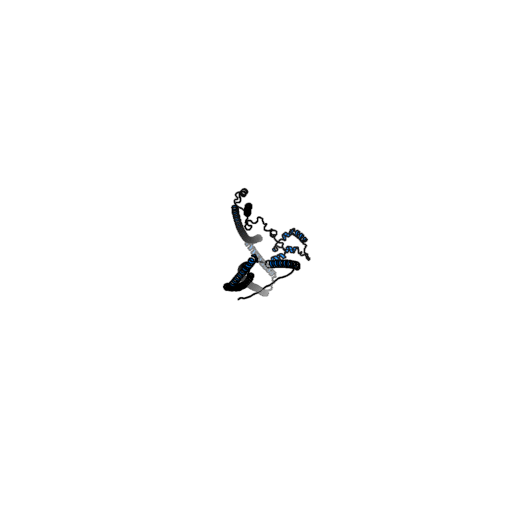 A 1 404 ? -13.279 25.901 31.534 1.00 89.75 404 TYR A C 1
ATOM 3351 O O . TYR A 1 404 ? -13.686 26.082 32.677 1.00 89.75 404 TYR A O 1
ATOM 3359 N N . ASP A 1 405 ? -13.054 26.922 30.704 1.00 89.00 405 ASP A N 1
ATOM 3360 C CA . ASP A 1 405 ? -13.290 28.323 31.073 1.00 89.00 405 ASP A CA 1
ATOM 3361 C C . ASP A 1 405 ? -14.778 28.559 31.408 1.00 89.00 405 ASP A C 1
ATOM 3363 O O . ASP A 1 405 ? -15.083 29.245 32.381 1.00 89.00 405 ASP A O 1
ATOM 3367 N N . LYS A 1 406 ? -15.717 27.922 30.687 1.00 89.06 406 LYS A N 1
ATOM 3368 C CA . LYS A 1 406 ? -17.160 27.987 30.999 1.00 89.06 406 LYS A CA 1
ATOM 3369 C C . LYS A 1 406 ? -17.530 27.196 32.254 1.00 89.06 406 LYS A C 1
ATOM 3371 O O . LYS A 1 406 ? -18.400 27.621 33.009 1.00 89.06 406 LYS A O 1
ATOM 3376 N N . GLU A 1 407 ? -16.901 26.048 32.499 1.00 87.94 407 GLU A N 1
ATOM 3377 C CA . GLU A 1 407 ? -17.076 25.300 33.753 1.00 87.94 407 GLU A CA 1
ATOM 3378 C C . GLU A 1 407 ? -16.567 26.112 34.955 1.00 87.94 407 GLU A C 1
ATOM 3380 O O . GLU A 1 407 ? -17.247 26.173 35.980 1.00 87.94 407 GLU A O 1
ATOM 3385 N N . LEU A 1 408 ? -15.440 26.816 34.805 1.00 85.44 408 LEU A N 1
ATOM 3386 C CA . LEU A 1 408 ? -14.910 27.751 35.798 1.00 85.44 408 LEU A CA 1
ATOM 3387 C C . LEU A 1 408 ? -15.821 28.970 35.997 1.00 85.44 408 LEU A C 1
ATOM 3389 O O . LEU A 1 408 ? -16.098 29.316 37.141 1.00 85.44 408 LEU A O 1
ATOM 3393 N N . GLU A 1 409 ? -16.349 29.585 34.934 1.00 85.50 409 GLU A N 1
ATOM 3394 C CA . GLU A 1 409 ? -17.336 30.671 35.056 1.00 85.50 409 GLU A CA 1
ATOM 3395 C C . GLU A 1 409 ? -18.589 30.216 35.820 1.00 85.50 409 GLU A C 1
ATOM 3397 O O . GLU A 1 409 ? -19.005 30.900 36.755 1.00 85.50 409 GLU A O 1
ATOM 3402 N N . ASN A 1 410 ? -19.133 29.033 35.503 1.00 86.25 410 ASN A N 1
ATOM 3403 C CA . ASN A 1 410 ? -20.273 28.445 36.218 1.00 86.25 410 ASN A CA 1
ATOM 3404 C C . ASN A 1 410 ? -19.958 28.167 37.704 1.00 86.25 410 ASN A C 1
ATOM 3406 O O . ASN A 1 410 ? -20.807 28.381 38.575 1.00 86.25 410 ASN A O 1
ATOM 3410 N N . LEU A 1 411 ? -18.737 27.713 38.014 1.00 84.38 411 LEU A N 1
ATOM 3411 C CA . LEU A 1 411 ? -18.259 27.530 39.388 1.00 84.38 411 LEU A CA 1
ATOM 3412 C C . LEU A 1 411 ? -18.108 28.869 40.125 1.00 84.38 411 LEU A C 1
ATOM 3414 O O . LEU A 1 411 ? -18.473 28.961 41.295 1.00 84.38 411 LEU A O 1
ATOM 3418 N N . PHE A 1 412 ? -17.621 29.919 39.461 1.00 83.69 412 PHE A N 1
ATOM 3419 C CA . PHE A 1 412 ? -17.467 31.250 40.057 1.00 83.69 412 PHE A CA 1
ATOM 3420 C C . PHE A 1 412 ? -18.815 31.940 40.291 1.00 83.69 412 PHE A C 1
ATOM 3422 O O . PHE A 1 412 ? -18.983 32.573 41.335 1.00 83.69 412 PHE A O 1
ATOM 3429 N N . THR A 1 413 ? -19.801 31.773 39.400 1.00 83.12 413 THR A N 1
ATOM 3430 C CA . THR A 1 413 ? -21.177 32.225 39.664 1.00 83.12 413 THR A CA 1
ATOM 3431 C C . THR A 1 413 ? -21.815 31.433 40.800 1.00 83.12 413 THR A C 1
ATOM 3433 O O . THR A 1 413 ? -22.349 32.040 41.721 1.00 83.12 413 THR A O 1
ATOM 3436 N N . GLY A 1 414 ? -21.669 30.102 40.825 1.00 81.75 414 GLY A N 1
ATOM 3437 C CA . GLY A 1 414 ? -22.195 29.275 41.916 1.00 81.75 414 GLY A CA 1
ATOM 3438 C C . GLY A 1 414 ? -21.579 29.613 43.281 1.00 81.75 414 GLY A C 1
ATOM 3439 O O . GLY A 1 414 ? -22.288 29.676 44.284 1.00 81.75 414 GLY A O 1
ATOM 3440 N N . LEU A 1 415 ? -20.274 29.905 43.332 1.00 79.06 415 LEU A N 1
ATOM 3441 C CA . LEU A 1 415 ? -19.616 30.403 44.543 1.00 79.06 415 LEU A CA 1
ATOM 3442 C C . LEU A 1 415 ? -20.150 31.781 44.963 1.00 79.06 415 LEU A C 1
ATOM 3444 O O . LEU A 1 415 ? -20.366 31.999 46.153 1.00 79.06 415 LEU A O 1
ATOM 3448 N N . HIS A 1 416 ? -20.401 32.690 44.017 1.00 77.75 416 HIS A N 1
ATOM 3449 C CA . HIS A 1 416 ? -20.950 34.022 44.294 1.00 77.75 416 HIS A CA 1
ATOM 3450 C C . HIS A 1 416 ? -22.402 33.965 44.807 1.00 77.75 416 HIS A C 1
ATOM 3452 O O . HIS A 1 416 ? -22.745 34.667 45.761 1.00 77.75 416 HIS A O 1
ATOM 3458 N N . ASP A 1 417 ? -23.229 33.073 44.256 1.00 79.25 417 ASP A N 1
ATOM 3459 C CA . ASP A 1 417 ? -24.600 32.831 44.717 1.00 79.25 417 ASP A CA 1
ATOM 3460 C C . ASP A 1 417 ? -24.620 32.317 46.168 1.00 79.25 417 ASP A C 1
ATOM 3462 O O . ASP A 1 417 ? -25.364 32.827 47.010 1.00 79.25 417 ASP A O 1
ATOM 3466 N N . VAL A 1 418 ? -23.765 31.341 46.504 1.00 76.69 418 VAL A N 1
ATOM 3467 C CA . VAL A 1 418 ? -23.686 30.791 47.871 1.00 76.69 418 VAL A CA 1
ATOM 3468 C C . VAL A 1 418 ? -23.041 31.784 48.851 1.00 76.69 418 VAL A C 1
ATOM 3470 O O . VAL A 1 418 ? -23.467 31.868 50.003 1.00 76.69 418 VAL A O 1
ATOM 3473 N N . PHE A 1 419 ? -22.062 32.581 48.414 1.00 74.31 419 PHE A N 1
ATOM 3474 C CA . PHE A 1 419 ? -21.470 33.655 49.221 1.00 74.31 419 PHE A CA 1
ATOM 3475 C C . PHE A 1 419 ? -22.514 34.728 49.579 1.00 74.31 419 PHE A C 1
ATOM 3477 O O . PHE A 1 419 ? -22.603 35.151 50.734 1.00 74.31 419 PHE A O 1
ATOM 3484 N N . THR A 1 420 ? -23.372 35.082 48.615 1.00 75.75 420 THR A N 1
ATOM 3485 C CA . THR A 1 420 ? -24.523 35.981 48.802 1.00 75.75 420 THR A CA 1
ATOM 3486 C C . THR A 1 420 ? -25.558 35.377 49.758 1.00 75.75 420 THR A C 1
ATOM 3488 O O . THR A 1 420 ? -26.042 36.056 50.665 1.00 75.75 420 THR A O 1
ATOM 3491 N N . LEU A 1 421 ? -25.867 34.082 49.611 1.00 75.81 421 LEU A N 1
ATOM 3492 C CA . LEU A 1 421 ? -26.798 33.349 50.480 1.00 75.81 421 LEU A CA 1
ATOM 3493 C C . LEU A 1 421 ? -26.341 33.304 51.949 1.00 75.81 421 LEU A C 1
ATOM 3495 O O . LEU A 1 421 ? -27.179 33.352 52.849 1.00 75.81 421 LEU A O 1
ATOM 3499 N N . LEU A 1 422 ? -25.030 33.224 52.194 1.00 68.19 422 LEU A N 1
ATOM 3500 C CA . LEU A 1 422 ? -24.437 33.206 53.537 1.00 68.19 422 LEU A CA 1
ATOM 3501 C C . LEU A 1 422 ? -24.235 34.597 54.160 1.00 68.19 422 LEU A C 1
ATOM 3503 O O . LEU A 1 422 ? -23.850 34.666 55.326 1.00 68.19 422 LEU A O 1
ATOM 3507 N N . GLN A 1 423 ? -24.505 35.684 53.426 1.00 67.81 423 GLN A N 1
ATOM 3508 C CA . GLN A 1 423 ? -24.300 37.070 53.879 1.00 67.81 423 GLN A CA 1
ATOM 3509 C C . GLN A 1 423 ? -22.873 37.322 54.404 1.00 67.81 423 GLN A C 1
ATOM 3511 O O . GLN A 1 423 ? -22.666 37.948 55.445 1.00 67.81 423 GLN A O 1
ATOM 3516 N N . CYS A 1 424 ? -21.878 36.800 53.683 1.00 65.12 424 CYS A N 1
ATOM 3517 C CA . CYS A 1 424 ? -20.471 37.030 53.991 1.00 65.12 424 CYS A CA 1
ATOM 3518 C C . CYS A 1 424 ? -20.107 38.521 53.834 1.00 65.12 424 CYS A C 1
ATOM 3520 O O . CYS A 1 424 ? -20.571 39.191 52.916 1.00 65.12 424 CYS A O 1
ATOM 3522 N N . ASP A 1 425 ? -19.269 39.042 54.734 1.00 64.88 425 ASP A N 1
ATOM 3523 C CA . ASP A 1 425 ? -18.868 40.454 54.739 1.00 64.88 425 ASP A CA 1
ATOM 3524 C C . ASP A 1 425 ? -17.742 40.716 53.720 1.00 64.88 425 ASP A C 1
ATOM 3526 O O . ASP A 1 425 ? -16.609 40.264 53.903 1.00 64.88 425 ASP A O 1
ATOM 3530 N N . ASP A 1 426 ? -18.067 41.447 52.650 1.00 61.88 426 ASP A N 1
ATOM 3531 C CA . ASP A 1 426 ? -17.147 41.835 51.571 1.00 61.88 426 ASP A CA 1
ATOM 3532 C C . ASP A 1 426 ? -16.208 42.998 51.931 1.00 61.88 426 ASP A C 1
ATOM 3534 O O . ASP A 1 426 ? -15.221 43.231 51.225 1.00 61.88 426 ASP A O 1
ATOM 3538 N N . ALA A 1 427 ? -16.458 43.743 53.016 1.00 63.97 427 ALA A N 1
ATOM 3539 C CA . ALA A 1 427 ? -15.663 44.928 53.353 1.00 63.97 427 ALA A CA 1
ATOM 3540 C C . ALA A 1 427 ? -14.136 44.668 53.453 1.00 63.97 427 ALA A C 1
ATOM 3542 O O . ALA A 1 427 ? -13.367 45.500 52.957 1.00 63.97 427 ALA A O 1
ATOM 3543 N N . PRO A 1 428 ? -13.648 43.528 53.997 1.00 64.62 428 PRO A N 1
ATOM 3544 C CA . PRO A 1 428 ? -12.218 43.204 54.024 1.00 64.62 428 PRO A CA 1
ATOM 3545 C C . PRO A 1 428 ? -11.622 42.845 52.652 1.00 64.62 428 PRO A C 1
ATOM 3547 O O . PRO A 1 428 ? -10.405 42.924 52.485 1.00 64.62 428 PRO A O 1
ATOM 3550 N N . LEU A 1 429 ? -12.449 42.425 51.687 1.00 60.81 429 LEU A N 1
ATOM 3551 C CA . LEU A 1 429 ? -12.031 42.072 50.325 1.00 60.81 429 LEU A CA 1
ATOM 3552 C C . LEU A 1 429 ? -11.974 43.314 49.435 1.00 60.81 429 LEU A C 1
ATOM 3554 O O . LEU A 1 429 ? -10.942 43.572 48.817 1.00 60.81 429 LEU A O 1
ATOM 3558 N N . MET A 1 430 ? -13.032 44.129 49.435 1.00 60.03 430 MET A N 1
ATOM 3559 C CA . MET A 1 430 ? -13.103 45.369 48.650 1.00 60.03 430 MET A CA 1
ATOM 3560 C C . MET A 1 430 ? -11.972 46.345 49.022 1.00 60.03 430 MET A C 1
ATOM 3562 O O . MET A 1 430 ? -11.381 46.978 48.150 1.00 60.03 430 MET A O 1
ATOM 3566 N N . ALA A 1 431 ? -11.591 46.403 50.304 1.00 62.66 431 ALA A N 1
ATOM 3567 C CA . ALA A 1 431 ? -10.469 47.216 50.784 1.00 62.66 431 ALA A CA 1
ATOM 3568 C C . ALA A 1 431 ? -9.073 46.726 50.335 1.00 62.66 431 ALA A C 1
ATOM 3570 O O . ALA A 1 431 ? -8.105 47.477 50.458 1.00 62.66 431 ALA A O 1
ATOM 3571 N N . LEU A 1 432 ? -8.949 45.486 49.842 1.00 61.19 432 LEU A N 1
ATOM 3572 C CA . LEU A 1 432 ? -7.673 44.859 49.467 1.00 61.19 432 LEU A CA 1
ATOM 3573 C C . LEU A 1 432 ? -7.555 44.568 47.958 1.00 61.19 432 LEU A C 1
ATOM 3575 O O . LEU A 1 432 ? -6.442 44.533 47.439 1.00 61.19 432 LEU A O 1
ATOM 3579 N N . LEU A 1 433 ? -8.680 44.368 47.260 1.00 60.16 433 LEU A N 1
ATOM 3580 C CA . LEU A 1 433 ? -8.740 44.041 45.827 1.00 60.16 433 LEU A CA 1
ATOM 3581 C C . LEU A 1 433 ? -9.443 45.104 44.956 1.00 60.16 433 LEU A C 1
ATOM 3583 O O . LEU A 1 433 ? -9.402 44.988 43.733 1.00 60.16 433 LEU A O 1
ATOM 3587 N N . GLY A 1 434 ? -10.049 46.144 45.542 1.00 64.06 434 GLY A N 1
ATOM 3588 C CA . GLY A 1 434 ? -10.770 47.189 44.801 1.00 64.06 434 GLY A CA 1
ATOM 3589 C C . GLY A 1 434 ? -12.133 46.729 44.268 1.00 64.06 434 GLY A C 1
ATOM 3590 O O . GLY A 1 434 ? -12.743 45.819 44.826 1.00 64.06 434 GLY A O 1
ATOM 3591 N N . ASP A 1 435 ? -12.613 47.354 43.183 1.00 54.84 435 ASP A N 1
ATOM 3592 C CA . ASP A 1 435 ? -13.906 47.053 42.536 1.00 54.84 435 ASP A CA 1
ATOM 3593 C C . ASP A 1 435 ? -13.883 45.708 41.781 1.00 54.84 435 ASP A C 1
ATOM 3595 O O . ASP A 1 435 ? -13.970 45.622 40.552 1.00 54.84 435 ASP A O 1
ATOM 3599 N N . HIS A 1 436 ? -13.752 44.621 42.536 1.00 57.56 436 HIS A N 1
ATOM 3600 C CA . HIS A 1 436 ? -13.716 43.243 42.055 1.00 57.56 436 HIS A CA 1
ATOM 3601 C C . HIS A 1 436 ? -14.835 42.412 42.696 1.00 57.56 436 HIS A C 1
ATOM 3603 O O . HIS A 1 436 ? -14.617 41.323 43.217 1.00 57.56 436 HIS A O 1
ATOM 3609 N N . SER A 1 437 ? -16.070 42.905 42.543 1.00 58.81 437 SER A N 1
ATOM 3610 C CA . SER A 1 437 ? -17.347 42.238 42.874 1.00 58.81 437 SER A CA 1
ATOM 3611 C C . SER A 1 437 ? -17.603 40.916 42.109 1.00 58.81 437 SER A C 1
ATOM 3613 O O . SER A 1 437 ? -18.734 40.434 42.062 1.00 58.81 437 SER A O 1
ATOM 3615 N N . LYS A 1 438 ? -16.586 40.339 41.455 1.00 64.06 438 LYS A N 1
ATOM 3616 C CA . LYS A 1 438 ? -16.657 39.083 40.704 1.00 64.06 438 LYS A CA 1
ATOM 3617 C C . LYS A 1 438 ? -15.511 38.158 41.094 1.00 64.06 438 LYS A C 1
ATOM 3619 O O . LYS A 1 438 ? -14.335 38.533 41.061 1.00 64.06 438 LYS A O 1
ATOM 3624 N N . ILE A 1 439 ? -15.869 36.914 41.385 1.00 68.56 439 ILE A N 1
ATOM 3625 C CA . ILE A 1 439 ? -14.910 35.843 41.638 1.00 68.56 439 ILE A CA 1
ATOM 3626 C C . ILE A 1 439 ? -14.160 35.537 40.328 1.00 68.56 439 ILE A C 1
ATOM 3628 O O . ILE A 1 439 ? -14.755 35.451 39.257 1.00 68.56 439 ILE A O 1
ATOM 3632 N N . THR A 1 440 ? -12.834 35.467 40.412 1.00 73.06 440 THR A N 1
ATOM 3633 C CA . THR A 1 440 ? -11.871 35.340 39.304 1.00 73.06 440 THR A CA 1
ATOM 3634 C C . THR A 1 440 ? -10.723 34.456 39.782 1.00 73.06 440 THR A C 1
ATOM 3636 O O . THR A 1 440 ? -10.349 34.568 40.943 1.00 73.06 440 THR A O 1
ATOM 3639 N N . ILE A 1 441 ? -10.114 33.636 38.916 1.00 72.25 441 ILE A N 1
ATOM 3640 C CA . ILE A 1 441 ? -9.081 32.628 39.263 1.00 72.25 441 ILE A CA 1
ATOM 3641 C C . ILE A 1 441 ? -8.101 33.087 40.371 1.00 72.25 441 ILE A C 1
ATOM 3643 O O . ILE A 1 441 ? -7.908 32.374 41.349 1.00 72.25 441 ILE A O 1
ATOM 3647 N N . PHE A 1 442 ? -7.540 34.299 40.268 1.00 72.38 442 PHE A N 1
ATOM 3648 C CA . PHE A 1 442 ? -6.565 34.852 41.225 1.00 72.38 442 PHE A CA 1
ATOM 3649 C C . PHE A 1 442 ? -7.121 35.273 42.601 1.00 72.38 442 PHE A C 1
ATOM 3651 O O . PHE A 1 442 ? -6.340 35.480 43.524 1.00 72.38 442 PHE A O 1
ATOM 3658 N N . ASN A 1 443 ? -8.438 35.450 42.752 1.00 73.38 443 ASN A N 1
ATOM 3659 C CA . ASN A 1 443 ? -9.084 35.846 44.011 1.00 73.38 443 ASN A CA 1
ATOM 3660 C C . ASN A 1 443 ? -9.900 34.713 44.670 1.00 73.38 443 ASN A C 1
ATOM 3662 O O . ASN A 1 443 ? -10.205 34.812 45.860 1.00 73.38 443 ASN A O 1
ATOM 3666 N N . VAL A 1 444 ? -10.189 33.624 43.939 1.00 75.81 444 VAL A N 1
ATOM 3667 C CA . VAL A 1 444 ? -10.986 32.464 44.392 1.00 75.81 444 VAL A CA 1
ATOM 3668 C C . VAL A 1 444 ? -10.519 31.930 45.742 1.00 75.81 444 VAL A C 1
ATOM 3670 O O . VAL A 1 444 ? -11.337 31.779 46.644 1.00 75.81 444 VAL A O 1
ATOM 3673 N N . GLU A 1 445 ? -9.216 31.698 45.918 1.00 77.56 445 GLU A N 1
ATOM 3674 C CA . GLU A 1 445 ? -8.652 31.175 47.172 1.00 77.56 445 GLU A CA 1
ATOM 3675 C C . GLU A 1 445 ? -8.989 32.070 48.376 1.00 77.56 445 GLU A C 1
ATOM 3677 O O . GLU A 1 445 ? -9.285 31.578 49.466 1.00 77.56 445 GLU A O 1
ATOM 3682 N N . ARG A 1 446 ? -9.025 33.394 48.171 1.00 74.81 446 ARG A N 1
ATOM 3683 C CA . ARG A 1 446 ? -9.296 34.368 49.233 1.00 74.81 446 ARG A CA 1
ATOM 3684 C C . ARG A 1 446 ? -10.786 34.510 49.546 1.00 74.81 446 ARG A C 1
ATOM 3686 O O . ARG A 1 446 ? -11.138 34.674 50.715 1.00 74.81 446 ARG A O 1
ATOM 3693 N N . PHE A 1 447 ? -11.653 34.384 48.539 1.00 74.62 447 PHE A N 1
ATOM 3694 C CA . PHE A 1 447 ? -13.096 34.225 48.749 1.00 74.62 447 PHE A CA 1
ATOM 3695 C C . PHE A 1 447 ? -13.398 32.914 49.494 1.00 74.62 447 PHE A C 1
ATOM 3697 O O . PHE A 1 447 ? -14.150 32.931 50.468 1.00 74.62 447 PHE A O 1
ATOM 3704 N N . LEU A 1 448 ? -12.752 31.803 49.115 1.00 76.62 448 LEU A N 1
ATOM 3705 C CA . LEU A 1 448 ? -12.882 30.502 49.784 1.00 76.62 448 LEU A CA 1
ATOM 3706 C C . LEU A 1 448 ? -12.389 30.531 51.238 1.00 76.62 448 LEU A C 1
ATOM 3708 O O . LEU A 1 448 ? -13.042 29.961 52.104 1.00 76.62 448 LEU A O 1
ATOM 3712 N N . GLU A 1 449 ? -11.305 31.247 51.545 1.00 79.31 449 GLU A N 1
ATOM 3713 C CA . GLU A 1 449 ? -10.833 31.463 52.921 1.00 79.31 449 GLU A CA 1
ATOM 3714 C C . GLU A 1 449 ? -11.868 32.153 53.827 1.00 79.31 449 GLU A C 1
ATOM 3716 O O . GLU A 1 449 ? -11.922 31.889 55.029 1.00 79.31 449 GLU A O 1
ATOM 3721 N N . ILE A 1 450 ? -12.626 33.110 53.287 1.00 76.50 450 ILE A N 1
ATOM 3722 C CA . ILE A 1 450 ? -13.627 33.887 54.037 1.00 76.50 450 ILE A CA 1
ATOM 3723 C C . ILE A 1 450 ? -14.937 33.102 54.129 1.00 76.50 450 ILE A C 1
ATOM 3725 O O . ILE A 1 450 ? -15.533 33.026 55.206 1.00 76.50 450 ILE A O 1
ATOM 3729 N N . PHE A 1 451 ? -15.308 32.418 53.046 1.00 75.88 451 PHE A N 1
ATOM 3730 C CA . PHE A 1 451 ? -16.367 31.419 53.021 1.00 75.88 451 PHE A CA 1
ATOM 3731 C C . PHE A 1 451 ? -16.125 30.298 54.047 1.00 75.88 451 PHE A C 1
ATOM 3733 O O . PHE A 1 451 ? -17.021 30.031 54.837 1.00 75.88 451 PHE A O 1
ATOM 3740 N N . GLU A 1 452 ? -14.929 29.696 54.135 1.00 79.44 452 GLU A N 1
ATOM 3741 C CA . GLU A 1 452 ? -14.623 28.653 55.134 1.00 79.44 452 GLU A CA 1
ATOM 3742 C C . GLU A 1 452 ? -14.798 29.191 56.565 1.00 79.44 452 GLU A C 1
ATOM 3744 O O . GLU A 1 452 ? -15.350 28.502 57.425 1.00 79.44 452 GLU A O 1
ATOM 3749 N N . LYS A 1 453 ? -14.380 30.434 56.836 1.00 80.06 453 LYS A N 1
ATOM 3750 C CA . LYS A 1 453 ? -14.528 31.056 58.164 1.00 80.06 453 LYS A CA 1
ATOM 3751 C C . LYS A 1 453 ? -15.998 31.283 58.532 1.00 80.06 453 LYS A C 1
ATOM 3753 O O . LYS A 1 453 ? -16.369 31.004 59.671 1.00 80.06 453 LYS A O 1
ATOM 3758 N N . GLN A 1 454 ? -16.840 31.722 57.592 1.00 76.06 454 GLN A N 1
ATOM 3759 C CA . GLN A 1 454 ? -18.275 31.917 57.845 1.00 76.06 454 GLN A CA 1
ATOM 3760 C C . GLN A 1 454 ? -19.075 30.609 57.841 1.00 76.06 454 GLN A C 1
ATOM 3762 O O . GLN A 1 454 ? -19.931 30.412 58.698 1.00 76.06 454 GLN A O 1
ATOM 3767 N N . LEU A 1 455 ? -18.747 29.658 56.968 1.00 76.31 455 LEU A N 1
ATOM 3768 C CA . LEU A 1 455 ? -19.319 28.314 56.990 1.00 76.31 455 LEU A CA 1
ATOM 3769 C C . LEU A 1 455 ? -19.062 27.652 58.355 1.00 76.31 455 LEU A C 1
ATOM 3771 O O . LEU A 1 455 ? -19.991 27.148 58.984 1.00 76.31 455 LEU A O 1
ATOM 3775 N N . ASN A 1 456 ? -17.827 27.726 58.863 1.00 78.31 456 ASN A N 1
ATOM 3776 C CA . ASN A 1 456 ? -17.483 27.215 60.190 1.00 78.31 456 ASN A CA 1
ATOM 3777 C C . ASN A 1 456 ? -18.155 27.999 61.334 1.00 78.31 456 ASN A C 1
ATOM 3779 O O . ASN A 1 456 ? -18.509 27.387 62.344 1.00 78.31 456 ASN A O 1
ATOM 3783 N N . SER A 1 457 ? -18.382 29.314 61.198 1.00 76.50 457 SER A N 1
ATOM 3784 C CA . SER A 1 457 ? -19.106 30.105 62.209 1.00 76.50 457 SER A CA 1
ATOM 3785 C C . SER A 1 457 ? -20.585 29.692 62.296 1.00 76.50 457 SER A C 1
ATOM 3787 O O . SER A 1 457 ? -21.099 29.456 63.393 1.00 76.50 457 SER A O 1
ATOM 3789 N N . VAL A 1 458 ? -21.241 29.485 61.148 1.00 73.38 458 VAL A N 1
ATOM 3790 C CA . VAL A 1 458 ? -22.627 29.001 61.044 1.00 73.38 458 VAL A CA 1
ATOM 3791 C C . VAL A 1 458 ? -22.749 27.555 61.533 1.00 73.38 458 VAL A C 1
ATOM 3793 O O . VAL A 1 458 ? -23.635 27.262 62.337 1.00 73.38 458 VAL A O 1
ATOM 3796 N N . ILE A 1 459 ? -21.834 26.661 61.139 1.00 74.50 459 ILE A N 1
ATOM 3797 C CA . ILE A 1 459 ? -21.772 25.272 61.631 1.00 74.50 459 ILE A CA 1
ATOM 3798 C C . ILE A 1 459 ? -21.629 25.246 63.159 1.00 74.50 459 ILE A C 1
ATOM 3800 O O . ILE A 1 459 ? -22.378 24.537 63.835 1.00 74.50 459 ILE A O 1
ATOM 3804 N N . ALA A 1 460 ? -20.728 26.056 63.726 1.00 73.25 460 ALA A N 1
ATOM 3805 C CA . ALA A 1 460 ? -20.555 26.162 65.173 1.00 73.25 460 ALA A CA 1
ATOM 3806 C C . ALA A 1 460 ? -21.810 26.715 65.875 1.00 73.25 460 ALA A C 1
ATOM 3808 O O . ALA A 1 460 ? -22.185 26.219 66.940 1.00 73.25 460 ALA A O 1
ATOM 3809 N N . PHE A 1 461 ? -22.496 27.698 65.283 1.00 74.94 461 PHE A N 1
ATOM 3810 C CA . PHE A 1 461 ? -23.747 28.246 65.816 1.00 74.94 461 PHE A CA 1
ATOM 3811 C C . PHE A 1 461 ? -24.886 27.213 65.819 1.00 74.94 461 PHE A C 1
ATOM 3813 O O . PHE A 1 461 ? -25.547 27.032 66.847 1.00 74.94 461 PHE A O 1
ATOM 3820 N N . VAL A 1 462 ? -25.084 26.491 64.710 1.00 71.62 462 VAL A N 1
ATOM 3821 C CA . VAL A 1 462 ? -26.089 25.418 64.592 1.00 71.62 462 VAL A CA 1
ATOM 3822 C C . VAL A 1 462 ? -25.805 24.307 65.604 1.00 71.62 462 VAL A C 1
ATOM 3824 O O . VAL A 1 462 ? -26.685 23.966 66.393 1.00 71.62 462 VAL A O 1
ATOM 3827 N N . TYR A 1 463 ? -24.562 23.824 65.674 1.00 70.19 463 TYR A N 1
ATOM 3828 C CA . TYR A 1 463 ? -24.121 22.810 66.638 1.00 70.19 463 TYR A CA 1
ATOM 3829 C C . TYR A 1 463 ? -24.356 23.232 68.102 1.00 70.19 463 TYR A C 1
ATOM 3831 O O . TYR A 1 463 ? -24.825 22.437 68.924 1.00 70.19 463 TYR A O 1
ATOM 3839 N N . MET A 1 464 ? -24.101 24.503 68.438 1.00 67.06 464 MET A N 1
ATOM 3840 C CA . MET A 1 464 ? -24.389 25.049 69.769 1.00 67.06 464 MET A CA 1
ATOM 3841 C C . MET A 1 464 ? -25.894 25.145 70.061 1.00 67.06 464 MET A C 1
ATOM 3843 O O . MET A 1 464 ? -26.302 24.908 71.200 1.00 67.06 464 MET A O 1
ATOM 3847 N N . ASN A 1 465 ? -26.736 25.458 69.072 1.00 67.31 465 ASN A N 1
ATOM 3848 C CA . ASN A 1 465 ? -28.192 25.480 69.248 1.00 67.31 465 ASN A CA 1
ATOM 3849 C C . ASN A 1 465 ? -28.795 24.070 69.360 1.00 67.31 465 ASN A C 1
ATOM 3851 O O . ASN A 1 465 ? -29.570 23.827 70.288 1.00 67.31 465 ASN A O 1
ATOM 3855 N N . GLU A 1 466 ? -28.407 23.117 68.505 1.00 66.50 466 GLU A N 1
ATOM 3856 C CA . GLU A 1 466 ? -28.872 21.722 68.596 1.00 66.50 466 GLU A CA 1
ATOM 3857 C C . GLU A 1 466 ? -28.566 21.118 69.981 1.00 66.50 466 GLU A C 1
ATOM 3859 O O . GLU A 1 466 ? -29.431 20.482 70.596 1.00 66.50 466 GLU A O 1
ATOM 3864 N N . ARG A 1 467 ? -27.372 21.393 70.532 1.00 63.41 467 ARG A N 1
ATOM 3865 C CA . ARG A 1 467 ? -26.991 20.950 71.883 1.00 63.41 467 ARG A CA 1
ATOM 3866 C C . ARG A 1 467 ? -27.740 21.672 73.009 1.00 63.41 467 ARG A C 1
ATOM 3868 O O . ARG A 1 467 ? -28.097 21.015 73.988 1.00 63.41 467 ARG A O 1
ATOM 3875 N N . LYS A 1 468 ? -28.049 22.971 72.885 1.00 61.00 468 LYS A N 1
ATOM 3876 C CA . LYS A 1 468 ? -28.896 23.693 73.864 1.00 61.00 468 LYS A CA 1
ATOM 3877 C C . LYS A 1 468 ? -30.304 23.097 73.968 1.00 61.00 468 LYS A C 1
ATOM 3879 O O . LYS A 1 468 ? -30.850 23.030 75.066 1.00 61.00 468 LYS A O 1
ATOM 3884 N N . HIS A 1 469 ? -30.870 22.623 72.857 1.00 57.97 469 HIS A N 1
ATOM 3885 C CA . HIS A 1 469 ? -32.234 22.082 72.805 1.00 57.97 469 HIS A CA 1
ATOM 3886 C C . HIS A 1 469 ? -32.362 20.581 73.148 1.00 57.97 469 HIS A C 1
ATOM 3888 O O . HIS A 1 469 ? -33.464 20.042 73.069 1.00 57.97 469 HIS A O 1
ATOM 3894 N N . LYS A 1 470 ? -31.282 19.904 73.580 1.00 54.91 470 LYS A N 1
ATOM 3895 C CA . LYS A 1 470 ? -31.279 18.482 74.006 1.00 54.91 470 LYS A CA 1
ATOM 3896 C C . LYS A 1 470 ? -31.919 17.512 72.990 1.00 54.91 470 LYS A C 1
ATOM 3898 O O . LYS A 1 470 ? -32.641 16.584 73.363 1.00 54.91 470 LYS A O 1
ATOM 3903 N N . VAL A 1 471 ? -31.641 17.703 71.701 1.00 56.41 471 VAL A N 1
ATOM 3904 C CA . VAL A 1 471 ? -32.081 16.781 70.639 1.00 56.41 471 VAL A CA 1
ATOM 3905 C C . VAL A 1 471 ? -31.377 15.418 70.792 1.00 56.41 471 VAL A C 1
ATOM 3907 O O . VAL A 1 471 ? -30.213 15.356 71.183 1.00 56.41 471 VAL A O 1
ATOM 3910 N N . ARG A 1 472 ? -32.072 14.304 70.499 1.00 54.75 472 ARG A N 1
ATOM 3911 C CA . ARG A 1 472 ? -31.462 12.956 70.469 1.00 54.75 472 ARG A CA 1
ATOM 3912 C C . ARG A 1 472 ? -30.420 12.857 69.346 1.00 54.75 472 ARG A C 1
ATOM 3914 O O . ARG A 1 472 ? -30.701 13.281 68.226 1.00 54.75 472 ARG A O 1
ATOM 3921 N N . SER A 1 473 ? -29.279 12.224 69.632 1.00 56.62 473 SER A N 1
ATOM 3922 C CA . SER A 1 473 ? -28.086 12.189 68.768 1.00 56.62 473 SER A CA 1
ATOM 3923 C C . SER A 1 473 ? -28.338 11.800 67.307 1.00 56.62 473 SER A C 1
ATOM 3925 O O . SER A 1 473 ? -27.714 12.367 66.415 1.00 56.62 473 SER A O 1
ATOM 3927 N N . ASP A 1 474 ? -29.276 10.886 67.040 1.00 55.19 474 ASP A N 1
ATOM 3928 C CA . ASP A 1 474 ? -29.554 10.387 65.684 1.00 55.19 474 ASP A CA 1
ATOM 3929 C C . ASP A 1 474 ? -30.026 11.480 64.705 1.00 55.19 474 ASP A C 1
ATOM 3931 O O . ASP A 1 474 ? -29.875 11.323 63.491 1.00 55.19 474 ASP A O 1
ATOM 3935 N N . ARG A 1 475 ? -30.576 12.592 65.223 1.00 56.12 475 ARG A N 1
ATOM 3936 C CA . ARG A 1 475 ? -31.122 13.722 64.447 1.00 56.12 475 ARG A CA 1
ATOM 3937 C C . ARG A 1 475 ? -30.244 14.982 64.436 1.00 56.12 475 ARG A C 1
ATOM 3939 O O . ARG A 1 475 ? -30.712 16.010 63.960 1.00 56.12 475 ARG A O 1
ATOM 3946 N N . LEU A 1 476 ? -29.011 14.921 64.942 1.00 58.22 476 LEU A N 1
ATOM 3947 C CA . LEU A 1 476 ? -28.058 16.033 64.824 1.00 58.22 476 LEU A CA 1
ATOM 3948 C C . LEU A 1 476 ? -27.593 16.183 63.369 1.00 58.22 476 LEU A C 1
ATOM 3950 O O . LEU A 1 476 ? -27.207 15.187 62.745 1.00 58.22 476 LEU A O 1
ATOM 3954 N N . THR A 1 477 ? -27.609 17.411 62.844 1.00 60.28 477 THR A N 1
ATOM 3955 C CA . THR A 1 477 ? -27.151 17.704 61.472 1.00 60.28 477 THR A CA 1
ATOM 3956 C C . THR A 1 477 ? -25.626 17.712 61.365 1.00 60.28 477 THR A C 1
ATOM 3958 O O . THR A 1 477 ? -25.078 17.263 60.360 1.00 60.28 477 THR A O 1
ATOM 3961 N N . VAL A 1 478 ? -24.931 18.134 62.428 1.00 55.53 478 VAL A N 1
ATOM 3962 C CA . VAL A 1 478 ? -23.462 18.166 62.517 1.00 55.53 478 VAL A CA 1
ATOM 3963 C C . VAL A 1 478 ? -23.005 17.156 63.569 1.00 55.53 478 VAL A C 1
ATOM 3965 O O . VAL A 1 478 ? -23.254 17.330 64.762 1.00 55.53 478 VAL A O 1
ATOM 3968 N N . ARG A 1 479 ? -22.351 16.070 63.134 1.00 54.62 479 ARG A N 1
ATOM 3969 C CA . ARG A 1 479 ? -22.067 14.908 64.002 1.00 54.62 479 ARG A CA 1
ATOM 3970 C C . ARG A 1 479 ? -20.708 14.943 64.708 1.00 54.62 479 ARG A C 1
ATOM 3972 O O . ARG A 1 479 ? -20.654 14.530 65.858 1.00 54.62 479 ARG A O 1
ATOM 3979 N N . ASN A 1 480 ? -19.656 15.447 64.060 1.00 53.75 480 ASN A N 1
ATOM 3980 C CA . ASN A 1 480 ? -18.321 15.701 64.627 1.00 53.75 480 ASN A CA 1
ATOM 3981 C C . ASN A 1 480 ? -17.621 16.813 63.819 1.00 53.75 480 ASN A C 1
ATOM 3983 O O . ASN A 1 480 ? -17.995 17.055 62.674 1.00 53.75 480 ASN A O 1
ATOM 3987 N N . VAL A 1 481 ? -16.612 17.469 64.407 1.00 47.66 481 VAL A N 1
ATOM 3988 C CA . VAL A 1 481 ? -15.824 18.555 63.773 1.00 47.66 481 VAL A CA 1
ATOM 3989 C C . VAL A 1 481 ? -14.318 18.266 63.891 1.00 47.66 481 VAL A C 1
ATOM 3991 O O . VAL A 1 481 ? -13.510 19.124 64.235 1.00 47.66 481 VAL A O 1
ATOM 3994 N N . GLU A 1 482 ? -13.937 17.016 63.641 1.00 48.31 482 GLU A N 1
ATOM 3995 C CA . GLU A 1 482 ? -12.538 16.599 63.523 1.00 48.31 482 GLU A CA 1
ATOM 3996 C C . GLU A 1 482 ? -12.207 16.459 62.034 1.00 48.31 482 GLU A C 1
ATOM 3998 O O . GLU A 1 482 ? -12.907 15.748 61.311 1.00 48.31 482 GLU A O 1
ATOM 4003 N N . ARG A 1 483 ? -11.155 17.141 61.554 1.00 44.16 483 ARG A N 1
ATOM 4004 C CA . ARG A 1 483 ? -10.643 16.928 60.192 1.00 44.16 483 ARG A CA 1
ATOM 4005 C C . ARG A 1 483 ? -10.035 15.524 60.128 1.00 44.16 483 ARG A C 1
ATOM 4007 O O . ARG A 1 483 ? -8.888 15.340 60.535 1.00 44.16 483 ARG A O 1
ATOM 4014 N N . LEU A 1 484 ? -10.780 14.549 59.605 1.00 43.47 484 LEU A N 1
ATOM 4015 C CA . LEU A 1 484 ? -10.175 13.294 59.170 1.00 43.47 484 LEU A CA 1
ATOM 4016 C C . LEU A 1 484 ? -9.149 13.614 58.077 1.00 43.47 484 LEU A C 1
ATOM 4018 O O . LEU A 1 484 ? -9.477 14.200 57.047 1.00 43.47 484 LEU A O 1
ATOM 4022 N N . ILE A 1 485 ? -7.911 13.173 58.283 1.00 45.97 485 ILE A N 1
ATOM 4023 C CA . ILE A 1 485 ? -7.003 12.893 57.172 1.00 45.97 485 ILE A CA 1
ATOM 4024 C C . ILE A 1 485 ? -7.506 11.562 56.606 1.00 45.97 485 ILE A C 1
ATOM 4026 O O . ILE A 1 485 ? -7.140 10.504 57.111 1.00 45.97 485 ILE A O 1
ATOM 4030 N N . GLU A 1 486 ? -8.452 11.624 55.662 1.00 46.44 486 GLU A N 1
ATOM 4031 C CA . GLU A 1 486 ? -9.336 10.488 55.338 1.00 46.44 486 GLU A CA 1
ATOM 4032 C C . GLU A 1 486 ? -8.605 9.226 54.863 1.00 46.44 486 GLU A C 1
ATOM 4034 O O . GLU A 1 486 ? -9.126 8.128 55.041 1.00 46.44 486 GLU A O 1
ATOM 4039 N N . ASN A 1 487 ? -7.386 9.357 54.331 1.00 49.12 487 ASN A N 1
ATOM 4040 C CA . ASN A 1 487 ? -6.460 8.242 54.143 1.00 49.12 487 ASN A CA 1
ATOM 4041 C C . ASN A 1 487 ? -5.008 8.683 54.407 1.00 49.12 487 ASN A C 1
ATOM 4043 O O . ASN A 1 487 ? -4.653 9.820 54.080 1.00 49.12 487 ASN A O 1
ATOM 4047 N N . PRO A 1 488 ? -4.126 7.793 54.909 1.00 51.88 488 PRO A N 1
ATOM 4048 C CA . PRO A 1 488 ? -2.688 7.972 54.725 1.00 51.88 488 PRO A CA 1
ATOM 4049 C C . PRO A 1 488 ? -2.373 7.982 53.221 1.00 51.88 488 PRO A C 1
ATOM 4051 O O . PRO A 1 488 ? -3.012 7.264 52.450 1.00 51.88 488 PRO A O 1
ATOM 4054 N N . THR A 1 489 ? -1.393 8.777 52.788 1.00 54.97 489 THR A N 1
ATOM 4055 C CA . THR A 1 489 ? -1.012 8.862 51.371 1.00 54.97 489 THR A CA 1
ATOM 4056 C C . THR A 1 489 ? -0.644 7.476 50.824 1.00 54.97 489 THR A C 1
ATOM 4058 O O . THR A 1 489 ? 0.281 6.853 51.355 1.00 54.97 489 THR A O 1
ATOM 4061 N N . PRO A 1 490 ? -1.321 6.978 49.768 1.00 56.25 490 PRO A N 1
ATOM 4062 C CA . PRO A 1 490 ? -0.974 5.700 49.157 1.00 56.25 490 PRO A CA 1
ATOM 4063 C C . PRO A 1 490 ? 0.491 5.680 48.722 1.00 56.25 490 PRO A C 1
ATOM 4065 O O . PRO A 1 490 ? 0.985 6.650 48.146 1.00 56.25 490 PRO A O 1
ATOM 4068 N N . ILE A 1 491 ? 1.183 4.563 48.962 1.00 55.53 491 ILE A N 1
ATOM 4069 C CA . ILE A 1 491 ? 2.601 4.391 48.593 1.00 55.53 491 ILE A CA 1
ATOM 4070 C C . ILE A 1 491 ? 2.810 4.591 47.081 1.00 55.53 491 ILE A C 1
ATOM 4072 O O . ILE A 1 491 ? 3.849 5.091 46.662 1.00 55.53 491 ILE A O 1
ATOM 4076 N N . GLU A 1 492 ? 1.789 4.298 46.278 1.00 56.75 492 GLU A N 1
ATOM 4077 C CA . GLU A 1 492 ? 1.714 4.528 44.828 1.00 56.75 492 GLU A CA 1
ATOM 4078 C C . GLU A 1 492 ? 1.891 6.010 44.435 1.00 56.75 492 GLU A C 1
ATOM 4080 O O . GLU A 1 492 ? 2.477 6.303 43.397 1.00 56.75 492 GLU A O 1
ATOM 4085 N N . ASN A 1 493 ? 1.477 6.952 45.294 1.00 57.62 493 ASN A N 1
ATOM 4086 C CA . ASN A 1 493 ? 1.675 8.394 45.089 1.00 57.62 493 ASN A CA 1
ATOM 4087 C C . ASN A 1 493 ? 3.067 8.882 45.539 1.00 57.62 493 ASN A C 1
ATOM 4089 O O . ASN A 1 493 ? 3.429 10.028 45.282 1.00 57.62 493 ASN A O 1
ATOM 4093 N N . ILE A 1 494 ? 3.839 8.036 46.230 1.00 59.41 494 ILE A N 1
ATOM 4094 C CA . ILE A 1 494 ? 5.201 8.327 46.709 1.00 59.41 494 ILE A CA 1
ATOM 4095 C C . ILE A 1 494 ? 6.241 7.637 45.811 1.00 59.41 494 ILE A C 1
ATOM 4097 O O . ILE A 1 494 ? 7.327 8.172 45.591 1.00 59.41 494 ILE A O 1
ATOM 4101 N N . VAL A 1 495 ? 5.912 6.461 45.266 1.00 57.16 495 VAL A N 1
ATOM 4102 C CA . VAL A 1 495 ? 6.797 5.643 44.429 1.00 57.16 495 VAL A CA 1
ATOM 4103 C C . VAL A 1 495 ? 6.082 5.279 43.124 1.00 57.16 495 VAL A C 1
ATOM 4105 O O . VAL A 1 495 ? 5.305 4.330 43.065 1.00 57.16 495 VAL A O 1
ATOM 4108 N N . LEU A 1 496 ? 6.398 6.026 42.060 1.00 58.47 496 LEU A N 1
ATOM 4109 C CA . LEU A 1 496 ? 5.758 5.961 40.733 1.00 58.47 496 LEU A CA 1
ATOM 4110 C C . LEU A 1 496 ? 5.703 4.561 40.090 1.00 58.47 496 LEU A C 1
ATOM 4112 O O . LEU A 1 496 ? 4.827 4.307 39.267 1.00 58.47 496 LEU A O 1
ATOM 4116 N N . THR A 1 497 ? 6.638 3.660 40.415 1.00 62.84 497 THR A N 1
ATOM 4117 C CA . THR A 1 497 ? 6.597 2.247 39.999 1.00 62.84 497 THR A CA 1
ATOM 4118 C C . THR A 1 497 ? 7.235 1.338 41.049 1.00 62.84 497 THR A C 1
ATOM 4120 O O . THR A 1 497 ? 8.178 1.727 41.734 1.00 62.84 497 THR A O 1
ATOM 4123 N N . GLN A 1 498 ? 6.753 0.098 41.147 1.00 65.38 498 GLN A N 1
ATOM 4124 C CA . GLN A 1 498 ? 7.434 -0.963 41.897 1.00 65.38 498 GLN A CA 1
ATOM 4125 C C . GLN A 1 498 ? 8.755 -1.352 41.202 1.00 65.38 498 GLN A C 1
ATOM 4127 O O . GLN A 1 498 ? 8.866 -1.253 39.978 1.00 65.38 498 GLN A O 1
ATOM 4132 N N . GLN A 1 499 ? 9.744 -1.832 41.965 1.00 70.00 499 GLN A N 1
ATOM 4133 C CA . GLN A 1 499 ? 10.989 -2.373 41.405 1.00 70.00 499 GLN A CA 1
ATOM 4134 C C . GLN A 1 499 ? 10.688 -3.547 40.460 1.00 70.00 499 GLN A C 1
ATOM 4136 O O . GLN A 1 499 ? 9.879 -4.424 40.768 1.00 70.00 499 GLN A O 1
ATOM 4141 N N . CYS A 1 500 ? 11.354 -3.586 39.306 1.00 74.12 500 CYS A N 1
ATOM 4142 C CA . CYS A 1 500 ? 11.181 -4.680 38.355 1.00 74.12 500 CYS A CA 1
ATOM 4143 C C . CYS A 1 500 ? 11.717 -5.998 38.938 1.00 74.12 500 CYS A C 1
ATOM 4145 O O . CYS A 1 500 ? 12.898 -6.077 39.265 1.00 74.12 500 CYS A O 1
ATOM 4147 N N . ALA A 1 501 ? 10.883 -7.043 38.999 1.00 72.56 501 ALA A N 1
ATOM 4148 C CA . ALA A 1 501 ? 11.243 -8.348 39.571 1.00 72.56 501 ALA A CA 1
ATOM 4149 C C . ALA A 1 501 ? 12.534 -8.939 38.972 1.00 72.56 501 ALA A C 1
ATOM 4151 O O . ALA A 1 501 ? 13.431 -9.332 39.705 1.00 72.56 501 ALA A O 1
ATOM 4152 N N . GLU A 1 502 ? 12.691 -8.883 37.647 1.00 74.38 502 GLU A N 1
ATOM 4153 C CA . GLU A 1 502 ? 13.905 -9.325 36.936 1.00 74.38 502 GLU A CA 1
ATOM 4154 C C . GLU A 1 502 ? 15.164 -8.517 37.321 1.00 74.38 502 GLU A C 1
ATOM 4156 O O . GLU A 1 502 ? 16.274 -9.036 37.264 1.00 74.38 502 GLU A O 1
ATOM 4161 N N . CYS A 1 503 ? 15.003 -7.257 37.743 1.00 73.00 503 CYS A N 1
ATOM 4162 C CA . CYS A 1 503 ? 16.097 -6.420 38.247 1.00 73.00 503 CYS A CA 1
ATOM 4163 C C . CYS A 1 503 ? 16.384 -6.657 39.739 1.00 73.00 503 CYS A C 1
ATOM 4165 O O . CYS A 1 503 ? 17.421 -6.215 40.211 1.00 73.00 503 CYS A O 1
ATOM 4167 N N . ALA A 1 504 ? 15.487 -7.316 40.480 1.00 72.00 504 ALA A N 1
ATOM 4168 C CA . ALA A 1 504 ? 15.756 -7.799 41.834 1.00 72.00 504 ALA A CA 1
ATOM 4169 C C . ALA A 1 504 ? 16.405 -9.195 41.788 1.00 72.00 504 ALA A C 1
ATOM 4171 O O . ALA A 1 504 ? 17.477 -9.388 42.352 1.00 72.00 504 ALA A O 1
ATOM 4172 N N . GLU A 1 505 ? 15.825 -10.134 41.026 1.00 70.31 505 GLU A N 1
ATOM 4173 C CA . GLU A 1 505 ? 16.394 -11.473 40.786 1.00 70.31 505 GLU A CA 1
ATOM 4174 C C . GLU A 1 505 ? 17.826 -11.392 40.228 1.00 70.31 505 GLU A C 1
ATOM 4176 O O . GLU A 1 505 ? 18.704 -12.119 40.681 1.00 70.31 505 GLU A O 1
ATOM 4181 N N . GLY A 1 506 ? 18.090 -10.468 39.295 1.00 66.62 506 GLY A N 1
ATOM 4182 C CA . GLY A 1 506 ? 19.420 -10.256 38.714 1.00 66.62 506 GLY A CA 1
ATOM 4183 C C . GLY A 1 506 ? 20.463 -9.598 39.632 1.00 66.62 506 GLY A C 1
ATOM 4184 O O . GLY A 1 506 ? 21.604 -9.446 39.206 1.00 66.62 506 GLY A O 1
ATOM 4185 N N . GLU A 1 507 ? 20.103 -9.189 40.855 1.00 63.16 507 GLU A N 1
ATOM 4186 C CA . GLU A 1 507 ? 21.064 -8.746 41.882 1.00 63.16 507 GLU A CA 1
ATOM 4187 C C . GLU A 1 507 ? 21.441 -9.872 42.853 1.00 63.16 507 GLU A C 1
ATOM 4189 O O . GLU A 1 507 ? 22.569 -9.901 43.340 1.00 63.16 507 GLU A O 1
ATOM 4194 N N . ASP A 1 508 ? 20.511 -10.788 43.146 1.00 61.69 508 ASP A N 1
ATOM 4195 C CA . ASP A 1 508 ? 20.753 -11.932 44.035 1.00 61.69 508 ASP A CA 1
ATOM 4196 C C . ASP A 1 508 ? 21.250 -13.186 43.276 1.00 61.69 508 ASP A C 1
ATOM 4198 O O . ASP A 1 508 ? 21.614 -14.176 43.906 1.00 61.69 508 ASP A O 1
ATOM 4202 N N . VAL A 1 509 ? 21.327 -13.140 41.937 1.00 58.97 509 VAL A N 1
ATOM 4203 C CA . VAL A 1 509 ? 21.955 -14.165 41.079 1.00 58.97 509 VAL A CA 1
ATOM 4204 C C . VAL A 1 509 ? 23.121 -13.548 40.297 1.00 58.97 509 VAL A C 1
ATOM 4206 O O . VAL A 1 509 ? 22.931 -13.000 39.210 1.00 58.97 509 VAL A O 1
ATOM 4209 N N . ASN A 1 510 ? 24.345 -13.657 40.826 1.00 55.75 510 ASN A N 1
ATOM 4210 C CA . ASN A 1 510 ? 25.555 -13.305 40.077 1.00 55.75 510 ASN A CA 1
ATOM 4211 C C . ASN A 1 510 ? 25.841 -14.401 39.026 1.00 55.75 510 ASN A C 1
ATOM 4213 O O . ASN A 1 510 ? 26.121 -15.532 39.416 1.00 55.75 510 ASN A O 1
ATOM 4217 N N . PRO A 1 511 ? 25.818 -14.121 37.707 1.00 54.25 511 PRO A N 1
ATOM 4218 C CA . PRO A 1 511 ? 25.961 -15.151 36.668 1.00 54.25 511 PRO A CA 1
ATOM 4219 C C . PRO A 1 511 ? 27.378 -15.748 36.535 1.00 54.25 511 PRO A C 1
ATOM 4221 O O . PRO A 1 511 ? 27.632 -16.484 35.583 1.00 54.25 511 PRO A O 1
ATOM 4224 N N . TYR A 1 512 ? 28.293 -15.417 37.451 1.00 54.94 512 TYR A N 1
ATOM 4225 C CA . TYR A 1 512 ? 29.667 -15.923 37.505 1.00 54.94 512 TYR A CA 1
ATOM 4226 C C . TYR A 1 512 ? 29.961 -16.802 38.732 1.00 54.94 512 TYR A C 1
ATOM 4228 O O . TYR A 1 512 ? 30.999 -17.460 38.742 1.00 54.94 512 TYR A O 1
ATOM 4236 N N . ASP A 1 513 ? 29.065 -16.846 39.726 1.00 54.59 513 ASP A N 1
ATOM 4237 C CA . ASP A 1 513 ? 29.244 -17.648 40.939 1.00 54.59 513 ASP A CA 1
ATOM 4238 C C . ASP A 1 513 ? 28.330 -18.883 40.880 1.00 54.59 513 ASP A C 1
ATOM 4240 O O . ASP A 1 513 ? 27.106 -18.764 40.900 1.00 54.59 513 ASP A O 1
ATOM 4244 N N . GLU A 1 514 ? 28.910 -20.086 40.834 1.00 53.50 514 GLU A N 1
ATOM 4245 C CA . GLU A 1 514 ? 28.155 -21.356 40.869 1.00 53.50 514 GLU A CA 1
ATOM 4246 C C . GLU A 1 514 ? 27.739 -21.773 42.302 1.00 53.50 514 GLU A C 1
ATOM 4248 O O . GLU A 1 514 ? 27.263 -22.889 42.525 1.00 53.50 514 GLU A O 1
ATOM 4253 N N . GLU A 1 515 ? 27.916 -20.894 43.295 1.00 55.72 515 GLU A N 1
ATOM 4254 C CA . GLU A 1 515 ? 27.599 -21.165 44.700 1.00 55.72 515 GLU A CA 1
ATOM 4255 C C . GLU A 1 515 ? 26.125 -20.881 45.042 1.00 55.72 515 GLU A C 1
ATOM 4257 O O . GLU A 1 515 ? 25.530 -19.884 44.631 1.00 55.72 515 GLU A O 1
ATOM 4262 N N . PHE A 1 516 ? 25.521 -21.751 45.858 1.00 55.34 516 PHE A N 1
ATOM 4263 C CA . PHE A 1 516 ? 24.155 -21.556 46.347 1.00 55.34 516 PHE A CA 1
ATOM 4264 C C . PHE A 1 516 ? 24.087 -20.376 47.326 1.00 55.34 516 PHE A C 1
ATOM 4266 O O . PHE A 1 516 ? 24.531 -20.481 48.471 1.00 55.34 516 PHE A O 1
ATOM 4273 N N . VAL A 1 517 ? 23.467 -19.273 46.897 1.00 59.62 517 VAL A N 1
ATOM 4274 C CA . VAL A 1 517 ? 23.252 -18.082 47.732 1.00 59.62 517 VAL A CA 1
ATOM 4275 C C . VAL A 1 517 ? 22.376 -18.427 48.940 1.00 59.62 517 VAL A C 1
ATOM 4277 O O . VAL A 1 517 ? 21.167 -18.642 48.830 1.00 59.62 517 VAL A O 1
ATOM 4280 N N . MET A 1 518 ? 23.001 -18.471 50.115 1.00 63.03 518 MET A N 1
ATOM 4281 C CA . MET A 1 518 ? 22.325 -18.731 51.385 1.00 63.03 518 MET A CA 1
ATOM 4282 C C . MET A 1 518 ? 21.452 -17.534 51.810 1.00 63.03 518 MET A C 1
ATOM 4284 O O . MET A 1 518 ? 21.824 -16.381 51.571 1.00 63.03 518 MET A O 1
ATOM 4288 N N . PRO A 1 519 ? 20.299 -17.765 52.470 1.00 66.88 519 PRO A N 1
ATOM 4289 C CA . PRO A 1 519 ? 19.418 -16.688 52.911 1.00 66.88 519 PRO A CA 1
ATOM 4290 C C . PRO A 1 519 ? 20.095 -15.810 53.977 1.00 66.88 519 PRO A C 1
ATOM 4292 O O . PRO A 1 519 ? 20.353 -16.256 55.096 1.00 66.88 519 PRO A O 1
ATOM 4295 N N . LYS A 1 520 ? 20.353 -14.546 53.615 1.00 74.88 520 LYS A N 1
ATOM 4296 C CA . LYS A 1 520 ? 20.949 -13.501 54.469 1.00 74.88 520 LYS A CA 1
ATOM 4297 C C . LYS A 1 520 ? 20.106 -13.268 55.733 1.00 74.88 520 LYS A C 1
ATOM 4299 O O . LYS A 1 520 ? 18.875 -13.336 55.694 1.00 74.88 520 LYS A O 1
ATOM 4304 N N . THR A 1 521 ? 20.748 -12.950 56.853 1.00 85.19 521 THR A N 1
ATOM 4305 C CA . THR A 1 521 ? 20.058 -12.684 58.124 1.00 85.19 521 THR A CA 1
ATOM 4306 C C . THR A 1 521 ? 19.273 -11.367 58.097 1.00 85.19 521 THR A C 1
ATOM 4308 O O . THR A 1 521 ? 19.561 -10.441 57.339 1.00 85.19 521 THR A O 1
ATOM 4311 N N . MET A 1 522 ? 18.286 -11.248 58.991 1.00 74.75 522 MET A N 1
ATOM 4312 C CA . MET A 1 522 ? 17.433 -10.058 59.147 1.00 74.75 522 MET A CA 1
ATOM 4313 C C . MET A 1 522 ? 18.225 -8.756 59.395 1.00 74.75 522 MET A C 1
ATOM 4315 O O . MET A 1 522 ? 17.720 -7.667 59.120 1.00 74.75 522 MET A O 1
ATOM 4319 N N . GLU A 1 523 ? 19.441 -8.840 59.937 1.00 79.44 523 GLU A N 1
ATOM 4320 C CA . GLU A 1 523 ? 20.284 -7.676 60.232 1.00 79.44 523 GLU A CA 1
ATOM 4321 C C . GLU A 1 523 ? 21.132 -7.277 59.020 1.00 79.44 523 GLU A C 1
ATOM 4323 O O . GLU A 1 523 ? 21.112 -6.108 58.633 1.00 79.44 523 GLU A O 1
ATOM 4328 N N . GLU A 1 524 ? 21.751 -8.246 58.339 1.00 78.31 524 GLU A N 1
ATOM 4329 C CA . GLU A 1 524 ? 22.445 -8.039 57.059 1.00 78.31 524 GLU A CA 1
ATOM 4330 C C . GLU A 1 524 ? 21.498 -7.452 56.005 1.00 78.31 524 GLU A C 1
ATOM 4332 O O . GLU A 1 524 ? 21.833 -6.467 55.350 1.00 78.31 524 GLU A O 1
ATOM 4337 N N . VAL A 1 525 ? 20.264 -7.964 55.907 1.00 76.19 525 VAL A N 1
ATOM 4338 C CA . VAL A 1 525 ? 19.223 -7.416 55.019 1.00 76.19 525 VAL A CA 1
ATOM 4339 C C . VAL A 1 525 ? 18.905 -5.948 55.350 1.00 76.19 525 VAL A C 1
ATOM 4341 O O . VAL A 1 525 ? 18.718 -5.146 54.438 1.00 76.19 525 VAL A O 1
ATOM 4344 N N . LYS A 1 526 ? 18.896 -5.544 56.630 1.00 77.38 526 LYS A N 1
ATOM 4345 C CA . LYS A 1 526 ? 18.648 -4.146 57.055 1.00 77.38 526 LYS A CA 1
ATOM 4346 C C . LYS A 1 526 ? 19.839 -3.204 56.853 1.00 77.38 526 LYS A C 1
ATOM 4348 O O . LYS A 1 526 ? 19.639 -1.984 56.853 1.00 77.38 526 LYS A O 1
ATOM 4353 N N . VAL A 1 527 ? 21.057 -3.729 56.745 1.00 80.38 527 VAL A N 1
ATOM 4354 C CA . VAL A 1 527 ? 22.241 -2.962 56.327 1.00 80.38 527 VAL A CA 1
ATOM 4355 C C . VAL A 1 527 ? 22.205 -2.805 54.811 1.00 80.38 527 VAL A C 1
ATOM 4357 O O . VAL A 1 527 ? 22.114 -1.686 54.309 1.00 80.38 527 VAL A O 1
ATOM 4360 N N . HIS A 1 528 ? 22.108 -3.923 54.097 1.00 74.31 528 HIS A N 1
ATOM 4361 C CA . HIS A 1 528 ? 22.129 -3.981 52.641 1.00 74.31 528 HIS A CA 1
ATOM 4362 C C . HIS A 1 528 ? 20.970 -3.209 51.987 1.00 74.31 528 HIS A C 1
ATOM 4364 O O . HIS A 1 528 ? 21.159 -2.550 50.970 1.00 74.31 528 HIS A O 1
ATOM 4370 N N . LEU A 1 529 ? 19.775 -3.194 52.594 1.00 74.19 529 LEU A N 1
ATOM 4371 C CA . LEU A 1 529 ? 18.658 -2.360 52.132 1.00 74.19 529 LEU A CA 1
ATOM 4372 C C . LEU A 1 529 ? 18.957 -0.856 52.258 1.00 74.19 529 LEU A C 1
ATOM 4374 O O . LEU A 1 529 ? 18.562 -0.085 51.387 1.00 74.19 529 LEU A O 1
ATOM 4378 N N . ARG A 1 530 ? 19.663 -0.424 53.313 1.00 76.88 530 ARG A N 1
ATOM 4379 C CA . ARG A 1 530 ? 20.061 0.985 53.484 1.00 76.88 530 ARG A CA 1
ATOM 4380 C C . ARG A 1 530 ? 21.155 1.386 52.501 1.00 76.88 530 ARG A C 1
ATOM 4382 O O . ARG A 1 530 ? 21.089 2.483 51.957 1.00 76.88 530 ARG A O 1
ATOM 4389 N N . GLU A 1 531 ? 22.101 0.492 52.232 1.00 75.50 531 GLU A N 1
ATOM 4390 C CA . GLU A 1 531 ? 23.107 0.672 51.180 1.00 75.50 531 GLU A CA 1
ATOM 4391 C C . GLU A 1 531 ? 22.444 0.783 49.801 1.00 75.50 531 GLU A C 1
ATOM 4393 O O . GLU A 1 531 ? 22.683 1.762 49.098 1.00 75.50 531 GLU A O 1
ATOM 4398 N N . LYS A 1 532 ? 21.546 -0.152 49.445 1.00 71.38 532 LYS A N 1
ATOM 4399 C CA . LYS A 1 532 ? 20.793 -0.113 48.180 1.00 71.38 532 LYS A CA 1
ATOM 4400 C C . LYS A 1 532 ? 19.991 1.183 48.040 1.00 71.38 532 LYS A C 1
ATOM 4402 O O . LYS A 1 532 ? 20.140 1.855 47.033 1.00 71.38 532 LYS A O 1
ATOM 4407 N N . VAL A 1 533 ? 19.203 1.596 49.038 1.00 71.50 533 VAL A N 1
ATOM 4408 C CA . VAL A 1 533 ? 18.391 2.834 48.956 1.00 71.50 533 VAL A CA 1
ATOM 4409 C C . VAL A 1 533 ? 19.240 4.105 48.763 1.00 71.50 533 VAL A C 1
ATOM 4411 O O . VAL A 1 533 ? 18.748 5.070 48.182 1.00 71.50 533 VAL A O 1
ATOM 4414 N N . MET A 1 534 ? 20.508 4.104 49.186 1.00 73.31 534 MET A N 1
ATOM 4415 C CA . MET A 1 534 ? 21.448 5.213 48.963 1.00 73.31 534 MET A CA 1
ATOM 4416 C C . MET A 1 534 ? 22.225 5.125 47.631 1.00 73.31 534 MET A C 1
ATOM 4418 O O . MET A 1 534 ? 22.922 6.078 47.282 1.00 73.31 534 MET A O 1
ATOM 4422 N N . GLN A 1 535 ? 22.125 4.025 46.874 1.00 75.88 535 GLN A N 1
ATOM 4423 C CA . GLN A 1 535 ? 22.781 3.885 45.568 1.00 75.88 535 GLN A CA 1
ATOM 4424 C C . GLN A 1 535 ? 22.060 4.713 44.487 1.00 75.88 535 GLN A C 1
ATOM 4426 O O . GLN A 1 535 ? 20.848 4.546 44.299 1.00 75.88 535 GLN A O 1
ATOM 4431 N N . PRO A 1 536 ? 22.773 5.551 43.703 1.00 69.81 536 PRO A N 1
ATOM 4432 C CA . PRO A 1 536 ? 22.170 6.302 42.598 1.00 69.81 536 PRO A CA 1
ATOM 4433 C C . PRO A 1 536 ? 21.591 5.384 41.508 1.00 69.81 536 PRO A C 1
ATOM 4435 O O . PRO A 1 536 ? 20.671 5.776 40.790 1.00 69.81 536 PRO A O 1
ATOM 4438 N N . GLU A 1 537 ? 22.064 4.139 41.409 1.00 66.56 537 GLU A N 1
ATOM 4439 C CA . GLU A 1 537 ? 21.527 3.123 40.509 1.00 66.56 537 GLU A CA 1
ATOM 4440 C C . GLU A 1 537 ? 20.050 2.787 40.774 1.00 66.56 537 GLU A C 1
ATOM 4442 O O . GLU A 1 537 ? 19.360 2.403 39.830 1.00 66.56 537 GLU A O 1
ATOM 4447 N N . MET A 1 538 ? 19.525 2.943 41.999 1.00 68.81 538 MET A N 1
ATOM 4448 C CA . MET A 1 538 ? 18.138 2.556 42.318 1.00 68.81 538 MET A CA 1
ATOM 4449 C C . MET A 1 538 ? 17.093 3.301 41.482 1.00 68.81 538 MET A C 1
ATOM 4451 O O . MET A 1 538 ? 16.085 2.708 41.094 1.00 68.81 538 MET A O 1
ATOM 4455 N N . GLN A 1 539 ? 17.348 4.563 41.124 1.00 66.75 539 GLN A N 1
ATOM 4456 C CA . GLN A 1 539 ? 16.453 5.332 40.249 1.00 66.75 539 GLN A CA 1
ATOM 4457 C C . GLN A 1 539 ? 16.330 4.706 38.847 1.00 66.75 539 GLN A C 1
ATOM 4459 O O . GLN A 1 539 ? 15.297 4.841 38.200 1.00 66.75 539 GLN A O 1
ATOM 4464 N N . TYR A 1 540 ? 17.341 3.951 38.405 1.00 65.88 540 TYR A N 1
ATOM 4465 C CA . TYR A 1 540 ? 17.334 3.204 37.145 1.00 65.88 540 TYR A CA 1
ATOM 4466 C C . TYR A 1 540 ? 16.761 1.778 37.274 1.00 65.88 540 TYR A C 1
ATOM 4468 O O . TYR A 1 540 ? 16.686 1.078 36.265 1.00 65.88 540 TYR A O 1
ATOM 4476 N N . ARG A 1 541 ? 16.364 1.337 38.480 1.00 67.12 541 ARG A N 1
ATOM 4477 C CA . ARG A 1 541 ? 15.771 0.008 38.766 1.00 67.12 541 ARG A CA 1
ATOM 4478 C C . ARG A 1 541 ? 14.273 0.075 39.119 1.00 67.12 541 ARG A C 1
ATOM 4480 O O . ARG A 1 541 ? 13.570 -0.934 39.028 1.00 67.12 541 ARG A O 1
ATOM 4487 N N . LEU A 1 542 ? 13.775 1.263 39.472 1.00 72.50 542 LEU A N 1
ATOM 4488 C CA . LEU A 1 542 ? 12.349 1.577 39.620 1.00 72.50 542 LEU A CA 1
ATOM 4489 C C . LEU A 1 542 ? 11.721 1.842 38.242 1.00 72.50 542 LEU A C 1
ATOM 4491 O O . LEU A 1 542 ? 11.639 2.979 37.780 1.00 72.50 542 LEU A O 1
ATOM 4495 N N . HIS A 1 543 ? 11.320 0.770 37.560 1.00 73.00 543 HIS A N 1
ATOM 4496 C CA . HIS A 1 543 ? 10.605 0.837 36.288 1.00 73.00 543 HIS A CA 1
ATOM 4497 C C . HIS A 1 543 ? 9.679 -0.372 36.102 1.00 73.00 543 HIS A C 1
ATOM 4499 O O . HIS A 1 543 ? 9.898 -1.454 36.648 1.00 73.00 543 HIS A O 1
ATOM 4505 N N . SER A 1 544 ? 8.683 -0.230 35.227 1.00 74.19 544 SER A N 1
ATOM 4506 C CA . SER A 1 544 ? 7.824 -1.349 34.816 1.00 74.19 544 SER A CA 1
ATOM 4507 C C . SER A 1 544 ? 8.600 -2.439 34.050 1.00 74.19 544 SER A C 1
ATOM 4509 O O . SER A 1 544 ? 9.636 -2.175 33.431 1.00 74.19 544 SER A O 1
ATOM 4511 N N . ILE A 1 545 ? 8.101 -3.683 34.045 1.00 73.38 545 ILE A N 1
ATOM 4512 C CA . ILE A 1 545 ? 8.779 -4.812 33.371 1.00 73.38 545 ILE A CA 1
ATOM 4513 C C . ILE A 1 545 ? 8.904 -4.621 31.846 1.00 73.38 545 ILE A C 1
ATOM 4515 O O . ILE A 1 545 ? 9.862 -5.101 31.246 1.00 73.38 545 ILE A O 1
ATOM 4519 N N . SER A 1 546 ? 7.993 -3.865 31.224 1.00 71.88 546 SER A N 1
ATOM 4520 C CA . SER A 1 546 ? 8.023 -3.509 29.796 1.00 71.88 546 SER A CA 1
ATOM 4521 C C . SER A 1 546 ? 9.075 -2.450 29.443 1.00 71.88 546 SER A C 1
ATOM 4523 O O . SER A 1 546 ? 9.519 -2.395 28.300 1.00 71.88 546 SER A O 1
ATOM 4525 N N . GLN A 1 547 ? 9.504 -1.631 30.408 1.00 72.31 547 GLN A N 1
ATOM 4526 C CA . GLN A 1 547 ? 10.575 -0.635 30.243 1.00 72.31 547 GLN A CA 1
ATOM 4527 C C . GLN A 1 547 ? 11.968 -1.195 30.590 1.00 72.31 547 GLN A C 1
ATOM 4529 O O . GLN A 1 547 ? 12.981 -0.519 30.404 1.00 72.31 547 GLN A O 1
ATOM 4534 N N . CYS A 1 548 ? 12.035 -2.438 31.076 1.00 77.12 548 CYS A N 1
ATOM 4535 C CA . CYS A 1 548 ? 13.276 -3.084 31.475 1.00 77.12 548 CYS A CA 1
ATOM 4536 C C . CYS A 1 548 ? 14.236 -3.309 30.288 1.00 77.12 548 CYS A C 1
ATOM 4538 O O . CYS A 1 548 ? 13.844 -3.631 29.161 1.00 77.12 548 CYS A O 1
ATOM 4540 N N . ARG A 1 549 ? 15.540 -3.163 30.553 1.00 73.56 549 ARG A N 1
ATOM 4541 C CA . ARG A 1 549 ? 16.605 -3.354 29.554 1.00 73.56 549 ARG A CA 1
ATOM 4542 C C . ARG A 1 549 ? 17.137 -4.792 29.474 1.00 73.56 549 ARG A C 1
ATOM 4544 O O . ARG A 1 549 ? 17.819 -5.105 28.501 1.00 73.56 549 ARG A O 1
ATOM 4551 N N . LEU A 1 550 ? 16.818 -5.653 30.445 1.00 76.38 550 LEU A N 1
ATOM 4552 C CA . LEU A 1 550 ? 17.269 -7.049 30.482 1.00 76.38 550 LEU A CA 1
ATOM 4553 C C . LEU A 1 550 ? 16.651 -7.891 29.337 1.00 76.38 550 LEU A C 1
ATOM 4555 O O . LEU A 1 550 ? 15.522 -7.627 28.916 1.00 76.38 550 LEU A O 1
ATOM 4559 N N . PRO A 1 551 ? 17.336 -8.934 28.827 1.00 73.50 551 PRO A N 1
ATOM 4560 C CA . PRO A 1 551 ? 16.783 -9.779 27.761 1.00 73.50 551 PRO A CA 1
ATOM 4561 C C . PRO A 1 551 ? 15.547 -10.592 28.187 1.00 73.50 551 PRO A C 1
ATOM 4563 O O . PRO A 1 551 ? 14.602 -10.739 27.410 1.00 73.50 551 PRO A O 1
ATOM 4566 N N . ARG A 1 552 ? 15.535 -11.105 29.427 1.00 72.56 552 ARG A N 1
ATOM 4567 C CA . ARG A 1 552 ? 14.487 -11.998 29.960 1.00 72.56 552 ARG A CA 1
ATOM 4568 C C . ARG A 1 552 ? 13.154 -11.270 30.175 1.00 72.56 552 ARG A C 1
ATOM 4570 O O . ARG A 1 552 ? 12.121 -11.745 29.709 1.00 72.56 552 ARG A O 1
ATOM 4577 N N . SER A 1 553 ? 13.179 -10.060 30.733 1.00 72.88 553 SER A N 1
ATOM 4578 C CA . SER A 1 553 ? 11.995 -9.196 30.872 1.00 72.88 553 SER A CA 1
ATOM 4579 C C . SER A 1 553 ? 11.375 -8.803 29.525 1.00 72.88 553 SER A C 1
ATOM 4581 O O . SER A 1 553 ? 10.153 -8.823 29.393 1.00 72.88 553 SER A O 1
ATOM 4583 N N . ARG A 1 554 ? 12.187 -8.531 28.492 1.00 73.19 554 ARG A N 1
ATOM 4584 C CA . ARG A 1 554 ? 11.700 -8.273 27.122 1.00 73.19 554 ARG A CA 1
ATOM 4585 C C . ARG A 1 554 ? 10.994 -9.489 26.516 1.00 73.19 554 ARG A C 1
ATOM 4587 O O . ARG A 1 554 ? 9.937 -9.339 25.910 1.00 73.19 554 ARG A O 1
ATOM 4594 N N . LEU A 1 555 ? 11.525 -10.696 26.733 1.00 73.25 555 LEU A N 1
ATOM 4595 C CA . LEU A 1 555 ? 10.868 -11.948 26.331 1.00 73.25 555 LEU A CA 1
ATOM 4596 C C . LEU A 1 555 ? 9.545 -12.195 27.077 1.00 73.25 555 LEU A C 1
ATOM 4598 O O . LEU A 1 555 ? 8.644 -12.812 26.514 1.00 73.25 555 LEU A O 1
ATOM 4602 N N . LEU A 1 556 ? 9.407 -11.718 28.319 1.00 70.31 556 LEU A N 1
ATOM 4603 C CA . LEU A 1 556 ? 8.156 -11.790 29.083 1.00 70.31 556 LEU A CA 1
ATOM 4604 C C . LEU A 1 556 ? 7.144 -10.712 28.665 1.00 70.31 556 LEU A C 1
ATOM 4606 O O . LEU A 1 556 ? 5.952 -11.003 28.584 1.00 70.31 556 LEU A O 1
ATOM 4610 N N . ALA A 1 557 ? 7.596 -9.494 28.355 1.00 69.12 557 ALA A N 1
ATOM 4611 C CA . ALA A 1 557 ? 6.745 -8.425 27.831 1.00 69.12 557 ALA A CA 1
ATOM 4612 C C . ALA A 1 557 ? 6.143 -8.808 26.466 1.00 69.12 557 ALA A C 1
ATOM 4614 O O . ALA A 1 557 ? 4.932 -8.706 26.278 1.00 69.12 557 ALA A O 1
ATOM 4615 N N . ASN A 1 558 ? 6.960 -9.369 25.568 1.00 68.12 558 ASN A N 1
ATOM 4616 C CA . ASN A 1 558 ? 6.546 -9.854 24.245 1.00 68.12 558 ASN A CA 1
ATOM 4617 C C . ASN A 1 558 ? 5.698 -11.148 24.277 1.00 68.12 558 ASN A C 1
ATOM 4619 O O . ASN A 1 558 ? 5.388 -11.689 23.222 1.00 68.12 558 ASN A O 1
ATOM 4623 N N . LYS A 1 559 ? 5.354 -11.669 25.464 1.00 65.44 559 LYS A N 1
ATOM 4624 C CA . LYS A 1 559 ? 4.422 -12.798 25.666 1.00 65.44 559 LYS A CA 1
ATOM 4625 C C . LYS A 1 559 ? 3.095 -12.384 26.319 1.00 65.44 559 LYS A C 1
ATOM 4627 O O . LYS A 1 559 ? 2.280 -13.247 26.636 1.00 65.44 559 LYS A O 1
ATOM 4632 N N . ARG A 1 560 ? 2.897 -11.086 26.583 1.00 55.75 560 ARG A N 1
ATOM 4633 C CA . ARG A 1 560 ? 1.653 -10.515 27.141 1.00 55.75 560 ARG A CA 1
ATOM 4634 C C . ARG A 1 560 ? 0.802 -9.776 26.096 1.00 55.75 560 ARG A C 1
ATOM 4636 O O . ARG A 1 560 ? -0.244 -9.241 26.455 1.00 55.75 560 ARG A O 1
ATOM 4643 N N . TYR A 1 561 ? 1.257 -9.777 24.846 1.00 45.22 561 TYR A N 1
ATOM 4644 C CA . TYR A 1 561 ? 0.580 -9.315 23.635 1.00 45.22 561 TYR A CA 1
ATOM 4645 C C . TYR A 1 561 ? 0.622 -10.442 22.596 1.00 45.22 561 TYR A C 1
ATOM 4647 O O . TYR A 1 561 ? -0.304 -10.478 21.760 1.00 45.22 561 TYR A O 1
#

Foldseek 3Di:
DDDDDDDYDYDDDDDDDDVVVVVVVVVVVVVVVVVVVVVVVVCVVVVDDDDDPVVVVVVVVVVVVVVVVVVVVVVVVVVVCVCVDPVVVVVVVVVVVVVVVVVVVVVVVVVVVVVVVVVVVVVVVVVVVVVVVVVVVVVVDDPPVRVVVVVVVVVVVVVVVVVVVVVVVVVVVVVVVVVVVVVVVVVVVVVVVVVVVVVVVVVVVVVVVVVVVVVVVVVVVVVVVVVVVVVVVVVVVVVVVVVVVVVVVVVVVVVVVVVVVVVVVVVVVVVCVVDDDDDDDPVVVVVVVVVVVVVVVVVVVVVVVVVLVVLCVVQVHDDPVVSVVVVVVVVVVVVVVVVVVVVVVVVVVVVVVVVVVVVVVVVVVVVVVVVVVVVVVVVVVVVVVVVVVVVVVVVVVVVVVVVVVVVVQVVQVVLLVVCVVLVQDCPVVCVPPNPPSTDDPVCVVVSVVSVVVSVVVVVVVLQVVCVVVPDDQVPRPDNDDDDPPVDDPPVCVVQVADFEPVLVVPVQDDVVDPDDRDDDDPVVCVVVVVVLVPDPCVVVRRDDLCPDPDPVSVVVVVVVD

Sequence (561 aa):
MAGDKKVADKTLMQVLTPEAREEILKQYRNHSKELVKLQREYKSLLGTPVLSKVENIKRTNFLKNLQQLEKEKEEILSNLQVALGKVHLQEYESHIKTIKAHVCCQERLQEEIDLLYTNIDHLVHQQLKADQEIYKLNFKATSEAQYNETVKKAKSNLEILENQLDVSKKRECSLITENMRLRNLIVDMLYDRSLFNKLWHRMMTHLNHDKKFLIDLVERAIDCFEEGTEICQKLDSIQSKKNRDVETKIVEMQELIKRGHADKYNMKFLLAKGKNRELADLEAREYKRREIFKVSHMKKISLYKAILDKILSFSGVETITEAIEKFQKQEDVFYSYFNYMNELSYQVQVLDNCLNDLYQGIIARRTVNVVSEQFEKNKIKELEKQLAAEEQKTKEKEKEKDAYDKELENLFTGLHDVFTLLQCDDAPLMALLGDHSKITIFNVERFLEIFEKQLNSVIAFVYMNERKHKVRSDRLTVRNVERLIENPTPIENIVLTQQCAECAEGEDVNPYDEEFVMPKTMEEVKVHLREKVMQPEMQYRLHSISQCRLPRSRLLANKRY

pLDDT: mean 78.79, std 16.51, range [35.03, 98.38]

InterPro domains:
  IPR049258 ODAD1, central coiled coil region [PF21773] (157-435)
  IPR051876 Outer dynein arm-docking/Coiled-coil domain-containing protein [PTHR21694] (28-511)

Organism: Hermetia illucens (NCBI:txid343691)

Radius of gyration: 97.23 Å; chains: 1; bounding box: 192×106×320 Å

Secondary structure (DSSP, 8-state):
-----------------SSHHHHHHHHHHHHHHHHHHHHHHHHHHT------HHHHHHHHHHHHHHHHHHHHHHHHHHHHHHHTSHHHHHHHHHHHHHHHHHHHHHHHHHHHHHHHHHHHHHHHHHHHHHHHHHHHHHHHS--HHHHHHHHHHHHHHHHHHHHHHHHHHHHHHHHHHHHHHHHHHHHHHHHHHHHHHHHHHHHHHHHHHHHHHHHHHHHHHHHHHHHHHHHHHHHHHHHHHHHHHHHHHHHHHHHHHHHHHHHHHHHHHHHHHSS------THHHHHHHHHHHHHHHHHHHHHHHHHHHHHHHHHT-S-HHHHHHHHHHHHHHHHHHHHHHHHHHHHHHHHHHHHHHHHHHHHHHHHHHHHHHHHHHHHHHHHHHHHHHHHHHHHHHHHHHHHHHHHHHHHHHHHHHHHHHTT---HHHHHHH-S--S--TTTHHHHHHHHHHHHHHHHHHHHHHHHHTT--GGG-S---------SPPPGGGT-SSPPPHHHHHHHH--TT--S------HHHHHHHHHHHHH-GGGGGT-S-GGG--SHHHHHHHTT--